Protein AF-A0A0J6T5I4-F1 (afdb_monomer)

Organism: NCBI:txid298794

Radius of gyration: 37.66 Å; Cα contacts (8 Å, |Δi|>4): 496; chains: 1; bounding box: 74×89×109 Å

Structure (mmCIF, N/CA/C/O backbone):
data_AF-A0A0J6T5I4-F1
#
_entry.id   AF-A0A0J6T5I4-F1
#
loop_
_atom_site.group_PDB
_atom_site.id
_atom_site.type_symbol
_atom_site.label_atom_id
_atom_site.label_alt_id
_atom_site.label_comp_id
_atom_site.label_asym_id
_atom_site.label_entity_id
_atom_site.label_seq_id
_atom_site.pdbx_PDB_ins_code
_atom_site.Cartn_x
_atom_site.Cartn_y
_atom_site.Cartn_z
_atom_site.occupancy
_atom_site.B_iso_or_equiv
_atom_site.auth_seq_id
_atom_site.auth_comp_id
_atom_site.auth_asym_id
_atom_site.auth_atom_id
_atom_site.pdbx_PDB_model_num
ATOM 1 N N . MET A 1 1 ? -28.606 -66.238 -34.106 1.00 37.25 1 MET A N 1
ATOM 2 C CA . MET A 1 1 ? -28.419 -66.683 -35.508 1.00 37.25 1 MET A CA 1
ATOM 3 C C . MET A 1 1 ? -27.815 -65.511 -36.270 1.00 37.25 1 MET A C 1
ATOM 5 O O . MET A 1 1 ? -28.453 -64.476 -36.264 1.00 37.25 1 MET A O 1
ATOM 9 N N . GLY A 1 2 ? -26.625 -65.493 -36.865 1.00 36.19 2 GLY A N 1
ATOM 10 C CA . GLY A 1 2 ? -25.431 -66.346 -36.914 1.00 36.19 2 GLY A CA 1
ATOM 11 C C . GLY A 1 2 ? -24.258 -65.405 -37.284 1.00 36.19 2 GLY A C 1
ATOM 12 O O . GLY A 1 2 ? -24.480 -64.396 -37.944 1.00 36.19 2 GLY A O 1
ATOM 13 N N . ALA A 1 3 ? -23.105 -65.516 -36.618 1.00 36.47 3 ALA A N 1
ATOM 14 C CA . ALA A 1 3 ? -21.857 -66.074 -37.172 1.00 36.47 3 ALA A CA 1
ATOM 15 C C . ALA A 1 3 ? -21.395 -65.398 -38.489 1.00 36.47 3 ALA A C 1
ATOM 17 O O . ALA A 1 3 ? -22.016 -65.576 -39.525 1.00 36.47 3 ALA A O 1
ATOM 18 N N . MET A 1 4 ? -20.403 -64.496 -38.415 1.00 41.62 4 MET A N 1
ATOM 19 C CA . MET A 1 4 ? -18.968 -64.722 -38.727 1.00 41.62 4 MET A CA 1
ATOM 20 C C . MET A 1 4 ? -18.645 -64.848 -40.229 1.00 41.62 4 MET A C 1
ATOM 22 O O . MET A 1 4 ? -19.137 -65.780 -40.846 1.00 41.62 4 MET A O 1
ATOM 26 N N . LEU A 1 5 ? -17.715 -64.026 -40.764 1.00 36.22 5 LEU A N 1
ATOM 27 C CA . LEU A 1 5 ? -16.342 -64.459 -41.126 1.00 36.22 5 LEU A CA 1
ATOM 28 C C . LEU A 1 5 ? -15.442 -63.327 -41.717 1.00 36.22 5 LEU A C 1
ATOM 30 O O . LEU A 1 5 ? -15.795 -62.731 -42.724 1.00 36.22 5 LEU A O 1
ATOM 34 N N . LYS A 1 6 ? -14.259 -63.141 -41.091 1.00 33.69 6 LYS A N 1
ATOM 35 C CA . LYS A 1 6 ? -12.890 -62.784 -41.590 1.00 33.69 6 LYS A CA 1
ATOM 36 C C . LYS A 1 6 ? -12.691 -61.567 -42.530 1.00 33.69 6 LYS A C 1
ATOM 38 O O . LYS A 1 6 ? -13.188 -61.560 -43.641 1.00 33.69 6 LYS A O 1
ATOM 43 N N . GLN A 1 7 ? -12.004 -60.497 -42.084 1.00 38.97 7 GLN A N 1
ATOM 44 C CA . GLN A 1 7 ? -10.537 -60.211 -42.166 1.00 38.97 7 GLN A CA 1
ATOM 45 C C . GLN A 1 7 ? -10.068 -59.948 -43.621 1.00 38.97 7 GLN A C 1
ATOM 47 O O . GLN A 1 7 ? -10.443 -60.700 -44.505 1.00 38.97 7 GLN A O 1
ATOM 52 N N . TRP A 1 8 ? -9.373 -58.859 -43.979 1.00 33.59 8 TRP A N 1
ATOM 53 C CA . TRP A 1 8 ? -7.939 -58.577 -43.779 1.00 33.59 8 TRP A CA 1
ATOM 54 C C . TRP A 1 8 ? -7.607 -57.080 -44.010 1.00 33.59 8 TRP A C 1
ATOM 56 O O . TRP A 1 8 ? -8.317 -56.362 -44.705 1.00 33.59 8 TRP A O 1
ATOM 66 N N . ILE A 1 9 ? -6.496 -56.651 -43.408 1.00 42.81 9 ILE A N 1
ATOM 67 C CA . ILE A 1 9 ? -5.833 -55.335 -43.472 1.00 42.81 9 ILE A CA 1
ATOM 68 C C . ILE A 1 9 ? -5.255 -55.059 -44.872 1.00 42.81 9 ILE A C 1
ATOM 70 O O . ILE A 1 9 ? -4.694 -55.980 -45.456 1.00 42.81 9 ILE A O 1
ATOM 74 N N . LEU A 1 10 ? -5.285 -53.798 -45.340 1.00 31.55 10 LEU A N 1
ATOM 75 C CA . LEU A 1 10 ? -4.137 -53.087 -45.949 1.00 31.55 10 LEU A CA 1
ATOM 76 C C . LEU A 1 10 ? -4.476 -51.615 -46.251 1.00 31.55 10 LEU A C 1
ATOM 78 O O . LEU A 1 10 ? -5.477 -51.300 -46.886 1.00 31.55 10 LEU A O 1
ATOM 82 N N . ALA A 1 11 ? -3.611 -50.721 -45.773 1.00 37.59 11 ALA A N 1
ATOM 83 C CA . ALA A 1 11 ? -3.607 -49.295 -46.068 1.00 37.59 11 ALA A CA 1
ATOM 84 C C . ALA A 1 11 ? -2.878 -49.012 -47.391 1.00 37.59 11 ALA A C 1
ATOM 86 O O . ALA A 1 11 ? -1.851 -49.630 -47.663 1.00 37.59 11 ALA A O 1
ATOM 87 N N . ALA A 1 12 ? -3.343 -48.015 -48.150 1.00 31.81 12 ALA A N 1
ATOM 88 C CA . ALA A 1 12 ? -2.517 -47.276 -49.105 1.00 31.81 12 ALA A CA 1
ATOM 89 C C . ALA A 1 12 ? -3.107 -45.877 -49.355 1.00 31.81 12 ALA A C 1
ATOM 91 O O . ALA A 1 12 ? -4.244 -45.725 -49.792 1.00 31.81 12 ALA A O 1
ATOM 92 N N . ILE A 1 13 ? -2.298 -44.864 -49.050 1.00 39.06 13 ILE A N 1
ATOM 93 C CA . ILE A 1 13 ? -2.493 -43.443 -49.353 1.00 39.06 13 ILE A CA 1
ATOM 94 C C . ILE A 1 13 ? -1.970 -43.192 -50.771 1.00 39.06 13 ILE A C 1
ATOM 96 O O . ILE A 1 13 ? -0.799 -43.474 -51.011 1.00 39.06 13 ILE A O 1
ATOM 100 N N . VAL A 1 14 ? -2.771 -42.589 -51.662 1.00 30.73 14 VAL A N 1
ATOM 101 C CA . VAL A 1 14 ? -2.265 -41.830 -52.824 1.00 30.73 14 VAL A CA 1
ATOM 102 C C . VAL A 1 14 ? -3.142 -40.596 -53.100 1.00 30.73 14 VAL A C 1
ATOM 104 O O . VAL A 1 14 ? -4.337 -40.683 -53.357 1.00 30.73 14 VAL A O 1
ATOM 107 N N . LEU A 1 15 ? -2.452 -39.461 -53.008 1.00 33.69 15 LEU A N 1
ATOM 108 C CA . LEU A 1 15 ? -2.654 -38.089 -53.485 1.00 33.69 15 LEU A CA 1
ATOM 109 C C . LEU A 1 15 ? -3.725 -37.842 -54.570 1.00 33.69 15 LEU A C 1
ATOM 111 O O . LEU A 1 15 ? -3.628 -38.354 -55.683 1.00 33.69 15 LEU A O 1
ATOM 115 N N . ALA A 1 16 ? -4.638 -36.905 -54.289 1.00 32.47 16 ALA A N 1
ATOM 116 C CA . ALA A 1 16 ? -5.428 -36.203 -55.299 1.00 32.47 16 ALA A CA 1
ATOM 117 C C . ALA A 1 16 ? -4.978 -34.735 -55.384 1.00 32.47 16 ALA A C 1
ATOM 119 O O . ALA A 1 16 ? -5.209 -33.936 -54.476 1.00 32.47 16 ALA A O 1
ATOM 120 N N . SER A 1 17 ? -4.326 -34.398 -56.494 1.00 39.72 17 SER A N 1
ATOM 121 C CA . SER A 1 17 ? -4.034 -33.031 -56.921 1.00 39.72 17 SER A CA 1
ATOM 122 C C . SER A 1 17 ? -5.292 -32.426 -57.552 1.00 39.72 17 SER A C 1
ATOM 124 O O . SER A 1 17 ? -5.821 -32.979 -58.514 1.00 39.72 17 SER A O 1
ATOM 126 N N . GLY A 1 18 ? -5.763 -31.292 -57.029 1.00 31.69 18 GLY A N 1
ATOM 127 C CA . GLY A 1 18 ? -6.911 -30.545 -57.549 1.00 31.69 18 GLY A CA 1
ATOM 128 C C . GLY A 1 18 ? -6.582 -29.059 -57.676 1.00 31.69 18 GLY A C 1
ATOM 129 O O . GLY A 1 18 ? -6.257 -28.398 -56.696 1.00 31.69 18 GLY A O 1
ATOM 130 N N . SER A 1 19 ? -6.621 -28.577 -58.913 1.00 33.00 19 SER A N 1
ATOM 131 C CA . SER A 1 19 ? -6.144 -27.295 -59.433 1.00 33.00 19 SER A CA 1
ATOM 132 C C . SER A 1 19 ? -6.828 -26.056 -58.839 1.00 33.00 19 SER A C 1
ATOM 134 O O . SER A 1 19 ? -8.053 -25.985 -58.792 1.00 33.00 19 SER A O 1
ATOM 136 N N . VAL A 1 20 ? -6.049 -25.022 -58.502 1.00 33.69 20 VAL A N 1
ATOM 137 C CA . VAL A 1 20 ? -6.571 -23.662 -58.278 1.00 33.69 20 VAL A CA 1
ATOM 138 C C . VAL A 1 20 ? -6.415 -22.859 -59.566 1.00 33.69 20 VAL A C 1
ATOM 140 O O . VAL A 1 20 ? -5.322 -22.750 -60.123 1.00 33.69 20 VAL A O 1
ATOM 143 N N . ALA A 1 21 ? -7.536 -22.321 -60.040 1.00 30.38 21 ALA A N 1
ATOM 144 C CA . ALA A 1 21 ? -7.641 -21.480 -61.220 1.00 30.38 21 ALA A CA 1
ATOM 145 C C . ALA A 1 21 ? -6.727 -20.244 -61.130 1.00 30.38 21 ALA A C 1
ATOM 147 O O . ALA A 1 21 ? -6.698 -19.526 -60.130 1.00 30.38 21 ALA A O 1
ATOM 148 N N . ARG A 1 22 ? -5.990 -19.993 -62.213 1.00 30.48 22 ARG A N 1
ATOM 149 C CA . ARG A 1 22 ? -5.123 -18.832 -62.404 1.00 30.48 22 ARG A CA 1
ATOM 150 C C . ARG A 1 22 ? -5.988 -17.672 -62.906 1.00 30.48 22 ARG A C 1
ATOM 152 O O . ARG A 1 22 ? -6.497 -17.734 -64.018 1.00 30.48 22 ARG A O 1
ATOM 159 N N . ALA A 1 23 ? -6.169 -16.635 -62.091 1.00 31.97 23 ALA A N 1
ATOM 160 C CA . ALA A 1 23 ? -6.760 -15.379 -62.543 1.00 31.97 23 ALA A CA 1
ATOM 161 C C . ALA A 1 23 ? -5.716 -14.590 -63.350 1.00 31.97 23 ALA A C 1
ATOM 163 O O . ALA A 1 23 ? -4.634 -14.275 -62.852 1.00 31.97 23 ALA A O 1
ATOM 164 N N . GLU A 1 24 ? -6.037 -14.300 -64.606 1.00 35.09 24 GLU A N 1
ATOM 165 C CA . GLU A 1 24 ? -5.264 -13.426 -65.483 1.00 35.09 24 GLU A CA 1
ATOM 166 C C . GLU A 1 24 ? -5.432 -11.964 -65.038 1.00 35.09 24 GLU A C 1
ATOM 168 O O . GLU A 1 24 ? -6.537 -11.424 -65.058 1.00 35.09 24 GLU A O 1
ATOM 173 N N . SER A 1 25 ? -4.346 -11.295 -64.639 1.00 40.25 25 SER A N 1
ATOM 174 C CA . SER A 1 25 ? -4.344 -9.845 -64.422 1.00 40.25 25 SER A CA 1
ATOM 175 C C . SER A 1 25 ? -3.707 -9.135 -65.615 1.00 40.25 25 SER A C 1
ATOM 177 O O . SER A 1 25 ? -2.481 -9.088 -65.739 1.00 40.25 25 SER A O 1
ATOM 179 N N . GLY A 1 26 ? -4.546 -8.547 -66.470 1.00 44.84 26 GLY A N 1
ATOM 180 C CA . GLY A 1 26 ? -4.140 -7.486 -67.392 1.00 44.84 26 GLY A CA 1
ATOM 181 C C . GLY A 1 26 ? -3.559 -6.309 -66.601 1.00 44.84 26 GLY A C 1
ATOM 182 O O . GLY A 1 26 ? -4.211 -5.748 -65.723 1.00 44.84 26 GLY A O 1
ATOM 183 N N . GLY A 1 27 ? -2.287 -6.010 -66.862 1.00 59.78 27 GLY A N 1
ATOM 184 C CA . GLY A 1 27 ? -1.419 -5.224 -65.991 1.00 59.78 27 GLY A CA 1
ATOM 185 C C . GLY A 1 27 ? -1.591 -3.711 -66.100 1.00 59.78 27 GLY A C 1
ATOM 186 O O . GLY A 1 27 ? -1.130 -3.085 -67.055 1.00 59.78 27 GLY A O 1
ATOM 187 N N . GLY A 1 28 ? -2.149 -3.119 -65.048 1.00 72.75 28 GLY A N 1
ATOM 188 C CA . GLY A 1 28 ? -2.023 -1.700 -64.737 1.00 72.75 28 GLY A CA 1
ATOM 189 C C . GLY A 1 28 ? -2.061 -1.497 -63.224 1.00 72.75 28 GLY A C 1
ATOM 190 O O . GLY A 1 28 ? -2.937 -2.035 -62.551 1.00 72.75 28 GLY A O 1
ATOM 191 N N . TYR A 1 29 ? -1.104 -0.747 -62.681 1.00 87.12 29 TYR A N 1
ATOM 192 C CA . TYR A 1 29 ? -1.085 -0.385 -61.266 1.00 87.12 29 TYR A CA 1
ATOM 193 C C . TYR A 1 29 ? -1.933 0.866 -61.034 1.00 87.12 29 TYR A C 1
ATOM 195 O O . TYR A 1 29 ? -1.995 1.774 -61.868 1.00 87.12 29 TYR A O 1
ATOM 203 N N . SER A 1 30 ? -2.593 0.911 -59.883 1.00 92.31 30 SER A N 1
ATOM 204 C CA . SER A 1 30 ? -3.261 2.106 -59.378 1.00 92.31 30 SER A CA 1
ATOM 205 C C . SER A 1 30 ? -2.266 2.994 -58.627 1.00 92.31 30 SER A C 1
ATOM 207 O O . SER A 1 30 ? -1.241 2.510 -58.144 1.00 92.31 30 SER A O 1
ATOM 209 N N . TYR A 1 31 ? -2.558 4.290 -58.540 1.00 92.19 31 TYR A N 1
ATOM 210 C CA . TYR A 1 31 ? -1.682 5.270 -57.892 1.00 92.19 31 TYR A CA 1
ATOM 211 C C . TYR A 1 31 ? -2.477 6.417 -57.243 1.00 92.19 31 TYR A C 1
ATOM 213 O O . TYR A 1 31 ? -3.630 6.646 -57.623 1.00 92.19 31 TYR A O 1
ATOM 221 N N . PRO A 1 32 ? -1.904 7.149 -56.263 1.00 93.25 32 PRO A N 1
ATOM 222 C CA . PRO A 1 32 ? -2.563 8.298 -55.654 1.00 93.25 32 PRO A CA 1
ATOM 223 C C . PRO A 1 32 ? -2.775 9.445 -56.649 1.00 93.25 32 PRO A C 1
ATOM 225 O O . PRO A 1 32 ? -1.839 9.842 -57.343 1.00 93.25 32 PRO A O 1
ATOM 228 N N . VAL A 1 33 ? -3.981 10.013 -56.683 1.00 90.81 33 VAL A N 1
ATOM 229 C CA . VAL A 1 33 ? -4.351 11.187 -57.499 1.00 90.81 33 VAL A CA 1
ATOM 230 C C . VAL A 1 33 ? -5.020 12.258 -56.644 1.00 90.81 33 VAL A C 1
ATOM 232 O O . VAL A 1 33 ? -5.513 11.954 -55.564 1.00 90.81 33 VAL A O 1
ATOM 235 N N . GLY A 1 34 ? -5.059 13.505 -57.128 1.00 86.38 34 GLY A N 1
ATOM 236 C CA . GLY A 1 34 ? -5.745 14.607 -56.437 1.00 86.38 34 GLY A CA 1
ATOM 237 C C . GLY A 1 34 ? -5.100 15.005 -55.105 1.00 86.38 34 GLY A C 1
ATOM 238 O O . GLY A 1 34 ? -5.804 15.438 -54.194 1.00 86.38 34 GLY A O 1
ATOM 239 N N . LEU A 1 35 ? -3.784 14.804 -54.978 1.00 88.75 35 LEU A N 1
ATOM 240 C CA . LEU A 1 35 ? -3.001 15.232 -53.821 1.00 88.75 35 LEU A CA 1
ATOM 241 C C . LEU A 1 35 ? -2.647 16.719 -53.950 1.00 88.75 35 LEU A C 1
ATOM 243 O O . LEU A 1 35 ? -2.339 17.191 -55.043 1.00 88.75 35 LEU A O 1
ATOM 247 N N . ASP A 1 36 ? -2.698 17.445 -52.835 1.00 85.00 36 ASP A N 1
ATOM 248 C CA . ASP A 1 36 ? -2.337 18.861 -52.782 1.00 85.00 36 ASP A CA 1
ATOM 249 C C . ASP A 1 36 ? -0.830 19.006 -52.542 1.00 85.00 36 ASP A C 1
ATOM 251 O O . ASP A 1 36 ? -0.326 18.646 -51.478 1.00 85.00 36 ASP A O 1
ATOM 255 N N . ALA A 1 37 ? -0.110 19.541 -53.530 1.00 82.31 37 ALA A N 1
ATOM 256 C CA . ALA A 1 37 ? 1.334 19.744 -53.455 1.00 82.31 37 ALA A CA 1
ATOM 257 C C . ALA A 1 37 ? 1.752 20.798 -52.412 1.00 82.31 37 ALA A C 1
ATOM 259 O O . ALA A 1 37 ? 2.889 20.756 -51.947 1.00 82.31 37 ALA A O 1
ATOM 260 N N . ASN A 1 38 ? 0.847 21.707 -52.031 1.00 76.94 38 ASN A N 1
ATOM 261 C CA . ASN A 1 38 ? 1.095 22.755 -51.038 1.00 76.94 38 ASN A CA 1
ATOM 262 C C . ASN A 1 38 ? 0.583 22.381 -49.632 1.00 76.94 38 ASN A C 1
ATOM 264 O O . ASN A 1 38 ? 0.765 23.152 -48.690 1.00 76.94 38 ASN A O 1
ATOM 268 N N . GLY A 1 39 ? -0.049 21.210 -49.487 1.00 80.94 39 GLY A N 1
ATOM 269 C CA . GLY A 1 39 ? -0.604 20.691 -48.237 1.00 80.94 39 GLY A CA 1
ATOM 270 C C . GLY A 1 39 ? -0.093 19.286 -47.901 1.00 80.94 39 GLY A C 1
ATOM 271 O O . GLY A 1 39 ? 1.060 18.935 -48.159 1.00 80.94 39 GLY A O 1
ATOM 272 N N . ASP A 1 40 ? -0.959 18.452 -47.316 1.00 71.00 40 ASP A N 1
ATOM 273 C CA . ASP A 1 40 ? -0.665 17.038 -47.057 1.00 71.00 40 ASP A CA 1
ATOM 274 C C . ASP A 1 40 ? -0.626 16.256 -48.389 1.00 71.00 40 ASP A C 1
ATOM 276 O O . ASP A 1 40 ? -1.604 15.650 -48.823 1.00 71.00 40 ASP A O 1
ATOM 280 N N . ASN A 1 41 ? 0.533 16.274 -49.052 1.00 89.88 41 ASN A N 1
ATOM 281 C CA . ASN A 1 41 ? 0.777 15.674 -50.368 1.00 89.88 41 ASN A CA 1
ATOM 282 C C . ASN A 1 41 ? 0.921 14.134 -50.319 1.00 89.88 41 ASN A C 1
ATOM 284 O O . ASN A 1 41 ? 1.896 13.560 -50.811 1.00 89.88 41 ASN A O 1
ATOM 288 N N . PHE A 1 42 ? -0.004 13.438 -49.650 1.00 92.06 42 PHE A N 1
ATOM 289 C CA . PHE A 1 42 ? 0.016 11.978 -49.534 1.00 92.06 42 PHE A CA 1
ATOM 290 C C . PHE A 1 42 ? -1.376 11.365 -49.324 1.00 92.06 42 PHE A C 1
ATOM 292 O O . PHE A 1 42 ? -2.254 11.938 -48.684 1.00 92.06 42 PHE A O 1
ATOM 299 N N . LEU A 1 43 ? -1.542 10.121 -49.776 1.00 93.50 43 LEU A N 1
ATOM 300 C CA . LEU A 1 43 ? -2.685 9.265 -49.465 1.00 93.50 43 LEU A CA 1
ATOM 301 C C . LEU A 1 43 ? -2.359 8.361 -48.267 1.00 93.50 43 LEU A C 1
ATOM 303 O O . LEU A 1 43 ? -1.348 7.665 -48.256 1.00 93.50 43 LEU A O 1
ATOM 307 N N . ALA A 1 44 ? -3.196 8.359 -47.231 1.00 93.56 44 ALA A N 1
ATOM 308 C CA . ALA A 1 44 ? -2.976 7.520 -46.052 1.00 93.56 44 ALA A CA 1
ATOM 309 C C . ALA A 1 44 ? -3.398 6.060 -46.296 1.00 93.56 44 ALA A C 1
ATOM 311 O O . ALA A 1 44 ? -4.565 5.800 -46.589 1.00 93.56 44 ALA A O 1
ATOM 312 N N . LEU A 1 45 ? -2.473 5.120 -46.079 1.00 94.88 45 LEU A N 1
ATOM 313 C CA . LEU A 1 45 ? -2.751 3.687 -45.965 1.00 94.88 45 LEU A CA 1
ATOM 314 C C . LEU A 1 45 ? -3.134 3.367 -44.516 1.00 94.88 45 LEU A C 1
ATOM 316 O O . LEU A 1 45 ? -2.397 3.727 -43.594 1.00 94.88 45 LEU A O 1
ATOM 320 N N . ARG A 1 46 ? -4.277 2.716 -44.293 1.00 94.56 46 ARG A N 1
ATOM 321 C CA . ARG A 1 46 ? -4.833 2.454 -42.954 1.00 94.56 46 ARG A CA 1
ATOM 322 C C . ARG A 1 46 ? -5.078 0.974 -42.682 1.00 94.56 46 ARG A C 1
ATOM 324 O O . ARG A 1 46 ? -5.310 0.195 -43.601 1.00 94.56 46 ARG A O 1
ATOM 331 N N . SER A 1 47 ? -5.090 0.600 -41.404 1.00 91.88 47 SER A N 1
ATOM 332 C CA . SER A 1 47 ? -5.363 -0.778 -40.967 1.00 91.88 47 SER A CA 1
ATOM 333 C C . SER A 1 47 ? -6.829 -1.201 -41.114 1.00 91.88 47 SER A C 1
ATOM 335 O O . SER A 1 47 ? -7.113 -2.387 -41.255 1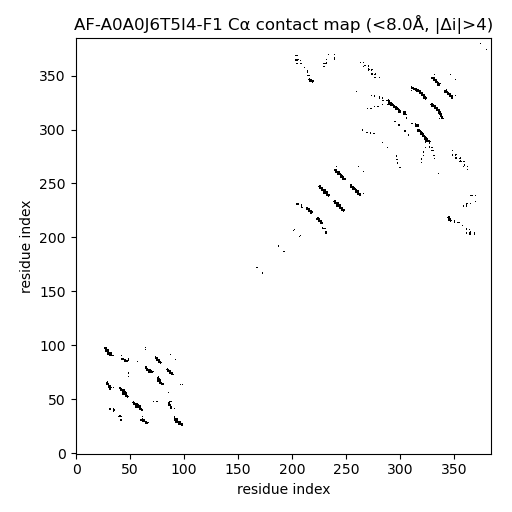.00 91.88 47 SER A O 1
ATOM 337 N N . ARG A 1 48 ? -7.766 -0.244 -41.118 1.00 91.56 48 ARG A N 1
ATOM 338 C CA . ARG A 1 48 ? -9.211 -0.466 -41.293 1.00 91.56 48 ARG A CA 1
ATOM 339 C C . ARG A 1 48 ? -9.803 0.557 -42.271 1.00 91.56 48 ARG A C 1
ATOM 341 O O . ARG A 1 48 ? -9.249 1.655 -42.374 1.00 91.56 48 ARG A O 1
ATOM 348 N N . PRO A 1 49 ? -10.928 0.251 -42.944 1.00 89.88 49 PRO A N 1
ATOM 349 C CA . PRO A 1 49 ? -11.621 1.163 -43.859 1.00 89.88 49 PRO A CA 1
ATOM 350 C C . PRO A 1 49 ? -12.421 2.242 -43.104 1.00 89.88 49 PRO A C 1
ATOM 352 O O . PRO A 1 49 ? -13.612 2.437 -43.334 1.00 89.88 49 PRO A O 1
ATOM 355 N N . THR A 1 50 ? -11.786 2.925 -42.150 1.00 86.50 50 THR A N 1
ATOM 356 C CA . THR A 1 50 ? -12.397 3.989 -41.343 1.00 86.50 50 THR A CA 1
ATOM 357 C C . THR A 1 50 ? -11.374 5.087 -41.047 1.00 86.50 50 THR A C 1
ATOM 359 O O . THR A 1 50 ? -10.170 4.839 -40.937 1.00 86.50 50 THR A O 1
ATOM 362 N N . THR A 1 51 ? -11.837 6.332 -40.913 1.00 80.81 51 THR A N 1
ATOM 363 C CA . THR A 1 51 ? -10.986 7.470 -40.525 1.00 80.81 51 THR A CA 1
ATOM 364 C C . THR A 1 51 ? -10.734 7.545 -39.020 1.00 80.81 51 THR A C 1
ATOM 366 O O . THR A 1 51 ? -9.671 8.032 -38.630 1.00 80.81 51 THR A O 1
ATOM 369 N N . LEU A 1 52 ? -11.681 7.068 -38.202 1.00 78.75 52 LEU A N 1
ATOM 370 C CA . LEU A 1 52 ? -11.666 7.182 -36.737 1.00 78.75 52 LEU A CA 1
ATOM 371 C C . LEU A 1 52 ? -10.894 6.043 -36.052 1.00 78.75 52 LEU A C 1
ATOM 373 O O . LEU A 1 52 ? -10.090 6.302 -35.165 1.00 78.75 52 LEU A O 1
ATOM 377 N N . GLU A 1 53 ? -11.090 4.795 -36.488 1.00 81.38 53 GLU A N 1
ATOM 378 C CA . GLU A 1 53 ? -10.527 3.601 -35.824 1.00 81.38 53 GLU A CA 1
ATOM 379 C C . GLU A 1 53 ? -9.390 2.935 -36.619 1.00 81.38 53 GLU A C 1
ATOM 381 O O . GLU A 1 53 ? -8.671 2.069 -36.112 1.00 81.38 53 GLU A O 1
ATOM 386 N N . GLY A 1 54 ? -9.228 3.305 -37.893 1.00 80.75 54 GLY A N 1
ATOM 387 C CA . GLY A 1 54 ? -8.142 2.831 -38.740 1.00 80.75 54 GLY A CA 1
ATOM 388 C C . GLY A 1 54 ? -6.847 3.573 -38.433 1.00 80.75 54 GLY A C 1
ATOM 389 O O . GLY A 1 54 ? -6.701 4.740 -38.796 1.00 80.75 54 GLY A O 1
ATOM 390 N N . VAL A 1 55 ? -5.876 2.892 -37.826 1.00 87.25 55 VAL A N 1
ATOM 391 C CA . VAL A 1 55 ? -4.530 3.442 -37.604 1.00 87.25 55 VAL A CA 1
ATOM 392 C C . VAL A 1 55 ? -3.851 3.659 -38.957 1.00 87.25 55 VAL A C 1
ATOM 394 O O . VAL A 1 55 ? -3.918 2.796 -39.834 1.00 87.25 55 VAL A O 1
ATOM 397 N N . ARG A 1 56 ? -3.203 4.816 -39.143 1.00 91.94 56 ARG A N 1
ATOM 398 C CA . ARG A 1 56 ? -2.404 5.097 -40.344 1.00 91.94 56 ARG A CA 1
ATOM 399 C C . ARG A 1 56 ? -1.123 4.269 -40.298 1.00 91.94 56 ARG A C 1
ATOM 401 O O . ARG A 1 56 ? -0.265 4.524 -39.462 1.00 91.94 56 ARG A O 1
ATOM 408 N N . LEU A 1 57 ? -1.015 3.323 -41.222 1.00 89.94 57 LEU A N 1
ATOM 409 C CA . LEU A 1 57 ? 0.142 2.451 -41.405 1.00 89.94 57 LEU A CA 1
ATOM 410 C C . LEU A 1 57 ? 1.249 3.175 -42.174 1.00 89.94 57 LEU A C 1
ATOM 412 O O . LEU A 1 57 ? 2.406 3.154 -41.771 1.00 89.94 57 LEU A O 1
ATOM 416 N N . ARG A 1 58 ? 0.885 3.876 -43.260 1.00 91.56 58 ARG A N 1
ATOM 417 C CA . ARG A 1 58 ? 1.852 4.535 -44.149 1.00 91.56 58 ARG A CA 1
ATOM 418 C C . ARG A 1 58 ? 1.268 5.771 -44.840 1.00 91.56 58 ARG A C 1
ATOM 420 O O . ARG A 1 58 ? 0.051 5.931 -44.950 1.00 91.56 58 ARG A O 1
ATOM 427 N N . LYS A 1 59 ? 2.152 6.651 -45.312 1.00 93.56 59 LYS A N 1
ATOM 428 C CA . LYS A 1 59 ? 1.846 7.758 -46.228 1.00 93.56 59 LYS A CA 1
ATOM 429 C C . LYS A 1 59 ? 2.297 7.371 -47.643 1.00 93.56 59 LYS A C 1
ATOM 431 O O . LYS A 1 59 ? 3.468 7.065 -47.831 1.00 93.56 59 LYS A O 1
ATOM 436 N N . LEU A 1 60 ? 1.385 7.365 -48.611 1.00 92.44 60 LEU A N 1
ATOM 437 C CA . LEU A 1 60 ? 1.656 7.048 -50.015 1.00 92.44 60 LEU A CA 1
ATOM 438 C C . LEU A 1 60 ? 1.767 8.353 -50.808 1.00 92.44 60 LEU A C 1
ATOM 440 O O . LEU A 1 60 ? 0.772 9.058 -50.976 1.00 92.44 60 LEU A O 1
ATOM 444 N N . GLY A 1 61 ? 2.972 8.693 -51.256 1.00 89.62 61 GLY A N 1
ATOM 445 C CA . GLY A 1 61 ? 3.212 9.900 -52.052 1.00 89.62 61 GLY A CA 1
ATOM 446 C C . GLY A 1 61 ? 2.771 9.756 -53.518 1.00 89.62 61 GLY A C 1
ATOM 447 O O . GLY A 1 61 ? 2.425 8.647 -53.952 1.00 89.62 61 GLY A O 1
ATOM 448 N N . PRO A 1 62 ? 2.816 10.850 -54.303 1.00 84.81 62 PRO A N 1
ATOM 449 C CA . PRO A 1 62 ? 2.556 10.821 -55.742 1.00 84.81 62 PRO A CA 1
ATOM 450 C C . PRO A 1 62 ? 3.396 9.752 -56.458 1.00 84.81 62 PRO A C 1
ATOM 452 O O . PRO A 1 62 ? 4.573 9.576 -56.157 1.00 84.81 62 PRO A O 1
ATOM 455 N N . GLY A 1 63 ? 2.788 9.018 -57.394 1.00 83.31 63 GLY A N 1
ATOM 456 C CA . GLY A 1 63 ? 3.476 7.981 -58.180 1.00 83.31 63 GLY A CA 1
ATOM 457 C C . GLY A 1 63 ? 3.695 6.639 -57.467 1.00 83.31 63 GLY A C 1
ATOM 458 O O . GLY A 1 63 ? 4.200 5.706 -58.087 1.00 83.31 63 GLY A O 1
ATOM 459 N N . THR A 1 64 ? 3.282 6.498 -56.201 1.00 89.88 64 THR A N 1
ATOM 460 C CA . THR A 1 64 ? 3.319 5.200 -55.504 1.00 89.88 64 THR A CA 1
ATOM 461 C C . THR A 1 64 ? 2.389 4.204 -56.201 1.00 89.88 64 THR A C 1
ATOM 463 O O . THR A 1 64 ? 1.193 4.459 -56.308 1.00 89.88 64 THR A O 1
ATOM 466 N N . LEU A 1 65 ? 2.921 3.069 -56.659 1.00 91.44 65 LEU A N 1
ATOM 467 C CA . LEU A 1 65 ? 2.159 2.047 -57.380 1.00 91.44 65 LEU A CA 1
ATOM 468 C C . LEU A 1 65 ? 1.618 0.972 -56.430 1.00 91.44 65 LEU A C 1
ATOM 470 O O . LEU A 1 65 ? 2.342 0.462 -55.573 1.00 91.44 65 LEU A O 1
ATOM 474 N N . PHE A 1 66 ? 0.355 0.595 -56.607 1.00 92.25 66 PHE A N 1
ATOM 475 C CA . PHE A 1 66 ? -0.281 -0.497 -55.869 1.00 92.25 66 PHE A CA 1
ATOM 476 C C . PHE A 1 66 ? -1.395 -1.162 -56.682 1.00 92.25 66 PHE A C 1
ATOM 478 O O . PHE A 1 66 ? -1.939 -0.586 -57.623 1.00 92.25 66 PHE A O 1
ATOM 485 N N . SER A 1 67 ? -1.764 -2.380 -56.297 1.00 92.50 67 SER A N 1
ATOM 486 C CA . SER A 1 67 ? -2.881 -3.119 -56.890 1.00 92.50 67 SER A CA 1
ATOM 487 C C . SER A 1 67 ? -4.091 -3.079 -55.965 1.00 92.50 67 SER A C 1
ATOM 489 O O . SER A 1 67 ? -3.962 -3.305 -54.763 1.00 92.50 67 SER A O 1
ATOM 491 N N . VAL A 1 68 ? -5.282 -2.816 -56.506 1.00 91.62 68 VAL A N 1
ATOM 492 C CA . VAL A 1 68 ? -6.533 -2.899 -55.737 1.00 91.62 68 VAL A CA 1
ATOM 493 C C . VAL A 1 68 ? -6.955 -4.363 -55.650 1.00 91.62 68 VAL A C 1
ATOM 495 O O . VAL A 1 68 ? -7.244 -4.984 -56.668 1.00 91.62 68 VAL A O 1
ATOM 498 N N . ILE A 1 69 ? -6.985 -4.903 -54.434 1.00 92.38 69 ILE A N 1
ATOM 499 C CA . ILE A 1 69 ? -7.291 -6.313 -54.151 1.00 92.38 69 ILE A CA 1
ATOM 500 C C . ILE A 1 69 ? -8.671 -6.514 -53.509 1.00 92.38 69 ILE A C 1
ATOM 502 O O . ILE A 1 69 ? -9.139 -7.642 -53.407 1.00 92.38 69 ILE A O 1
ATOM 506 N N . GLY A 1 70 ? -9.350 -5.437 -53.102 1.00 87.19 70 GLY A N 1
ATOM 507 C CA . GLY A 1 70 ? -10.706 -5.503 -52.559 1.00 87.19 70 GLY A CA 1
ATOM 508 C C . GLY A 1 70 ? -11.350 -4.129 -52.400 1.00 87.19 70 GLY A C 1
ATOM 509 O O . GLY A 1 70 ? -10.680 -3.099 -52.490 1.00 87.19 70 GLY A O 1
ATOM 510 N N . ARG A 1 71 ? -12.666 -4.093 -52.171 1.00 92.06 71 ARG A N 1
ATOM 511 C CA . ARG A 1 71 ? -13.433 -2.851 -51.978 1.00 92.06 71 ARG A CA 1
ATOM 512 C C . ARG A 1 71 ? -14.451 -3.022 -50.855 1.00 92.06 71 ARG A C 1
ATOM 514 O O . ARG A 1 71 ? -15.125 -4.044 -50.795 1.00 92.06 71 ARG A O 1
ATOM 521 N N . GLN A 1 72 ? -14.579 -2.010 -50.002 1.00 89.12 72 GLN A N 1
ATOM 522 C CA . GLN A 1 72 ? -15.589 -1.941 -48.948 1.00 89.12 72 GLN A CA 1
ATOM 523 C C . GLN A 1 72 ? -16.080 -0.497 -48.812 1.00 89.12 72 GLN A C 1
ATOM 525 O O . GLN A 1 72 ? -15.384 0.374 -48.287 1.00 89.12 72 GLN A O 1
ATOM 530 N N . GLY A 1 73 ? -17.283 -0.231 -49.327 1.00 90.94 73 GLY A N 1
ATOM 531 C CA . GLY A 1 73 ? -17.835 1.122 -49.400 1.00 90.94 73 GLY A CA 1
ATOM 532 C C . GLY A 1 73 ? -16.910 2.074 -50.165 1.00 90.94 73 GLY A C 1
ATOM 533 O O . GLY A 1 73 ? -16.462 1.770 -51.269 1.00 90.94 73 GLY A O 1
ATOM 534 N N . ALA A 1 74 ? -16.589 3.217 -49.557 1.00 92.44 74 ALA A N 1
ATOM 535 C CA . ALA A 1 74 ? -15.680 4.220 -50.120 1.00 92.44 74 ALA A CA 1
ATOM 536 C C . ALA A 1 74 ? -14.181 3.905 -49.908 1.00 92.44 74 ALA A C 1
ATOM 538 O O . ALA A 1 74 ? -13.331 4.774 -50.097 1.00 92.44 74 ALA A O 1
ATOM 539 N N . TRP A 1 75 ? -13.836 2.680 -49.505 1.00 95.31 75 TRP A N 1
ATOM 540 C CA . TRP A 1 75 ? -12.458 2.271 -49.243 1.00 95.31 75 TRP A CA 1
ATOM 541 C C . TRP A 1 75 ? -12.028 1.130 -50.147 1.00 95.31 75 TRP A C 1
ATOM 543 O O . TRP A 1 75 ? -12.759 0.161 -50.357 1.00 95.31 75 TRP A O 1
ATOM 553 N N . TYR A 1 76 ? -10.804 1.228 -50.649 1.00 95.75 76 TYR A N 1
ATOM 554 C CA . TYR A 1 76 ? -10.153 0.175 -51.412 1.00 95.75 76 TYR A CA 1
ATOM 555 C C . TYR A 1 76 ? -9.098 -0.497 -50.550 1.00 95.75 76 TYR A C 1
ATOM 557 O O . TYR A 1 76 ? -8.263 0.173 -49.942 1.00 95.75 76 TYR A O 1
ATOM 565 N N . ASN A 1 77 ? -9.143 -1.825 -50.506 1.00 93.81 77 ASN A N 1
ATOM 566 C CA . ASN A 1 77 ? -8.057 -2.625 -49.979 1.00 93.81 77 ASN A CA 1
ATOM 567 C C . ASN A 1 77 ? -7.017 -2.775 -51.089 1.00 93.81 77 ASN A C 1
ATOM 569 O O . ASN A 1 77 ? -7.334 -3.235 -52.190 1.00 93.81 77 ASN A O 1
ATOM 573 N N . VAL A 1 78 ? -5.800 -2.326 -50.820 1.00 94.88 78 VAL A N 1
ATOM 574 C CA . VAL A 1 78 ? -4.711 -2.265 -51.791 1.00 94.88 78 VAL A CA 1
ATOM 575 C C . VAL A 1 78 ? -3.517 -3.047 -51.285 1.00 94.88 78 VAL A C 1
ATOM 577 O O . VAL A 1 78 ? -3.302 -3.136 -50.078 1.00 94.88 78 VAL A O 1
ATOM 580 N N . ARG A 1 79 ? -2.738 -3.584 -52.221 1.00 92.88 79 ARG A N 1
ATOM 581 C CA . ARG A 1 79 ? -1.459 -4.241 -51.975 1.00 92.88 79 ARG A CA 1
ATOM 582 C C . ARG A 1 79 ? -0.353 -3.489 -52.702 1.00 92.88 79 ARG A C 1
ATOM 584 O O . ARG A 1 79 ? -0.439 -3.290 -53.915 1.00 92.88 79 ARG A O 1
ATOM 591 N N . LEU A 1 80 ? 0.655 -3.058 -51.957 1.00 92.00 80 LEU A N 1
ATOM 592 C CA . LEU A 1 80 ? 1.850 -2.410 -52.483 1.00 92.00 80 LEU A CA 1
ATOM 593 C C . LEU A 1 80 ? 2.782 -3.445 -53.132 1.00 92.00 80 LEU A C 1
ATOM 595 O O . LEU A 1 80 ? 2.641 -4.652 -52.930 1.00 92.00 80 LEU A O 1
ATOM 599 N N . LEU A 1 81 ? 3.758 -2.964 -53.906 1.00 85.31 81 LEU A N 1
ATOM 600 C CA . LEU A 1 81 ? 4.764 -3.813 -54.559 1.00 85.31 81 LEU A CA 1
ATOM 601 C C . LEU A 1 81 ? 5.653 -4.581 -53.566 1.00 85.31 81 LEU A C 1
ATOM 603 O O . LEU A 1 81 ? 6.159 -5.644 -53.908 1.00 85.31 81 LEU A O 1
ATOM 607 N N . ASP A 1 82 ? 5.819 -4.063 -52.345 1.00 81.50 82 ASP A N 1
ATOM 608 C CA . ASP A 1 82 ? 6.552 -4.712 -51.248 1.00 81.50 82 ASP A CA 1
ATOM 609 C C . ASP A 1 82 ? 5.724 -5.796 -50.523 1.00 81.50 82 ASP A C 1
ATOM 611 O O . ASP A 1 82 ? 6.228 -6.468 -49.626 1.00 81.50 82 ASP A O 1
ATOM 615 N N . GLY A 1 83 ? 4.462 -5.995 -50.923 1.00 84.38 83 GLY A N 1
ATOM 616 C CA . GLY A 1 83 ? 3.543 -6.974 -50.345 1.00 84.38 83 GLY A CA 1
ATOM 617 C C . GLY A 1 83 ? 2.687 -6.440 -49.191 1.00 84.38 83 GLY A C 1
ATOM 618 O O . GLY A 1 83 ? 1.715 -7.105 -48.816 1.00 84.38 83 GLY A O 1
ATOM 619 N N . GLU A 1 84 ? 2.966 -5.241 -48.662 1.00 88.06 84 GLU A N 1
ATOM 620 C CA . GLU A 1 84 ? 2.149 -4.638 -47.605 1.00 88.06 84 GLU A CA 1
ATOM 621 C C . GLU A 1 84 ? 0.732 -4.358 -48.122 1.00 88.06 84 GLU A C 1
ATOM 623 O O . GLU A 1 84 ? 0.537 -3.911 -49.255 1.00 88.06 84 GLU A O 1
ATOM 628 N N . SER A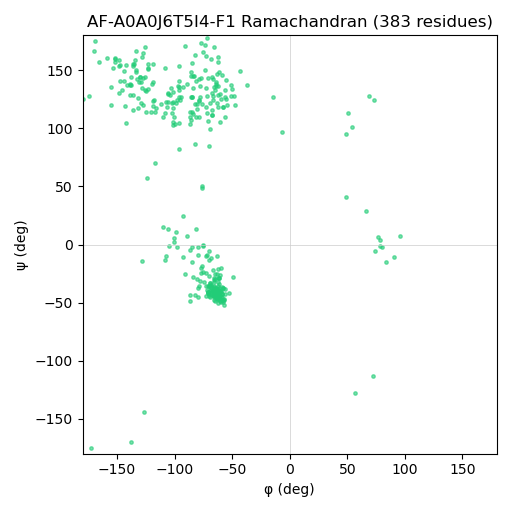 1 85 ? -0.284 -4.645 -47.303 1.00 92.25 85 SER A N 1
ATOM 629 C CA . SER A 1 85 ? -1.687 -4.451 -47.673 1.00 92.25 85 SER A CA 1
ATOM 630 C C . SER A 1 85 ? -2.423 -3.587 -46.652 1.00 92.25 85 SER A C 1
ATOM 632 O O . SER A 1 85 ? -2.181 -3.681 -45.451 1.00 92.25 85 SER A O 1
ATOM 634 N N . GLY A 1 86 ? -3.352 -2.759 -47.120 1.00 93.56 86 GLY A N 1
ATOM 635 C CA . GLY A 1 86 ? -4.120 -1.866 -46.255 1.00 93.56 86 GLY A CA 1
ATOM 636 C C . GLY A 1 86 ? -5.241 -1.146 -46.993 1.00 93.56 86 GLY A C 1
ATOM 637 O O . GLY A 1 86 ? -5.506 -1.407 -48.163 1.00 93.56 86 GLY A O 1
ATOM 638 N N . TRP A 1 87 ? -5.920 -0.240 -46.299 1.00 96.38 87 TRP A N 1
ATOM 639 C CA . TRP A 1 87 ? -7.096 0.464 -46.801 1.00 96.38 87 TRP A CA 1
ATOM 640 C C . TRP A 1 87 ? -6.778 1.911 -47.162 1.00 96.38 87 TRP A C 1
ATOM 642 O O . TRP A 1 87 ? -6.229 2.654 -46.348 1.00 96.38 87 TRP A O 1
ATOM 652 N N . VAL A 1 88 ? -7.168 2.321 -48.367 1.00 95.75 88 VAL A N 1
ATOM 653 C CA . VAL A 1 88 ? -7.074 3.703 -48.856 1.00 95.75 88 VAL A CA 1
ATOM 654 C C . VAL A 1 88 ? -8.446 4.214 -49.274 1.00 95.75 88 VAL A C 1
ATOM 656 O O . VAL A 1 88 ? -9.318 3.439 -49.670 1.00 95.75 88 VAL A O 1
ATOM 659 N N . TYR A 1 89 ? -8.657 5.523 -49.180 1.00 94.25 89 TYR A N 1
ATOM 660 C CA . TYR A 1 89 ? -9.934 6.122 -49.553 1.00 94.25 89 TYR A CA 1
ATOM 661 C C . TYR A 1 89 ? -10.042 6.236 -51.078 1.00 94.25 89 TYR A C 1
ATOM 663 O O . TYR A 1 89 ? -9.152 6.789 -51.726 1.00 94.25 89 TYR A O 1
ATOM 671 N N . SER A 1 90 ? -11.123 5.710 -51.654 1.00 90.56 90 SER A N 1
ATOM 672 C CA . SER A 1 90 ? -11.242 5.468 -53.098 1.00 90.56 90 SER A CA 1
ATOM 673 C C . SER A 1 90 ? -11.155 6.735 -53.950 1.00 90.56 90 SER A C 1
ATOM 675 O O . SER A 1 90 ? -10.659 6.668 -55.072 1.00 90.56 90 SER A O 1
ATOM 677 N N . ARG A 1 91 ? -11.565 7.897 -53.414 1.00 92.19 91 ARG A N 1
ATOM 678 C CA . ARG A 1 91 ? -11.547 9.186 -54.138 1.00 92.19 91 ARG A CA 1
ATOM 679 C C . ARG A 1 91 ? -10.153 9.619 -54.600 1.00 92.19 91 ARG A C 1
ATOM 681 O O . ARG A 1 91 ? -10.041 10.463 -55.477 1.00 92.19 91 ARG A O 1
ATOM 688 N N . TYR A 1 92 ? -9.111 9.069 -53.982 1.00 92.31 92 TYR A N 1
ATOM 689 C CA . TYR A 1 92 ? -7.718 9.405 -54.253 1.00 92.31 92 TYR A CA 1
ATOM 690 C C . TYR A 1 92 ? -6.989 8.320 -55.046 1.00 92.31 92 TYR A C 1
ATOM 692 O O . TYR A 1 92 ? -5.765 8.333 -55.102 1.00 92.31 92 TYR A O 1
ATOM 700 N N . VAL A 1 93 ? -7.707 7.362 -55.635 1.00 91.81 93 VAL A N 1
ATOM 701 C CA . VAL A 1 93 ? -7.111 6.253 -56.386 1.00 91.81 93 VAL A CA 1
ATOM 702 C C . VAL A 1 93 ? -7.364 6.433 -57.879 1.00 91.81 93 VAL A C 1
ATOM 704 O O . VAL A 1 93 ? -8.499 6.334 -58.338 1.00 91.81 93 VAL A O 1
ATOM 707 N N . GLY A 1 94 ? -6.293 6.671 -58.635 1.00 87.94 94 GLY A N 1
ATOM 708 C CA . GLY A 1 94 ? -6.300 6.713 -60.094 1.00 87.94 94 GLY A CA 1
ATOM 709 C C . GLY A 1 94 ? -5.872 5.382 -60.709 1.00 87.94 94 GLY A C 1
ATOM 710 O O . GLY A 1 94 ? -5.125 4.615 -60.102 1.00 87.94 94 GLY A O 1
ATOM 711 N N . CYS A 1 95 ? -6.334 5.123 -61.932 1.00 83.31 95 CYS A N 1
ATOM 712 C CA . CYS A 1 95 ? -5.929 3.987 -62.761 1.00 83.31 95 CYS A CA 1
ATOM 713 C C . CYS A 1 95 ? -5.703 4.470 -64.208 1.00 83.31 95 CYS A C 1
ATOM 715 O O . CYS A 1 95 ? -6.309 5.455 -64.612 1.00 83.31 95 CYS A O 1
ATOM 717 N N . CYS A 1 96 ? -4.874 3.840 -65.040 1.00 81.06 96 CYS A N 1
ATOM 718 C CA . CYS A 1 96 ? -3.958 2.742 -64.742 1.00 81.06 96 CYS A CA 1
ATOM 719 C C . CYS A 1 96 ? -2.564 3.101 -65.267 1.00 81.06 96 CYS A C 1
ATOM 721 O O . CYS A 1 96 ? -2.394 3.355 -66.460 1.00 81.06 96 CYS A O 1
ATOM 723 N N . ALA A 1 97 ? -1.569 3.121 -64.379 1.00 71.88 97 ALA A N 1
ATOM 724 C CA . ALA A 1 97 ? -0.176 3.316 -64.755 1.00 71.88 97 ALA A CA 1
ATOM 725 C C . ALA A 1 97 ? 0.435 1.973 -65.180 1.00 71.88 97 ALA A C 1
ATOM 727 O O . ALA A 1 97 ? 0.262 0.956 -64.501 1.00 71.88 97 ALA A O 1
ATOM 728 N N . ARG A 1 98 ? 1.174 1.952 -66.295 1.00 69.38 98 ARG A N 1
ATOM 729 C CA . ARG A 1 98 ? 2.023 0.799 -66.626 1.00 69.38 98 ARG A CA 1
ATOM 730 C C . ARG A 1 98 ? 3.135 0.719 -65.585 1.00 69.38 98 ARG A C 1
ATOM 732 O O . ARG A 1 98 ? 3.845 1.696 -65.368 1.00 69.38 98 ARG A O 1
ATOM 739 N N . GLY A 1 99 ? 3.259 -0.433 -64.932 1.00 62.75 99 GLY A N 1
ATOM 740 C CA . GLY A 1 99 ? 4.366 -0.680 -64.012 1.00 62.75 99 GLY A CA 1
ATOM 741 C C . GLY A 1 99 ? 5.712 -0.729 -64.735 1.00 62.75 99 GLY A C 1
ATOM 742 O O . GLY A 1 99 ? 5.739 -0.773 -65.969 1.00 62.75 99 GLY A O 1
ATOM 743 N N . PRO A 1 100 ? 6.829 -0.742 -63.990 1.00 57.72 100 PRO A N 1
ATOM 744 C CA . PRO A 1 100 ? 8.150 -0.915 -64.581 1.00 57.72 100 PRO A CA 1
ATOM 745 C C . PRO A 1 100 ? 8.175 -2.201 -65.420 1.00 57.72 100 PRO A C 1
ATOM 747 O O . PRO A 1 100 ? 7.888 -3.288 -64.917 1.00 57.72 100 PRO A O 1
ATOM 750 N N . GLN A 1 101 ? 8.451 -2.060 -66.719 1.00 47.91 101 GLN A N 1
ATOM 751 C CA . GLN A 1 101 ? 8.573 -3.189 -67.637 1.00 47.91 101 GLN A CA 1
ATOM 752 C C . GLN A 1 101 ? 9.824 -3.977 -67.240 1.00 47.91 101 GLN A C 1
ATOM 754 O O . GLN A 1 101 ? 10.934 -3.451 -67.306 1.00 47.91 101 GLN A O 1
ATOM 759 N N . GLY A 1 102 ? 9.648 -5.225 -66.798 1.00 49.09 102 GLY A N 1
ATOM 760 C CA . GLY A 1 102 ? 10.767 -6.161 -66.707 1.00 49.09 102 GLY A CA 1
ATOM 761 C C . GLY A 1 102 ? 11.397 -6.336 -68.096 1.00 49.09 102 GLY A C 1
ATOM 762 O O . GLY A 1 102 ? 10.671 -6.259 -69.092 1.00 49.09 102 GLY A O 1
ATOM 763 N N . PRO A 1 103 ? 12.723 -6.522 -68.200 1.00 39.12 103 PRO A N 1
ATOM 764 C CA . PRO A 1 103 ? 13.389 -6.564 -69.494 1.00 39.12 103 PRO A CA 1
ATOM 765 C C . PRO A 1 103 ? 12.840 -7.714 -70.351 1.00 39.12 103 PRO A C 1
ATOM 767 O O . PRO A 1 103 ? 12.741 -8.855 -69.898 1.00 39.12 103 PRO A O 1
ATOM 770 N N . ALA A 1 104 ? 12.469 -7.394 -71.593 1.00 36.03 104 ALA A N 1
ATOM 771 C CA . ALA A 1 104 ? 12.105 -8.369 -72.614 1.00 36.03 104 ALA A CA 1
ATOM 772 C C . ALA A 1 104 ? 13.318 -9.261 -72.952 1.00 36.03 104 ALA A C 1
ATOM 774 O O . ALA A 1 104 ? 14.449 -8.767 -72.934 1.00 36.03 104 ALA A O 1
ATOM 775 N N . PRO A 1 105 ? 13.128 -10.552 -73.284 1.00 37.72 105 PRO A N 1
ATOM 776 C CA . PRO A 1 105 ? 14.240 -11.416 -73.652 1.00 37.72 105 PRO A CA 1
ATOM 777 C C . PRO A 1 105 ? 14.767 -10.987 -75.026 1.00 37.72 105 PRO A C 1
ATOM 779 O O . PRO A 1 105 ? 14.121 -11.209 -76.049 1.00 37.72 105 PRO A O 1
ATOM 782 N N . ALA A 1 106 ? 15.934 -10.347 -75.042 1.00 33.19 106 ALA A N 1
ATOM 783 C CA . ALA A 1 106 ? 16.687 -10.066 -76.253 1.00 33.19 106 ALA A CA 1
ATOM 784 C C . ALA A 1 106 ? 17.770 -11.133 -76.454 1.00 33.19 106 ALA A C 1
ATOM 786 O O . ALA A 1 106 ? 18.453 -11.556 -75.523 1.00 33.19 106 ALA A O 1
ATOM 787 N N . VAL A 1 107 ? 17.852 -11.555 -77.709 1.00 34.34 107 VAL A N 1
ATOM 788 C CA . VAL A 1 107 ? 18.749 -12.521 -78.340 1.00 34.34 107 VAL A CA 1
ATOM 789 C C . VAL A 1 107 ? 20.185 -12.480 -77.801 1.00 34.34 107 VAL A C 1
ATOM 791 O O . VAL A 1 107 ? 20.780 -11.422 -77.616 1.00 34.34 107 VAL A O 1
ATOM 794 N N . ALA A 1 108 ? 20.731 -13.680 -77.602 1.00 39.97 108 ALA A N 1
ATOM 795 C CA . ALA A 1 108 ? 22.086 -13.953 -77.155 1.00 39.97 108 ALA A CA 1
ATOM 796 C C . ALA A 1 108 ? 23.157 -13.313 -78.049 1.00 39.97 108 ALA A C 1
ATOM 798 O O . ALA A 1 108 ? 23.222 -13.615 -79.238 1.00 39.97 108 ALA A O 1
ATOM 799 N N . GLN A 1 109 ? 24.071 -12.557 -77.436 1.00 33.28 109 GLN A N 1
ATOM 800 C CA . GLN A 1 109 ? 25.477 -12.533 -77.832 1.00 33.28 109 GLN A CA 1
ATOM 801 C C . GLN A 1 109 ? 26.375 -12.512 -76.592 1.00 33.28 109 GLN A C 1
ATOM 803 O O . GLN A 1 109 ? 26.100 -11.863 -75.586 1.00 33.28 109 GLN A O 1
ATOM 808 N N . SER A 1 110 ? 27.426 -13.316 -76.682 1.00 40.94 110 SER A N 1
ATOM 809 C CA . SER A 1 110 ? 28.392 -13.662 -75.651 1.00 40.94 110 SER A CA 1
ATOM 810 C C . SER A 1 110 ? 29.304 -12.498 -75.262 1.00 40.94 110 SER A C 1
ATOM 812 O O . SER A 1 110 ? 30.099 -12.044 -76.081 1.00 40.94 110 SER A O 1
ATOM 814 N N . MET A 1 111 ? 29.298 -12.128 -73.982 1.00 35.38 111 MET A N 1
ATOM 815 C CA . MET A 1 111 ? 30.455 -11.544 -73.296 1.00 35.38 111 MET A CA 1
ATOM 816 C C . MET A 1 111 ? 30.582 -12.213 -71.926 1.00 35.38 111 MET A C 1
ATOM 818 O O . MET A 1 111 ? 29.685 -12.122 -71.090 1.00 35.38 111 MET A O 1
ATOM 822 N N . GLN A 1 112 ? 31.687 -12.930 -71.716 1.00 41.91 112 GLN A N 1
ATOM 823 C CA . GLN A 1 112 ? 32.049 -13.488 -70.416 1.00 41.91 112 GLN A CA 1
ATOM 824 C C . GLN A 1 112 ? 32.384 -12.340 -69.457 1.00 41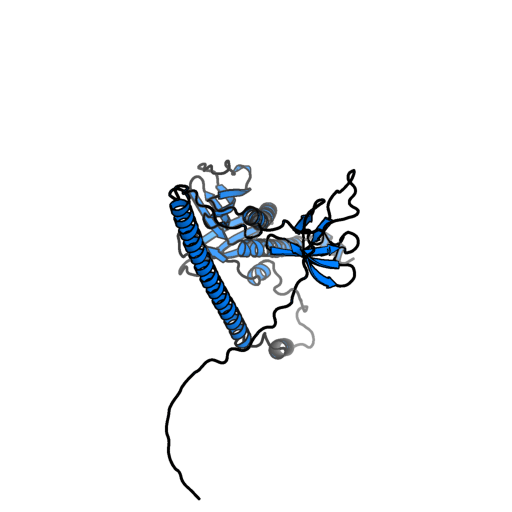.91 112 GLN A C 1
ATOM 826 O O . GLN A 1 112 ? 33.397 -11.664 -69.619 1.00 41.91 112 GLN A O 1
ATOM 831 N N . VAL A 1 113 ? 31.536 -12.142 -68.449 1.00 38.88 113 VAL A N 1
ATOM 832 C CA . VAL A 1 113 ? 31.857 -11.367 -67.247 1.00 38.88 113 VAL A CA 1
ATOM 833 C C . VAL A 1 113 ? 32.103 -12.363 -66.120 1.00 38.88 113 VAL A C 1
ATOM 835 O O . VAL A 1 113 ? 31.311 -13.275 -65.894 1.00 38.88 113 VAL A O 1
ATOM 838 N N . VAL A 1 114 ? 33.237 -12.204 -65.444 1.00 45.75 114 VAL A N 1
ATOM 839 C CA . VAL A 1 114 ? 33.705 -13.041 -64.336 1.00 45.75 114 VAL A CA 1
ATOM 840 C C . VAL A 1 114 ? 32.700 -12.992 -63.176 1.00 45.75 114 VAL A C 1
ATOM 842 O O . VAL A 1 114 ? 32.618 -12.009 -62.442 1.00 45.75 114 VAL A O 1
ATOM 845 N N . VAL A 1 115 ? 31.938 -14.075 -63.002 1.00 45.78 115 VAL A N 1
ATOM 846 C CA . VAL A 1 115 ? 31.084 -14.341 -61.835 1.00 45.78 115 VAL A CA 1
ATOM 847 C C . VAL A 1 115 ? 31.972 -14.916 -60.732 1.00 45.78 115 VAL A C 1
ATOM 849 O O . VAL A 1 115 ? 32.144 -16.122 -60.634 1.00 45.78 115 VAL A O 1
ATOM 852 N N . GLN A 1 116 ? 32.601 -14.062 -59.926 1.00 46.62 116 GLN A N 1
ATOM 853 C CA . GLN A 1 116 ? 33.241 -14.506 -58.673 1.00 46.62 116 GLN A CA 1
ATOM 854 C C . GLN A 1 116 ? 32.814 -13.679 -57.451 1.00 46.62 116 GLN A C 1
ATOM 856 O O . GLN A 1 116 ? 32.988 -14.125 -56.322 1.00 46.62 116 GLN A O 1
ATOM 861 N N . SER A 1 117 ? 32.179 -12.515 -57.638 1.00 51.94 117 SER A N 1
ATOM 862 C CA . SER A 1 117 ? 31.728 -11.661 -56.529 1.00 51.94 117 SER A CA 1
ATOM 863 C C . SER A 1 117 ? 30.295 -11.941 -56.051 1.00 51.94 117 SER A C 1
ATOM 865 O O . SER A 1 117 ? 29.996 -11.713 -54.884 1.00 51.94 117 SER A O 1
ATOM 867 N N . GLY A 1 118 ? 29.415 -12.482 -56.903 1.00 50.34 118 GLY A N 1
ATOM 868 C CA . GLY A 1 118 ? 28.005 -12.723 -56.556 1.00 50.34 118 GLY A CA 1
ATOM 869 C C . GLY A 1 118 ? 27.732 -14.036 -55.813 1.00 50.34 118 GLY A C 1
ATOM 870 O O . GLY A 1 118 ? 26.786 -14.117 -55.035 1.00 50.34 118 GLY A O 1
ATOM 871 N N . GLU A 1 119 ? 28.555 -15.071 -56.008 1.00 63.84 119 GLU A N 1
ATOM 872 C CA . GLU A 1 119 ? 28.334 -16.383 -55.379 1.00 63.84 119 GLU A CA 1
ATOM 873 C C . GLU A 1 119 ? 28.620 -16.362 -53.875 1.00 63.84 119 GLU A C 1
ATOM 875 O O . GLU A 1 119 ? 27.855 -16.932 -53.098 1.00 63.84 119 GLU A O 1
ATOM 880 N N . ALA A 1 120 ? 29.667 -15.647 -53.453 1.00 61.31 120 ALA A N 1
ATOM 881 C CA . ALA A 1 120 ? 30.003 -15.481 -52.041 1.00 61.31 120 ALA A CA 1
ATOM 882 C C . ALA A 1 120 ? 28.937 -14.660 -51.295 1.00 61.31 120 ALA A C 1
ATOM 884 O O . ALA A 1 120 ? 28.545 -15.007 -50.179 1.00 61.31 120 ALA A O 1
ATOM 885 N N . GLU A 1 121 ? 28.416 -13.604 -51.923 1.00 71.69 121 GLU A N 1
ATOM 886 C CA . GLU A 1 121 ? 27.343 -12.785 -51.357 1.00 71.69 121 GLU A CA 1
ATOM 887 C C . GLU A 1 121 ? 26.010 -13.550 -51.320 1.00 71.69 121 GLU A C 1
ATOM 889 O O . GLU A 1 121 ? 25.328 -13.556 -50.294 1.00 71.69 121 GLU A O 1
ATOM 894 N N . ALA A 1 122 ? 25.691 -14.310 -52.372 1.00 67.50 122 ALA A N 1
ATOM 895 C CA . ALA A 1 122 ? 24.523 -15.186 -52.408 1.00 67.50 122 ALA A CA 1
ATOM 896 C C . ALA A 1 122 ? 24.615 -16.352 -51.408 1.00 67.50 122 ALA A C 1
ATOM 898 O O . ALA A 1 122 ? 23.583 -16.792 -50.900 1.00 67.50 122 ALA A O 1
ATOM 899 N N . ALA A 1 123 ? 25.810 -16.873 -51.118 1.00 74.25 123 ALA A N 1
ATOM 900 C CA . ALA A 1 123 ? 26.022 -17.879 -50.075 1.00 74.25 123 ALA A CA 1
ATOM 901 C C . ALA A 1 123 ? 25.853 -17.272 -48.672 1.00 74.25 123 ALA A C 1
ATOM 903 O O . ALA A 1 123 ? 25.200 -17.865 -47.814 1.00 74.25 123 ALA A O 1
ATOM 904 N N . ARG A 1 124 ? 26.362 -16.051 -48.455 1.00 79.06 124 ARG A N 1
ATOM 905 C CA . ARG A 1 124 ? 26.217 -15.323 -47.187 1.00 79.06 124 ARG A CA 1
ATOM 906 C C . ARG A 1 124 ? 24.762 -14.959 -46.891 1.00 79.06 124 ARG A C 1
ATOM 908 O O . ARG A 1 124 ? 24.301 -15.166 -45.772 1.00 79.06 124 ARG A O 1
ATOM 915 N N . LEU A 1 125 ? 24.034 -14.463 -47.891 1.00 75.50 125 LEU A N 1
ATOM 916 C CA . LEU A 1 125 ? 22.609 -14.144 -47.782 1.00 75.50 125 LEU A CA 1
ATOM 917 C C . LEU A 1 125 ? 21.763 -15.404 -47.562 1.00 75.50 125 LEU A C 1
ATOM 919 O O . LEU A 1 125 ? 20.870 -15.388 -46.720 1.00 75.50 125 LEU A O 1
ATOM 923 N N . ARG A 1 126 ? 22.076 -16.519 -48.241 1.00 82.12 126 ARG A N 1
ATOM 924 C CA . ARG A 1 126 ? 21.419 -17.813 -47.984 1.00 82.12 126 ARG A CA 1
ATOM 925 C C . ARG A 1 126 ? 21.626 -18.285 -46.544 1.00 82.12 126 ARG A C 1
ATOM 927 O O . ARG A 1 126 ? 20.649 -18.626 -45.888 1.00 82.12 126 ARG A O 1
ATOM 934 N N . GLY A 1 127 ? 22.848 -18.190 -46.018 1.00 84.88 127 GLY A N 1
ATOM 935 C CA . GLY A 1 127 ? 23.128 -18.509 -44.614 1.00 84.88 127 GLY A CA 1
ATOM 936 C C . GLY A 1 127 ? 22.381 -17.605 -43.623 1.00 84.88 127 GLY A C 1
ATOM 937 O O . GLY A 1 127 ? 21.869 -18.083 -42.612 1.00 84.88 127 GLY A O 1
ATOM 938 N N . GLN A 1 128 ? 22.246 -16.308 -43.924 1.00 82.62 128 GLN A N 1
ATOM 939 C CA . GLN A 1 128 ? 21.449 -15.387 -43.103 1.00 82.62 128 GLN A CA 1
ATOM 940 C C . GLN A 1 128 ? 19.953 -15.727 -43.129 1.00 82.62 128 GLN A C 1
ATOM 942 O O . GLN A 1 128 ? 19.305 -15.701 -42.084 1.00 82.62 128 GLN A O 1
ATOM 947 N N . VAL A 1 129 ? 19.406 -16.081 -44.296 1.00 89.12 129 VAL A N 1
ATOM 948 C CA . VAL A 1 129 ? 18.007 -16.512 -44.433 1.00 89.12 129 VAL A CA 1
ATOM 949 C C . VAL A 1 129 ? 17.759 -17.812 -43.668 1.00 89.12 129 VAL A C 1
ATOM 951 O O . VAL A 1 129 ? 16.747 -17.918 -42.977 1.00 89.12 129 VAL A O 1
ATOM 954 N N . GLU A 1 130 ? 18.680 -18.775 -43.716 1.00 91.50 130 GLU A N 1
ATOM 955 C CA . GLU A 1 130 ? 18.583 -20.024 -42.949 1.00 91.50 130 GLU A CA 1
ATOM 956 C C . GLU A 1 130 ? 18.604 -19.774 -41.435 1.00 91.50 130 GLU A C 1
ATOM 958 O O . GLU A 1 130 ? 17.749 -20.294 -40.714 1.00 91.50 130 GLU A O 1
ATOM 963 N N . GLN A 1 131 ? 19.509 -18.918 -40.947 1.00 89.00 131 GLN A N 1
ATOM 964 C CA . GLN A 1 131 ? 19.566 -18.538 -39.530 1.00 89.00 131 GLN A CA 1
ATOM 965 C C . GLN A 1 131 ? 18.298 -17.815 -39.070 1.00 89.00 131 GLN A C 1
ATOM 967 O O . GLN A 1 131 ? 17.755 -18.125 -38.008 1.00 89.00 131 GLN A O 1
ATOM 972 N N . LEU A 1 132 ? 17.791 -16.876 -39.873 1.00 87.31 132 LEU A N 1
ATOM 973 C CA . LEU A 1 132 ? 16.565 -16.150 -39.552 1.00 87.31 132 LEU A CA 1
ATOM 974 C C . LEU A 1 132 ? 15.350 -17.087 -39.560 1.00 87.31 132 LEU A C 1
ATOM 976 O O . LEU A 1 132 ? 14.502 -17.007 -38.675 1.00 87.31 132 LEU A O 1
ATOM 980 N N . THR A 1 133 ? 15.301 -18.029 -40.504 1.00 90.69 133 THR A N 1
ATOM 981 C CA . THR A 1 133 ? 14.250 -19.053 -40.574 1.00 90.69 133 THR A CA 1
ATOM 982 C C . THR A 1 133 ? 14.281 -19.967 -39.346 1.00 90.69 133 THR A C 1
ATOM 984 O O . THR A 1 133 ? 13.228 -20.279 -38.788 1.00 90.69 133 THR A O 1
ATOM 987 N N . ALA A 1 134 ? 15.470 -20.353 -38.871 1.00 89.81 134 ALA A N 1
ATOM 988 C CA . ALA A 1 134 ? 15.625 -21.141 -37.649 1.00 89.81 134 ALA A CA 1
ATOM 989 C C . ALA A 1 134 ? 15.163 -20.374 -36.397 1.00 89.81 134 ALA A C 1
ATOM 991 O O . ALA A 1 134 ? 14.473 -20.940 -35.550 1.00 89.81 134 ALA A O 1
ATOM 992 N N . LEU A 1 135 ? 15.477 -19.077 -36.300 1.00 89.00 135 LEU A N 1
ATOM 993 C CA . LEU A 1 135 ? 15.021 -18.222 -35.199 1.00 89.00 135 LEU A CA 1
ATOM 994 C C . LEU A 1 135 ? 13.504 -18.026 -35.205 1.00 89.00 135 LEU A C 1
ATOM 996 O O . LEU A 1 135 ? 12.874 -18.104 -34.149 1.00 89.00 135 LEU A O 1
ATOM 1000 N N . VAL A 1 136 ? 12.904 -17.815 -36.380 1.00 90.81 136 VAL A N 1
ATOM 1001 C CA . VAL A 1 136 ? 11.447 -17.700 -36.510 1.00 90.81 136 VAL A CA 1
ATOM 1002 C C . VAL A 1 136 ? 10.781 -18.997 -36.059 1.00 90.81 136 VAL A C 1
ATOM 1004 O O . VAL A 1 136 ? 9.888 -18.940 -35.216 1.00 90.81 136 VAL A O 1
ATOM 1007 N N . ARG A 1 137 ? 11.272 -20.161 -36.500 1.00 91.81 137 ARG A N 1
ATOM 1008 C CA . ARG A 1 137 ? 10.753 -21.462 -36.054 1.00 91.81 137 ARG A CA 1
ATOM 1009 C C . ARG A 1 137 ? 10.871 -21.644 -34.536 1.00 91.81 137 ARG A C 1
ATOM 1011 O O . ARG A 1 137 ? 9.877 -21.953 -33.893 1.00 91.81 137 ARG A O 1
ATOM 1018 N N . ALA A 1 138 ? 12.031 -21.350 -33.948 1.00 88.25 138 ALA A N 1
ATOM 1019 C CA . ALA A 1 138 ? 12.233 -21.449 -32.500 1.00 88.25 138 ALA A CA 1
ATOM 1020 C C . ALA A 1 138 ? 11.320 -20.492 -31.704 1.00 88.25 138 ALA A C 1
ATOM 1022 O O . ALA A 1 138 ? 10.847 -20.820 -30.615 1.00 88.25 138 ALA A O 1
ATOM 1023 N N . SER A 1 139 ? 11.047 -19.297 -32.240 1.00 85.25 139 SER A N 1
ATOM 1024 C CA . SER A 1 139 ? 10.119 -18.346 -31.615 1.00 85.25 139 SER A CA 1
ATOM 1025 C C . SER A 1 139 ? 8.655 -18.775 -31.737 1.00 85.25 139 SER A C 1
ATOM 1027 O O . SER A 1 139 ? 7.899 -18.583 -30.786 1.00 85.25 139 SER A O 1
ATOM 1029 N N . GLN A 1 140 ? 8.274 -19.401 -32.854 1.00 88.88 140 GLN A N 1
ATOM 1030 C CA . GLN A 1 140 ? 6.955 -20.005 -33.047 1.00 88.88 140 GLN A CA 1
ATOM 1031 C C . GLN A 1 140 ? 6.747 -21.185 -32.095 1.00 88.88 140 GLN A C 1
ATOM 1033 O O . GLN A 1 140 ? 5.761 -21.192 -31.370 1.00 88.88 140 GLN A O 1
ATOM 1038 N N . GLU A 1 141 ? 7.710 -22.103 -31.990 1.00 92.00 141 GLU A N 1
ATOM 1039 C CA . GLU A 1 141 ? 7.662 -23.236 -31.051 1.00 92.00 141 GLU A CA 1
ATOM 1040 C C . GLU A 1 141 ? 7.532 -22.761 -29.595 1.00 92.00 141 GLU A C 1
ATOM 1042 O O . GLU A 1 141 ? 6.712 -23.269 -28.828 1.00 92.00 141 GLU A O 1
ATOM 1047 N N . LYS A 1 142 ? 8.283 -21.719 -29.215 1.00 84.44 142 LYS A N 1
ATOM 1048 C CA . LYS A 1 142 ? 8.185 -21.111 -27.883 1.00 84.44 142 LYS A CA 1
ATOM 1049 C C . LYS A 1 142 ? 6.834 -20.433 -27.653 1.00 84.44 142 LYS A C 1
ATOM 1051 O O . LYS A 1 142 ? 6.334 -20.444 -26.530 1.00 84.44 142 LYS A O 1
ATOM 1056 N N . GLN A 1 143 ? 6.253 -19.822 -28.683 1.00 81.38 143 GLN A N 1
ATOM 1057 C CA . GLN A 1 143 ? 4.934 -19.205 -28.591 1.00 81.38 143 GLN A CA 1
ATOM 1058 C C . GLN A 1 143 ? 3.839 -20.269 -28.456 1.00 81.38 143 GLN A C 1
ATOM 1060 O O . GLN A 1 143 ? 3.019 -20.164 -27.551 1.00 81.38 143 GLN A O 1
ATOM 1065 N N . GLU A 1 144 ? 3.901 -21.344 -29.242 1.00 90.31 144 GLU A N 1
ATOM 1066 C CA . GLU A 1 144 ? 2.994 -22.489 -29.128 1.00 90.31 144 GLU A CA 1
ATOM 1067 C C . GLU A 1 144 ? 3.079 -23.156 -27.752 1.00 90.31 144 GLU A C 1
ATOM 1069 O O . GLU A 1 144 ? 2.054 -23.514 -27.173 1.00 90.31 144 GLU A O 1
ATOM 1074 N N . GLN A 1 145 ? 4.282 -23.294 -27.185 1.00 87.75 145 GLN A N 1
ATOM 1075 C CA . GLN A 1 145 ? 4.448 -23.830 -25.836 1.00 87.75 145 GLN A CA 1
ATOM 1076 C C . GLN A 1 145 ? 3.816 -22.913 -24.779 1.00 87.75 145 GLN A C 1
ATOM 1078 O O . GLN A 1 145 ? 3.104 -23.396 -23.900 1.00 87.75 145 GLN A O 1
ATOM 1083 N N . ARG A 1 146 ? 4.007 -21.593 -24.892 1.00 82.69 146 ARG A N 1
ATOM 1084 C CA . ARG A 1 146 ? 3.374 -20.612 -23.994 1.00 82.69 146 ARG A CA 1
ATOM 1085 C C . ARG A 1 146 ? 1.856 -20.615 -24.117 1.00 82.69 146 ARG A C 1
ATOM 1087 O O . ARG A 1 146 ? 1.177 -20.471 -23.104 1.00 82.69 146 ARG A O 1
ATOM 1094 N N . ASP A 1 147 ? 1.331 -20.791 -25.324 1.00 86.25 147 ASP A N 1
ATOM 1095 C CA . ASP A 1 147 ? -0.108 -20.849 -25.569 1.00 86.25 147 ASP A CA 1
ATOM 1096 C C . ASP A 1 147 ? -0.707 -22.140 -24.987 1.00 86.25 147 ASP A C 1
ATOM 1098 O O . ASP A 1 147 ? -1.732 -22.082 -24.309 1.00 86.25 147 ASP A O 1
ATOM 1102 N N . ARG A 1 148 ? -0.013 -23.283 -25.116 1.00 90.31 148 ARG A N 1
ATOM 1103 C CA . ARG A 1 148 ? -0.395 -24.548 -24.457 1.00 90.31 148 ARG A CA 1
ATOM 1104 C C . ARG A 1 148 ? -0.345 -24.453 -22.933 1.00 90.31 148 ARG A C 1
ATOM 1106 O O . ARG A 1 148 ? -1.261 -24.927 -22.270 1.00 90.31 148 ARG A O 1
ATOM 1113 N N . GLU A 1 149 ? 0.690 -23.835 -22.368 1.00 83.69 149 GLU A N 1
ATOM 1114 C CA . GLU A 1 149 ? 0.802 -23.603 -20.921 1.00 83.69 149 GLU A CA 1
ATOM 1115 C C . GLU A 1 149 ? -0.292 -22.649 -20.418 1.00 83.69 149 GLU A C 1
ATOM 1117 O O . GLU A 1 149 ? -0.886 -22.887 -19.366 1.00 83.69 149 GLU A O 1
ATOM 1122 N N . ALA A 1 150 ? -0.615 -21.603 -21.184 1.00 78.44 150 ALA A N 1
ATOM 1123 C CA . ALA A 1 150 ? -1.697 -20.678 -20.867 1.00 78.44 150 ALA A CA 1
ATOM 1124 C C . ALA A 1 150 ? -3.070 -21.357 -20.940 1.00 78.44 150 ALA A C 1
ATOM 1126 O O . ALA A 1 150 ? -3.927 -21.100 -20.095 1.00 78.44 150 ALA A O 1
ATOM 1127 N N . GLU A 1 151 ? -3.291 -22.232 -21.917 1.00 86.12 151 GLU A N 1
ATOM 1128 C CA . GLU A 1 151 ? -4.530 -22.992 -22.044 1.00 86.12 151 GLU A CA 1
ATOM 1129 C C . GLU A 1 151 ? -4.657 -24.063 -20.956 1.00 86.12 151 GLU A C 1
ATOM 1131 O O . GLU A 1 151 ? -5.710 -24.168 -20.329 1.00 86.12 151 GLU A O 1
ATOM 1136 N N . ALA A 1 152 ? -3.572 -24.766 -20.624 1.00 86.50 152 ALA A N 1
ATOM 1137 C CA . ALA A 1 152 ? -3.522 -25.676 -19.483 1.00 86.50 152 ALA A CA 1
ATOM 1138 C C . ALA A 1 152 ? -3.785 -24.940 -18.159 1.00 86.50 152 ALA A C 1
ATOM 1140 O O . ALA A 1 152 ? -4.540 -25.433 -17.324 1.00 86.50 152 ALA A O 1
ATOM 1141 N N . ALA A 1 153 ? -3.243 -23.731 -17.983 1.00 75.81 153 ALA A N 1
ATOM 1142 C CA . ALA A 1 153 ? -3.517 -22.890 -16.821 1.00 75.81 153 ALA A CA 1
ATOM 1143 C C . ALA A 1 153 ? -4.978 -22.416 -16.775 1.00 75.81 153 ALA A C 1
ATOM 1145 O O . ALA A 1 153 ? -5.580 -22.409 -15.703 1.00 75.81 153 ALA A O 1
ATOM 1146 N N . ARG A 1 154 ? -5.582 -22.071 -17.922 1.00 79.44 154 ARG A N 1
ATOM 1147 C CA . ARG A 1 154 ? -7.016 -21.737 -18.016 1.00 79.44 154 ARG A CA 1
ATOM 1148 C C . ARG A 1 154 ? -7.897 -22.936 -17.679 1.00 79.44 154 ARG A C 1
ATOM 1150 O O . ARG A 1 154 ? -8.862 -22.782 -16.941 1.00 79.44 154 ARG A O 1
ATOM 1157 N N . GLN A 1 155 ? -7.557 -24.124 -18.172 1.00 82.56 155 GLN A N 1
ATOM 1158 C CA . GLN A 1 155 ? -8.286 -25.355 -17.870 1.00 82.56 155 GLN A CA 1
ATOM 1159 C C . GLN A 1 155 ? -8.112 -25.774 -16.405 1.00 82.56 155 GLN A C 1
ATOM 1161 O O . GLN A 1 155 ? -9.080 -26.196 -15.780 1.00 82.56 155 GLN A O 1
ATOM 1166 N N . ALA A 1 156 ? -6.918 -25.616 -15.828 1.00 76.19 156 ALA A N 1
ATOM 1167 C CA . ALA A 1 156 ? -6.670 -25.853 -14.408 1.00 76.19 156 ALA A CA 1
ATOM 1168 C C . ALA A 1 156 ? -7.431 -24.855 -13.524 1.00 76.19 156 ALA A C 1
ATOM 1170 O O . ALA A 1 156 ? -8.020 -25.259 -12.527 1.00 76.19 156 ALA A O 1
ATOM 1171 N N . ALA A 1 157 ? -7.490 -23.578 -13.918 1.00 67.31 157 ALA A N 1
ATOM 1172 C CA . ALA A 1 157 ? -8.302 -22.571 -13.242 1.00 67.31 157 ALA A CA 1
ATOM 1173 C C . ALA A 1 157 ? -9.801 -22.898 -13.330 1.00 67.31 157 ALA A C 1
ATOM 1175 O O . ALA A 1 157 ? -10.485 -22.843 -12.319 1.00 67.31 157 ALA A O 1
ATOM 1176 N N . ALA A 1 158 ? -10.298 -23.321 -14.497 1.00 72.25 158 ALA A N 1
ATOM 1177 C CA . ALA A 1 158 ? -11.691 -23.734 -14.667 1.00 72.25 158 ALA A CA 1
ATOM 1178 C C . ALA A 1 158 ? -12.039 -25.000 -13.863 1.00 72.25 158 ALA A C 1
ATOM 1180 O O . ALA A 1 158 ? -13.125 -25.090 -13.300 1.00 72.25 158 ALA A O 1
ATOM 1181 N N . ARG A 1 159 ? -11.117 -25.968 -13.761 1.00 73.94 159 ARG A N 1
ATOM 1182 C CA . ARG A 1 159 ? -11.283 -27.151 -12.898 1.00 73.94 159 ARG A CA 1
ATOM 1183 C C . ARG A 1 159 ? -11.270 -26.780 -11.419 1.00 73.94 159 ARG A C 1
ATOM 1185 O O . ARG A 1 159 ? -12.120 -27.260 -10.688 1.00 73.94 159 ARG A O 1
ATOM 1192 N N . ALA A 1 160 ? -10.380 -25.880 -11.002 1.00 64.19 160 ALA A N 1
ATOM 1193 C CA . ALA A 1 160 ? -10.351 -25.357 -9.638 1.00 64.19 160 ALA A CA 1
ATOM 1194 C C . ALA A 1 160 ? -11.602 -24.525 -9.296 1.00 64.19 160 ALA A C 1
ATOM 1196 O O . ALA A 1 160 ? -12.028 -24.514 -8.147 1.00 64.19 160 ALA A O 1
ATOM 1197 N N . GLU A 1 161 ? -12.204 -23.849 -10.280 1.00 58.53 161 GLU A N 1
ATOM 1198 C CA . GLU A 1 161 ? -13.498 -23.164 -10.149 1.00 58.53 161 GLU A CA 1
ATOM 1199 C C . GLU A 1 161 ? -14.660 -24.169 -10.042 1.00 58.53 161 GLU A C 1
ATOM 1201 O O . GLU A 1 161 ? -15.598 -23.934 -9.290 1.00 58.53 161 GLU A O 1
ATOM 1206 N N . ALA A 1 162 ? -14.584 -25.308 -10.741 1.00 63.25 162 ALA A N 1
ATOM 1207 C CA . ALA A 1 162 ? -15.587 -26.376 -10.687 1.00 63.25 162 ALA A CA 1
ATOM 1208 C C . ALA A 1 162 ? -15.482 -27.262 -9.427 1.00 63.25 162 ALA A C 1
ATOM 1210 O O . ALA A 1 162 ? -16.495 -27.759 -8.947 1.00 63.25 162 ALA A O 1
ATOM 1211 N N . GLU A 1 163 ? -14.277 -27.449 -8.880 1.00 62.00 163 GLU A N 1
ATOM 1212 C CA . GLU A 1 163 ? -14.023 -28.093 -7.578 1.00 62.00 163 GLU A CA 1
ATOM 1213 C C . GLU A 1 163 ? -14.138 -27.120 -6.400 1.00 62.00 163 GLU A C 1
ATOM 1215 O O . GLU A 1 163 ? -14.002 -27.522 -5.241 1.00 62.00 163 GLU A O 1
ATOM 1220 N N . ARG A 1 164 ? -14.393 -25.835 -6.672 1.00 47.47 164 ARG A N 1
ATOM 1221 C CA . ARG A 1 164 ? -14.665 -24.856 -5.630 1.00 47.47 164 ARG A CA 1
ATOM 1222 C C . ARG A 1 164 ? -15.940 -25.307 -4.912 1.00 47.47 164 ARG A C 1
ATOM 1224 O O . ARG A 1 164 ? -16.985 -25.387 -5.560 1.00 47.47 164 ARG A O 1
ATOM 1231 N N . PRO A 1 165 ? -15.889 -25.613 -3.601 1.00 52.16 165 PRO A N 1
ATOM 1232 C CA . PRO A 1 165 ? -17.110 -25.882 -2.859 1.00 52.16 165 PRO A CA 1
ATOM 1233 C C . PRO A 1 165 ? -18.031 -24.669 -3.028 1.00 52.16 165 PRO A C 1
ATOM 1235 O O . PRO A 1 165 ? -17.512 -23.542 -3.086 1.00 52.16 165 PRO A O 1
ATOM 1238 N N . PRO A 1 166 ? -19.353 -24.877 -3.161 1.00 49.91 166 PRO A N 1
ATOM 1239 C CA . PRO A 1 166 ? -20.288 -23.785 -3.361 1.00 49.91 166 PRO A CA 1
ATOM 1240 C C . PRO A 1 166 ? -20.005 -22.704 -2.321 1.00 49.91 166 PRO A C 1
ATOM 1242 O O . PRO A 1 166 ? -19.829 -22.968 -1.129 1.00 49.91 166 PRO A O 1
ATOM 1245 N N . VAL A 1 167 ? -19.833 -21.485 -2.828 1.00 46.69 167 VAL A N 1
ATOM 1246 C CA . VAL A 1 167 ? -19.716 -20.272 -2.028 1.00 46.69 167 VAL A CA 1
ATOM 1247 C C . VAL A 1 167 ? -20.856 -20.310 -1.021 1.00 46.69 167 VAL A C 1
ATOM 1249 O O . VAL A 1 167 ? -21.993 -20.396 -1.462 1.00 46.69 167 VAL A O 1
ATOM 1252 N N . ALA A 1 168 ? -20.505 -20.309 0.275 1.00 48.31 168 ALA A N 1
ATOM 1253 C CA . ALA A 1 168 ? -21.390 -20.292 1.441 1.00 48.31 168 ALA A CA 1
ATOM 1254 C C . ALA A 1 168 ? -22.865 -20.107 1.059 1.00 48.31 168 ALA A C 1
ATOM 1256 O O . ALA A 1 168 ? -23.285 -18.981 0.791 1.00 48.31 168 ALA A O 1
ATOM 1257 N N . ASP A 1 169 ? -23.572 -21.240 0.975 1.00 46.91 169 ASP A N 1
ATOM 1258 C CA . ASP A 1 169 ? -24.957 -21.350 0.530 1.00 46.91 169 ASP A CA 1
ATOM 1259 C C . ASP A 1 169 ? -25.829 -20.241 1.131 1.00 46.91 169 ASP A C 1
ATOM 1261 O O . ASP A 1 169 ? -25.653 -19.845 2.290 1.00 46.91 169 ASP A O 1
ATOM 1265 N N . GLU A 1 170 ? -26.861 -19.820 0.403 1.00 50.06 170 GLU A N 1
ATOM 1266 C CA . GLU A 1 170 ? -28.010 -19.166 1.038 1.00 50.06 170 GLU A CA 1
ATOM 1267 C C . GLU A 1 170 ? -28.514 -19.983 2.246 1.00 50.06 17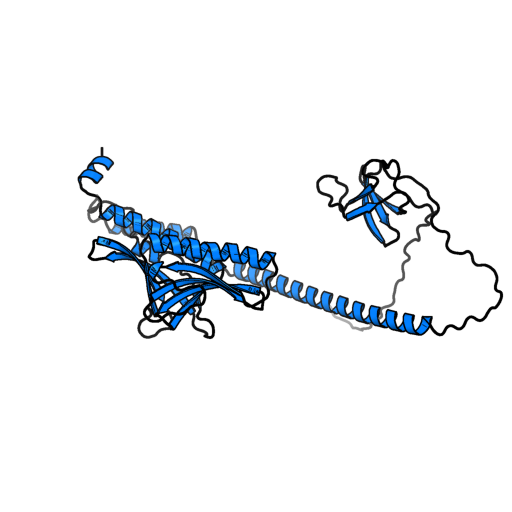0 GLU A C 1
ATOM 1269 O O . GLU A 1 170 ? -28.946 -19.390 3.226 1.00 50.06 170 GLU A O 1
ATOM 1274 N N . ASP A 1 171 ? -28.320 -21.309 2.257 1.00 52.25 171 ASP A N 1
ATOM 1275 C CA . ASP A 1 171 ? -28.552 -22.212 3.394 1.00 52.25 171 ASP A CA 1
ATOM 1276 C C . ASP A 1 171 ? -27.558 -22.053 4.558 1.00 52.25 171 ASP A C 1
ATOM 1278 O O . ASP A 1 171 ? -27.904 -22.320 5.707 1.00 52.25 171 ASP A O 1
ATOM 1282 N N . ALA A 1 172 ? -26.326 -21.596 4.319 1.00 52.56 172 ALA A N 1
ATOM 1283 C CA . ALA A 1 172 ? -25.366 -21.274 5.375 1.00 52.56 172 ALA A CA 1
ATOM 1284 C C . ALA A 1 172 ? -25.671 -19.908 6.005 1.00 52.56 172 ALA A C 1
ATOM 1286 O O . ALA A 1 172 ? -25.520 -19.754 7.216 1.00 52.56 172 ALA A O 1
ATOM 1287 N N . LEU A 1 173 ? -26.138 -18.942 5.206 1.00 50.62 173 LEU A N 1
ATOM 1288 C CA . LEU A 1 173 ? -26.663 -17.654 5.674 1.00 50.62 173 LEU A CA 1
ATOM 1289 C C . LEU A 1 173 ? -28.007 -17.817 6.398 1.00 50.62 173 LEU A C 1
ATOM 1291 O O . LEU A 1 173 ? -28.166 -17.255 7.478 1.00 50.62 173 LEU A O 1
ATOM 1295 N N . ALA A 1 174 ? -28.916 -18.645 5.878 1.00 56.66 174 ALA A N 1
ATOM 1296 C CA . ALA A 1 174 ? -30.167 -19.028 6.533 1.00 56.66 174 ALA A CA 1
ATOM 1297 C C . ALA A 1 174 ? -29.911 -19.901 7.769 1.00 56.66 174 ALA A C 1
ATOM 1299 O O . ALA A 1 174 ? -30.585 -19.775 8.784 1.00 56.66 174 ALA A O 1
ATOM 1300 N N . GLY A 1 175 ? -28.885 -20.751 7.733 1.00 66.25 175 GLY A N 1
ATOM 1301 C CA . GLY A 1 175 ? -28.427 -21.528 8.879 1.00 66.25 175 GLY A CA 1
ATOM 1302 C C . GLY A 1 175 ? -27.784 -20.656 9.957 1.00 66.25 175 GLY A C 1
ATOM 1303 O O . GLY A 1 175 ? -27.980 -20.911 11.145 1.00 66.25 175 GLY A O 1
ATOM 1304 N N . LEU A 1 176 ? -27.047 -19.605 9.577 1.00 64.00 176 LEU A N 1
ATOM 1305 C CA . LEU A 1 176 ? -26.528 -18.606 10.512 1.00 64.00 176 LEU A CA 1
ATOM 1306 C C . LEU A 1 176 ? -27.646 -17.728 11.072 1.00 64.00 176 LEU A C 1
ATOM 1308 O O . LEU A 1 176 ? -27.626 -17.467 12.271 1.00 64.00 176 LEU A O 1
ATOM 1312 N N . SER A 1 177 ? -28.609 -17.296 10.252 1.00 62.66 177 SER A N 1
ATOM 1313 C CA . SER A 1 177 ? -29.748 -16.496 10.712 1.00 62.66 177 SER A CA 1
ATOM 1314 C C . SER A 1 177 ? -30.640 -17.315 11.636 1.00 62.66 177 SER A C 1
ATOM 1316 O O . SER A 1 177 ? -30.950 -16.850 12.722 1.00 62.66 177 SER A O 1
ATOM 1318 N N . ALA A 1 178 ? -30.935 -18.572 11.300 1.00 66.69 178 ALA A N 1
ATOM 1319 C CA . ALA A 1 178 ? -31.692 -19.480 12.155 1.00 66.69 178 ALA A CA 1
ATOM 1320 C C . ALA A 1 178 ? -30.951 -19.778 13.465 1.00 66.69 178 ALA A C 1
ATOM 1322 O O . ALA A 1 178 ? -31.563 -19.798 14.527 1.00 66.69 178 ALA A O 1
ATOM 1323 N N . ARG A 1 179 ? -29.620 -19.949 13.436 1.00 67.88 179 ARG A N 1
ATOM 1324 C CA . ARG A 1 179 ? -28.811 -20.095 14.661 1.00 67.88 179 ARG A CA 1
ATOM 1325 C C . ARG A 1 179 ? -28.741 -18.807 15.474 1.00 67.88 179 ARG A C 1
ATOM 1327 O O . ARG A 1 179 ? -28.701 -18.890 16.695 1.00 67.88 179 ARG A O 1
ATOM 1334 N N . PHE A 1 180 ? -28.724 -17.642 14.832 1.00 66.50 180 PHE A N 1
ATOM 1335 C CA . PHE A 1 180 ? -28.763 -16.339 15.493 1.00 66.50 180 PHE A CA 1
ATOM 1336 C C . PHE A 1 180 ? -30.129 -16.091 16.141 1.00 66.50 180 PHE A C 1
ATOM 1338 O O . PHE A 1 180 ? -30.183 -15.732 17.310 1.00 66.50 180 PHE A O 1
ATOM 1345 N N . GLU A 1 181 ? -31.224 -16.379 15.437 1.00 63.66 181 GLU A N 1
ATOM 1346 C CA . GLU A 1 181 ? -32.596 -16.322 15.949 1.00 63.66 181 GLU A CA 1
ATOM 1347 C C . GLU A 1 181 ? -32.815 -17.327 17.081 1.00 63.66 181 GLU A C 1
ATOM 1349 O O . GLU A 1 181 ? -33.384 -16.980 18.110 1.00 63.66 181 GLU A O 1
ATOM 1354 N N . GLN A 1 182 ? -32.292 -18.548 16.956 1.00 61.09 182 GLN A N 1
ATOM 1355 C CA . GLN A 1 182 ? -32.361 -19.565 18.003 1.00 61.09 182 GLN A CA 1
ATOM 1356 C C . GLN A 1 182 ? -31.472 -19.208 19.207 1.00 61.09 182 GLN A C 1
ATOM 1358 O O . GLN A 1 182 ? -31.867 -19.428 20.349 1.00 61.09 182 GLN A O 1
ATOM 1363 N N . ALA A 1 183 ? -30.303 -18.596 18.992 1.00 55.09 183 ALA A N 1
ATOM 1364 C CA . ALA A 1 183 ? -29.457 -18.065 20.063 1.00 55.09 183 ALA A CA 1
ATOM 1365 C C . ALA A 1 183 ? -30.077 -16.831 20.746 1.00 55.09 183 ALA A C 1
ATOM 1367 O O . ALA A 1 183 ? -29.910 -16.663 21.955 1.00 55.09 183 ALA A O 1
ATOM 1368 N N . ALA A 1 184 ? -30.816 -15.999 20.007 1.00 57.50 184 ALA A N 1
ATOM 1369 C CA . ALA A 1 184 ? -31.588 -14.877 20.534 1.00 57.50 184 ALA A CA 1
ATOM 1370 C C . ALA A 1 184 ? -32.817 -15.361 21.325 1.00 57.50 184 ALA A C 1
ATOM 1372 O O . ALA A 1 184 ? -33.060 -14.875 22.429 1.00 57.50 184 ALA A O 1
ATOM 1373 N N . ALA A 1 185 ? -33.525 -16.381 20.829 1.00 56.09 185 ALA A N 1
ATOM 1374 C CA . ALA A 1 185 ? -34.656 -17.019 21.503 1.00 56.09 185 ALA A CA 1
ATOM 1375 C C . ALA A 1 185 ? -34.231 -17.749 22.789 1.00 56.09 185 ALA A C 1
ATOM 1377 O O . ALA A 1 185 ? -34.895 -17.633 23.817 1.00 56.09 185 ALA A O 1
ATOM 1378 N N . ASN A 1 186 ? -33.071 -18.415 22.784 1.00 53.06 186 ASN A N 1
ATOM 1379 C CA . ASN A 1 186 ? -32.498 -19.059 23.973 1.00 53.06 186 ASN A CA 1
ATOM 1380 C C . ASN A 1 186 ? -32.021 -18.055 25.042 1.00 53.06 186 ASN A C 1
ATOM 1382 O O . ASN A 1 186 ? -31.723 -18.448 26.169 1.00 53.06 186 ASN A O 1
ATOM 1386 N N . ARG A 1 187 ? -31.940 -16.759 24.709 1.00 52.66 187 ARG A N 1
ATOM 1387 C CA . ARG A 1 187 ? -31.572 -15.673 25.631 1.00 52.66 187 ARG A CA 1
ATOM 1388 C C . ARG A 1 187 ? -32.769 -15.118 26.414 1.00 52.66 187 ARG A C 1
ATOM 1390 O O . ARG A 1 187 ? -32.580 -14.273 27.291 1.00 52.66 187 ARG A O 1
ATOM 1397 N N . ALA A 1 188 ? -33.982 -15.590 26.129 1.00 51.56 188 ALA A N 1
ATOM 1398 C CA . ALA A 1 188 ? -35.216 -15.084 26.713 1.00 51.56 188 ALA A CA 1
ATOM 1399 C C . ALA A 1 188 ? -35.686 -15.921 27.920 1.00 51.56 188 ALA A C 1
ATOM 1401 O O . ALA A 1 188 ? -36.607 -16.725 27.819 1.00 51.56 188 ALA A O 1
ATOM 1402 N N . SER A 1 189 ? -35.112 -15.661 29.101 1.00 55.78 189 SER A N 1
ATOM 1403 C CA . SER A 1 189 ? -35.867 -15.819 30.365 1.00 55.78 189 SER A CA 1
ATOM 1404 C C . SER A 1 189 ? -36.789 -14.620 30.635 1.00 55.78 189 SER A C 1
ATOM 1406 O O . SER A 1 189 ? -37.610 -14.660 31.546 1.00 55.78 189 SER A O 1
ATOM 1408 N N . TYR A 1 190 ? -36.662 -13.549 29.846 1.00 52.50 190 TYR A N 1
ATOM 1409 C CA . TYR A 1 190 ? -37.458 -12.330 29.940 1.00 52.50 190 TYR A CA 1
ATOM 1410 C C . TYR A 1 190 ? -37.944 -11.928 28.541 1.00 52.50 190 TYR A C 1
ATOM 1412 O O . TYR A 1 190 ? -37.210 -12.069 27.566 1.00 52.50 190 TYR A O 1
ATOM 1420 N N . LEU A 1 191 ? -39.179 -11.421 28.453 1.00 56.62 191 LEU A N 1
ATOM 1421 C CA . LEU A 1 191 ? -39.823 -10.953 27.213 1.00 56.62 191 LEU A CA 1
ATOM 1422 C C . LEU A 1 191 ? -39.216 -9.648 26.663 1.00 56.62 191 LEU A C 1
ATOM 1424 O O . LEU A 1 191 ? -39.588 -9.197 25.583 1.00 56.62 191 LEU A O 1
ATOM 1428 N N . THR A 1 192 ? -38.291 -9.038 27.404 1.00 51.38 192 THR A N 1
ATOM 1429 C CA . THR A 1 192 ? -37.539 -7.851 27.005 1.00 51.38 192 THR A CA 1
ATOM 1430 C C . THR A 1 192 ? -36.039 -8.105 27.177 1.00 51.38 192 THR A C 1
ATOM 1432 O O . THR A 1 192 ? -35.636 -8.777 28.134 1.00 51.38 192 THR A O 1
ATOM 1435 N N . PRO A 1 193 ? -35.187 -7.587 26.273 1.00 56.00 193 PRO A N 1
ATOM 1436 C CA . PRO A 1 193 ? -33.741 -7.683 26.424 1.00 56.00 193 PRO A CA 1
ATOM 1437 C C . PRO A 1 193 ? -33.291 -7.094 27.768 1.00 56.00 193 PRO A C 1
ATOM 1439 O O . PRO A 1 193 ? -33.580 -5.942 28.084 1.00 56.00 193 PRO A O 1
ATOM 1442 N N . THR A 1 194 ? -32.558 -7.874 28.567 1.00 55.72 194 THR A N 1
ATOM 1443 C CA . THR A 1 194 ? -31.979 -7.407 29.844 1.00 55.72 194 THR A CA 1
ATOM 1444 C C . THR A 1 194 ? -30.795 -6.456 29.649 1.00 55.72 194 THR A C 1
ATOM 1446 O O . THR A 1 194 ? -30.328 -5.835 30.602 1.00 55.72 194 THR A O 1
ATOM 1449 N N . LYS A 1 195 ? -30.306 -6.334 28.411 1.00 55.88 195 LYS A N 1
ATOM 1450 C CA . LYS A 1 195 ? -29.332 -5.343 27.948 1.00 55.88 195 LYS A CA 1
ATOM 1451 C C . LYS A 1 195 ? -29.838 -4.751 26.631 1.00 55.88 195 LYS A C 1
ATOM 1453 O O . LYS A 1 195 ? -30.472 -5.496 25.883 1.00 55.88 195 LYS A O 1
ATOM 1458 N N . PRO A 1 196 ? -29.552 -3.472 26.329 1.00 59.34 196 PRO A N 1
ATOM 1459 C CA . PRO A 1 196 ? -29.809 -2.912 25.008 1.00 59.34 196 PRO A CA 1
ATOM 1460 C C . PRO A 1 196 ? -29.218 -3.823 23.927 1.00 59.34 196 PRO A C 1
ATOM 1462 O O . PRO A 1 196 ? -28.088 -4.297 24.075 1.00 59.34 196 PRO A O 1
ATOM 1465 N N . ASP A 1 197 ? -29.998 -4.102 22.885 1.00 53.12 197 ASP A N 1
ATOM 1466 C CA . ASP A 1 197 ? -29.492 -4.781 21.697 1.00 53.12 197 ASP A CA 1
ATOM 1467 C C . ASP A 1 197 ? -28.551 -3.813 20.976 1.00 53.12 197 ASP A C 1
ATOM 1469 O O . ASP A 1 197 ? -28.982 -2.849 20.344 1.00 53.12 197 ASP A O 1
ATOM 1473 N N . ASP A 1 198 ? -27.256 -4.003 21.195 1.00 56.88 198 ASP A N 1
ATOM 1474 C CA . ASP A 1 198 ? -26.215 -3.124 20.691 1.00 56.88 198 ASP A CA 1
ATOM 1475 C C . ASP A 1 198 ? -25.578 -3.769 19.456 1.00 56.88 198 ASP A C 1
ATOM 1477 O O . ASP A 1 198 ? -24.798 -4.724 19.544 1.00 56.88 198 ASP A O 1
ATOM 1481 N N . GLN A 1 199 ? -25.930 -3.230 18.286 1.00 55.91 199 GLN A N 1
ATOM 1482 C CA . GLN A 1 199 ? -25.402 -3.652 16.985 1.00 55.91 199 GLN A CA 1
ATOM 1483 C C . GLN A 1 199 ? -23.883 -3.424 16.844 1.00 55.91 199 GLN A C 1
ATOM 1485 O O . GLN A 1 199 ? -23.279 -3.899 15.873 1.00 55.91 199 GLN A O 1
ATOM 1490 N N . ASP A 1 200 ? -23.258 -2.713 17.789 1.00 56.19 200 ASP A N 1
ATOM 1491 C CA . ASP A 1 200 ? -21.834 -2.398 17.808 1.00 56.19 200 ASP A CA 1
ATOM 1492 C C . ASP A 1 200 ? -21.013 -3.296 18.757 1.00 56.19 200 ASP A C 1
ATOM 1494 O O . ASP A 1 200 ? -19.781 -3.177 18.806 1.00 56.19 200 ASP A O 1
ATOM 1498 N N . LEU A 1 201 ? -21.637 -4.277 19.430 1.00 49.06 201 LEU A N 1
ATOM 1499 C CA . LEU A 1 201 ? -20.930 -5.304 20.208 1.00 49.06 201 LEU A CA 1
ATOM 1500 C C . LEU A 1 201 ? -19.914 -6.056 19.326 1.00 49.06 201 LEU A C 1
ATOM 1502 O O . LEU A 1 201 ? -20.270 -6.832 18.442 1.00 49.06 201 LEU A O 1
ATOM 1506 N N . GLY A 1 202 ? -18.621 -5.827 19.578 1.00 52.53 202 GLY A N 1
ATOM 1507 C CA . GLY A 1 202 ? -17.514 -6.441 18.830 1.00 52.53 202 GLY A CA 1
ATOM 1508 C C . GLY A 1 202 ? -16.947 -5.597 17.682 1.00 52.53 202 GLY A C 1
ATOM 1509 O O . GLY A 1 202 ? -16.081 -6.078 16.954 1.00 52.53 202 GLY A O 1
ATOM 1510 N N . ARG A 1 203 ? -17.366 -4.334 17.522 1.00 63.59 203 ARG A N 1
ATOM 1511 C CA . ARG A 1 203 ? -16.834 -3.408 16.500 1.00 63.59 203 ARG A CA 1
ATOM 1512 C C . ARG A 1 203 ? -15.670 -2.528 16.974 1.00 63.59 203 ARG A C 1
ATOM 1514 O O . ARG A 1 203 ? -15.435 -1.468 16.392 1.00 63.59 203 ARG A O 1
ATOM 1521 N N . THR A 1 204 ? -14.924 -2.960 17.991 1.00 72.00 204 THR A N 1
ATOM 1522 C CA . THR A 1 204 ? -13.738 -2.227 18.471 1.00 72.00 204 THR A CA 1
ATOM 1523 C C . THR A 1 204 ? -12.668 -2.142 17.387 1.00 72.00 204 THR A C 1
ATOM 1525 O O . THR A 1 204 ? -12.601 -2.977 16.473 1.00 72.00 204 THR A O 1
ATOM 1528 N N . ALA A 1 205 ? -11.780 -1.154 17.487 1.00 74.81 205 ALA A N 1
ATOM 1529 C CA . ALA A 1 205 ? -10.709 -1.003 16.510 1.00 74.81 205 ALA A CA 1
ATOM 1530 C C . ALA A 1 205 ? -9.754 -2.213 16.501 1.00 74.81 205 ALA A C 1
ATOM 1532 O O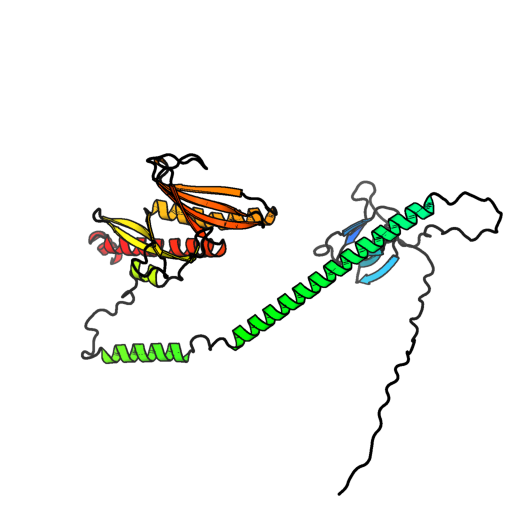 . ALA A 1 205 ? -9.281 -2.632 15.439 1.00 74.81 205 ALA A O 1
ATOM 1533 N N . ARG A 1 206 ? -9.555 -2.849 17.664 1.00 79.94 206 ARG A N 1
ATOM 1534 C CA . ARG A 1 206 ? -8.814 -4.111 17.787 1.00 79.94 206 ARG A CA 1
ATOM 1535 C C . ARG A 1 206 ? -9.490 -5.245 17.020 1.00 79.94 206 ARG A C 1
ATOM 1537 O O . ARG A 1 206 ? -8.833 -5.876 16.193 1.00 79.94 206 ARG A O 1
ATOM 1544 N N . ALA A 1 207 ? -10.791 -5.463 17.220 1.00 77.00 207 ALA A N 1
ATOM 1545 C CA . ALA A 1 207 ? -11.532 -6.492 16.494 1.00 77.00 207 ALA A CA 1
ATOM 1546 C C . ALA A 1 207 ? -11.484 -6.240 14.978 1.00 77.00 207 ALA A C 1
ATOM 1548 O O . ALA A 1 207 ? -11.239 -7.159 14.197 1.00 77.00 207 ALA A O 1
ATOM 1549 N N . ALA A 1 208 ? -11.609 -4.984 14.539 1.00 72.75 208 ALA A N 1
ATOM 1550 C CA . ALA A 1 208 ? -11.482 -4.629 13.127 1.00 72.75 208 ALA A CA 1
ATOM 1551 C C . ALA A 1 208 ? -10.113 -5.019 12.528 1.00 72.75 208 ALA A C 1
ATOM 1553 O O . ALA A 1 208 ? -10.054 -5.474 11.383 1.00 72.75 208 ALA A O 1
ATOM 1554 N N . SER A 1 209 ? -9.023 -4.905 13.298 1.00 76.69 209 SER A N 1
ATOM 1555 C CA . SER A 1 209 ? -7.688 -5.338 12.860 1.00 76.69 209 SER A CA 1
ATOM 1556 C C . SER A 1 209 ? -7.564 -6.854 12.658 1.00 76.69 209 SER A C 1
ATOM 1558 O O . SER A 1 209 ? -6.769 -7.316 11.831 1.00 76.69 209 SER A O 1
ATOM 1560 N N . GLU A 1 210 ? -8.348 -7.636 13.402 1.00 78.44 210 GLU A N 1
ATOM 1561 C CA . GLU A 1 210 ? -8.301 -9.095 13.380 1.00 78.44 210 GLU A CA 1
ATOM 1562 C C . GLU A 1 210 ? -9.043 -9.674 12.174 1.00 78.44 210 GLU A C 1
ATOM 1564 O O . GLU A 1 210 ? -8.533 -10.617 11.564 1.00 78.44 210 GLU A O 1
ATOM 1569 N N . HIS A 1 211 ? -10.168 -9.058 11.797 1.00 75.88 211 HIS A N 1
ATOM 1570 C CA . HIS A 1 211 ? -11.049 -9.494 10.708 1.00 75.88 211 HIS A CA 1
ATOM 1571 C C . HIS A 1 211 ? -10.525 -9.157 9.303 1.00 75.88 211 HIS A C 1
ATOM 1573 O O . HIS A 1 211 ? -10.954 -9.766 8.324 1.00 75.88 211 HIS A O 1
ATOM 1579 N N . PHE A 1 212 ? -9.610 -8.194 9.169 1.00 72.94 212 PHE A N 1
ATOM 1580 C CA . PHE A 1 212 ? -9.066 -7.831 7.859 1.00 72.94 212 PHE A CA 1
ATOM 1581 C C . PHE A 1 212 ? -8.130 -8.932 7.306 1.00 72.94 212 PHE A C 1
ATOM 1583 O O . PHE A 1 212 ? -7.366 -9.528 8.081 1.00 72.94 212 PHE A O 1
ATOM 1590 N N . PRO A 1 213 ? -8.125 -9.192 5.978 1.00 77.44 213 PRO A N 1
ATOM 1591 C CA . PRO A 1 213 ? -7.207 -10.143 5.356 1.00 77.44 213 PRO A CA 1
ATOM 1592 C C . PRO A 1 213 ? -5.742 -9.902 5.739 1.00 77.44 213 PRO A C 1
ATOM 1594 O O . PRO A 1 213 ? -5.209 -8.803 5.586 1.00 77.44 213 PRO A O 1
ATOM 1597 N N . LYS A 1 214 ? -5.062 -10.947 6.219 1.00 80.81 214 LYS A N 1
ATOM 1598 C CA . LYS A 1 214 ? -3.660 -10.843 6.645 1.00 80.81 214 LYS A CA 1
ATOM 1599 C C . LYS A 1 214 ? -2.758 -10.582 5.440 1.00 80.81 214 LYS A C 1
ATOM 1601 O O . LYS A 1 214 ? -2.822 -11.300 4.444 1.00 80.81 214 LYS A O 1
ATOM 1606 N N . VAL A 1 215 ? -1.891 -9.575 5.543 1.00 90.75 215 VAL A N 1
ATOM 1607 C CA . VAL A 1 215 ? -1.006 -9.175 4.442 1.00 90.75 215 VAL A CA 1
ATOM 1608 C C . VAL A 1 215 ? 0.371 -9.825 4.607 1.00 90.75 215 VAL A C 1
ATOM 1610 O O . VAL A 1 215 ? 0.962 -9.677 5.675 1.00 90.75 215 VAL A O 1
ATOM 1613 N N . PRO A 1 216 ? 0.908 -10.539 3.600 1.00 93.12 216 PRO A N 1
ATOM 1614 C CA . PRO A 1 216 ? 2.176 -11.248 3.740 1.00 93.12 216 PRO A CA 1
ATOM 1615 C C . PRO A 1 216 ? 3.402 -10.370 3.448 1.00 93.12 216 PRO A C 1
ATOM 1617 O O . PRO A 1 216 ? 3.369 -9.512 2.557 1.00 93.12 216 PRO A O 1
ATOM 1620 N N . PHE A 1 217 ? 4.507 -10.675 4.131 1.00 93.31 217 PHE A N 1
ATOM 1621 C CA . PHE A 1 217 ? 5.863 -10.205 3.824 1.00 93.31 217 PHE A CA 1
ATOM 1622 C C . PHE A 1 217 ? 6.844 -11.374 3.725 1.00 93.31 217 PHE A C 1
ATOM 1624 O O . PHE A 1 217 ? 6.566 -12.479 4.196 1.00 93.31 217 PHE A O 1
ATOM 1631 N N . TYR A 1 218 ? 8.015 -11.115 3.150 1.00 92.69 218 TYR A N 1
ATOM 1632 C CA . TYR A 1 218 ? 9.130 -12.058 3.122 1.00 92.69 218 TYR A CA 1
ATOM 1633 C C . TYR A 1 218 ? 10.449 -11.372 3.473 1.00 92.69 218 TYR A C 1
ATOM 1635 O O . TYR A 1 218 ? 10.585 -10.151 3.353 1.00 92.69 218 TYR A O 1
ATOM 1643 N N . ILE A 1 219 ? 11.428 -12.162 3.899 1.00 90.00 219 ILE A N 1
ATOM 1644 C CA . ILE A 1 219 ? 12.773 -11.674 4.201 1.00 90.00 219 ILE A CA 1
ATOM 1645 C C . ILE A 1 219 ? 13.682 -12.031 3.020 1.00 90.00 219 ILE A C 1
ATOM 1647 O O . ILE A 1 219 ? 13.750 -13.197 2.626 1.00 90.00 219 ILE A O 1
ATOM 1651 N N . PRO A 1 220 ? 14.346 -11.049 2.385 1.00 85.31 220 PRO A N 1
ATOM 1652 C CA . PRO A 1 220 ? 15.194 -11.337 1.238 1.00 85.31 220 PRO A CA 1
ATOM 1653 C C . PRO A 1 220 ? 16.378 -12.217 1.642 1.00 85.31 220 PRO A C 1
ATOM 1655 O O . PRO A 1 220 ? 16.989 -12.011 2.686 1.00 85.31 220 PRO A O 1
ATOM 1658 N N . GLY A 1 221 ? 16.714 -13.181 0.785 1.00 84.31 221 GLY A N 1
ATOM 1659 C CA . GLY A 1 221 ? 17.812 -14.120 1.025 1.00 84.31 221 GLY A CA 1
ATOM 1660 C C . GLY A 1 221 ? 17.465 -15.285 1.956 1.00 84.31 221 GLY A C 1
ATOM 1661 O O . GLY A 1 221 ? 18.304 -16.162 2.142 1.00 84.31 221 GLY A O 1
ATOM 1662 N N . THR A 1 222 ? 16.245 -15.348 2.500 1.00 86.31 222 THR A N 1
ATOM 1663 C CA . THR A 1 222 ? 15.780 -16.475 3.321 1.00 86.31 222 THR A CA 1
ATOM 1664 C C . THR A 1 222 ? 14.473 -17.058 2.770 1.00 86.31 222 THR A C 1
ATOM 1666 O O . THR A 1 222 ? 13.860 -16.516 1.850 1.00 86.31 222 THR A O 1
ATOM 1669 N N . ARG A 1 223 ? 14.048 -18.210 3.305 1.00 83.62 223 ARG A N 1
ATOM 1670 C CA . ARG A 1 223 ? 12.716 -18.793 3.033 1.00 83.62 223 ARG A CA 1
ATOM 1671 C C . ARG A 1 223 ? 11.655 -18.300 4.023 1.00 83.62 223 ARG A C 1
ATOM 1673 O O . ARG A 1 223 ? 10.543 -18.827 4.053 1.00 83.62 223 ARG A O 1
ATOM 1680 N N . GLU A 1 224 ? 12.007 -17.339 4.869 1.00 86.50 224 GLU A N 1
ATOM 1681 C CA . GLU A 1 224 ? 11.130 -16.852 5.922 1.00 86.50 224 GLU A CA 1
ATOM 1682 C C . GLU A 1 224 ? 10.077 -15.909 5.344 1.00 86.50 224 GLU A C 1
ATOM 1684 O O . GLU A 1 224 ? 10.346 -15.030 4.519 1.00 86.50 224 GLU A O 1
ATOM 1689 N N . SER A 1 225 ? 8.850 -16.100 5.810 1.00 89.94 225 SER A N 1
ATOM 1690 C CA . SER A 1 225 ? 7.691 -15.316 5.412 1.00 89.94 225 SER A CA 1
ATOM 1691 C C . SER A 1 225 ? 6.786 -15.138 6.614 1.00 89.94 225 SER A C 1
ATOM 1693 O O . SER A 1 225 ? 6.570 -16.094 7.360 1.00 89.94 225 SER A O 1
ATOM 1695 N N . GLY A 1 226 ? 6.209 -13.955 6.754 1.00 91.06 226 GLY A N 1
ATOM 1696 C CA . GLY A 1 226 ? 5.311 -13.632 7.852 1.00 91.06 226 GLY A CA 1
ATOM 1697 C C . GLY A 1 226 ? 4.100 -12.848 7.383 1.00 91.06 226 GLY A C 1
ATOM 1698 O O . GLY A 1 226 ? 3.843 -12.709 6.184 1.00 91.06 226 GLY A O 1
ATOM 1699 N N . ARG A 1 227 ? 3.342 -12.340 8.350 1.00 92.50 227 ARG A N 1
ATOM 1700 C CA . ARG A 1 227 ? 2.157 -11.515 8.117 1.00 92.50 227 ARG A CA 1
ATOM 1701 C C . ARG A 1 227 ? 2.203 -10.245 8.951 1.00 92.50 227 ARG A C 1
ATOM 1703 O O . ARG A 1 227 ? 2.654 -10.264 10.093 1.00 92.50 227 ARG A O 1
ATOM 1710 N N . PHE A 1 228 ? 1.707 -9.157 8.382 1.00 91.50 228 PHE A N 1
ATOM 1711 C CA . PHE A 1 228 ? 1.495 -7.916 9.111 1.00 91.50 228 PHE A CA 1
ATOM 1712 C C . PHE A 1 228 ? 0.241 -8.012 9.974 1.00 91.50 228 PHE A C 1
ATOM 1714 O O . PHE A 1 228 ? -0.778 -8.572 9.556 1.00 91.50 228 PHE A O 1
ATOM 1721 N N . TRP A 1 229 ? 0.311 -7.409 11.152 1.00 91.19 229 TRP A N 1
ATOM 1722 C CA . TRP A 1 229 ? -0.835 -7.136 12.003 1.00 91.19 229 TRP A CA 1
ATOM 1723 C C . TRP A 1 229 ? -0.667 -5.743 12.599 1.00 91.19 229 TRP A C 1
ATOM 1725 O O . TRP A 1 229 ? 0.402 -5.424 13.098 1.00 91.19 229 TRP A O 1
ATOM 1735 N N . VAL A 1 230 ? -1.685 -4.895 12.484 1.00 92.25 230 VAL A N 1
ATOM 1736 C CA . VAL A 1 230 ? -1.635 -3.513 12.968 1.00 92.25 230 VAL A CA 1
ATOM 1737 C C . VAL A 1 230 ? -2.672 -3.362 14.061 1.00 92.25 230 VAL A C 1
ATOM 1739 O O . VAL A 1 230 ? -3.860 -3.531 13.797 1.00 92.25 230 VAL A O 1
ATOM 1742 N N . GLU A 1 231 ? -2.229 -3.061 15.273 1.00 89.94 231 GLU A N 1
ATOM 1743 C CA . GLU A 1 231 ? -3.085 -2.931 16.447 1.00 89.94 231 GLU A CA 1
ATOM 1744 C C . GLU A 1 231 ? -3.128 -1.462 16.904 1.00 89.94 231 GLU A C 1
ATOM 1746 O O . GLU A 1 231 ? -2.081 -0.892 17.210 1.00 89.94 231 GLU A O 1
ATOM 1751 N N . PRO A 1 232 ? -4.309 -0.820 16.949 1.00 91.75 232 PRO A N 1
ATOM 1752 C CA . PRO A 1 232 ? -4.453 0.491 17.570 1.00 91.75 232 PRO A CA 1
ATOM 1753 C C . PRO A 1 232 ? -4.367 0.359 19.095 1.00 91.75 232 PRO A C 1
ATOM 1755 O O . PRO A 1 232 ? -5.012 -0.511 19.684 1.00 91.75 232 PRO A O 1
ATOM 1758 N N . ARG A 1 233 ? -3.604 1.241 19.741 1.00 90.38 233 ARG A N 1
ATOM 1759 C CA . ARG A 1 233 ? -3.477 1.332 21.200 1.00 90.38 233 ARG A CA 1
ATOM 1760 C C . ARG A 1 233 ? -3.602 2.768 21.676 1.00 90.38 233 ARG A C 1
ATOM 1762 O O . ARG A 1 233 ? -3.216 3.698 20.985 1.00 90.38 233 ARG A O 1
ATOM 1769 N N . VAL A 1 234 ? -4.104 2.934 22.892 1.00 89.88 234 VAL A N 1
ATOM 1770 C CA . VAL A 1 234 ? -4.038 4.202 23.620 1.00 89.88 234 VAL A CA 1
ATOM 1771 C C . VAL A 1 234 ? -3.001 4.021 24.718 1.00 89.88 234 VAL A C 1
ATOM 1773 O O . VAL A 1 234 ? -3.140 3.118 25.542 1.00 89.88 234 VAL A O 1
ATOM 1776 N N . GLY A 1 235 ? -1.927 4.807 24.675 1.00 84.50 235 GLY A N 1
ATOM 1777 C CA . GLY A 1 235 ? -0.884 4.763 25.700 1.00 84.50 235 GLY A CA 1
ATOM 1778 C C . GLY A 1 235 ? -1.337 5.400 27.016 1.00 84.50 235 GLY A C 1
ATOM 1779 O O . GLY A 1 235 ? -2.361 6.078 27.064 1.00 84.50 235 GLY A O 1
ATOM 1780 N N . ASP A 1 236 ? -0.531 5.260 28.070 1.00 85.38 236 ASP A N 1
ATOM 1781 C CA . ASP A 1 236 ? -0.829 5.829 29.398 1.00 85.38 236 ASP A CA 1
ATOM 1782 C C . ASP A 1 236 ? -0.924 7.367 29.392 1.00 85.38 236 ASP A C 1
ATOM 1784 O O . ASP A 1 236 ? -1.557 7.968 30.255 1.00 85.38 236 ASP A O 1
ATOM 1788 N N . THR A 1 237 ? -0.331 8.019 28.386 1.00 87.00 237 THR A N 1
ATOM 1789 C CA . THR A 1 237 ? -0.464 9.464 28.134 1.00 87.00 237 THR A CA 1
ATOM 1790 C C . THR A 1 237 ? -1.812 9.850 27.518 1.00 87.00 237 THR A C 1
ATOM 1792 O O . THR A 1 237 ? -2.045 11.026 27.245 1.00 87.00 237 THR A O 1
ATOM 1795 N N . GLY A 1 238 ? -2.683 8.874 27.252 1.00 86.69 238 GLY A N 1
ATOM 1796 C CA . GLY A 1 238 ? -3.965 9.056 26.584 1.00 86.69 238 GLY A CA 1
ATOM 1797 C C . GLY A 1 238 ? -3.858 9.246 25.073 1.00 86.69 238 GLY A C 1
ATOM 1798 O O . GLY A 1 238 ? -4.863 9.534 24.444 1.00 86.69 238 GLY A O 1
ATOM 1799 N N . GLN A 1 239 ? -2.677 9.102 24.467 1.00 90.56 239 GLN A N 1
ATOM 1800 C CA . GLN A 1 239 ? -2.496 9.301 23.027 1.00 90.56 239 GLN A CA 1
ATOM 1801 C C . GLN A 1 239 ? -2.721 8.008 22.238 1.00 90.56 239 GLN A C 1
ATOM 1803 O O . GLN A 1 239 ? -2.239 6.942 22.627 1.00 90.56 239 GLN A O 1
ATOM 1808 N N . LEU A 1 240 ? -3.418 8.120 21.104 1.00 92.25 240 LEU A N 1
ATOM 1809 C CA . LEU A 1 240 ? -3.597 7.036 20.141 1.00 92.25 240 LEU A CA 1
ATOM 1810 C C . LEU A 1 240 ? -2.287 6.768 19.385 1.00 92.25 240 LEU A C 1
ATOM 1812 O O . LEU A 1 240 ? -1.709 7.670 18.781 1.00 92.25 240 LEU A O 1
ATOM 1816 N N . SER A 1 241 ? -1.855 5.516 19.375 1.00 94.50 241 SER A N 1
ATOM 1817 C CA . SER A 1 241 ? -0.732 5.000 18.599 1.00 94.50 241 SER A CA 1
ATOM 1818 C C . SER A 1 241 ? -1.119 3.700 17.894 1.00 94.50 241 SER A C 1
ATOM 1820 O O . SER A 1 241 ? -2.154 3.090 18.171 1.00 94.50 241 SER A O 1
ATOM 1822 N N . TYR A 1 242 ? -0.292 3.280 16.943 1.00 94.31 242 TYR A N 1
ATOM 1823 C CA . TYR A 1 242 ? -0.499 2.061 16.176 1.00 94.31 242 TYR A CA 1
ATOM 1824 C C . TYR A 1 242 ? 0.747 1.188 16.229 1.00 94.31 242 TYR A C 1
ATOM 1826 O O . TYR A 1 242 ? 1.814 1.576 15.754 1.00 94.31 242 TYR A O 1
ATOM 1834 N N . ASP A 1 243 ? 0.585 -0.016 16.756 1.00 93.81 243 ASP A N 1
ATOM 1835 C CA . ASP A 1 243 ? 1.607 -1.048 16.762 1.00 93.81 243 ASP A CA 1
ATOM 1836 C C . ASP A 1 243 ? 1.530 -1.823 15.446 1.00 93.81 243 ASP A C 1
ATOM 1838 O O . ASP A 1 243 ? 0.623 -2.629 15.229 1.00 93.81 243 ASP A O 1
ATOM 1842 N N . MET A 1 244 ? 2.496 -1.620 14.558 1.00 93.62 244 MET A N 1
ATOM 1843 C CA . MET A 1 244 ? 2.675 -2.479 13.393 1.00 93.62 244 MET A CA 1
ATOM 1844 C C . MET A 1 244 ? 3.555 -3.674 13.766 1.00 93.62 244 MET A C 1
ATOM 1846 O O . MET A 1 244 ? 4.776 -3.561 13.874 1.00 93.62 244 MET A O 1
ATOM 1850 N N . VAL A 1 245 ? 2.924 -4.829 13.941 1.00 92.69 245 VAL A N 1
ATOM 1851 C CA . VAL A 1 245 ? 3.540 -6.092 14.346 1.00 92.69 245 VAL A CA 1
ATOM 1852 C C . VAL A 1 245 ? 3.857 -6.962 13.128 1.00 92.69 245 VAL A C 1
ATOM 1854 O O . VAL A 1 245 ? 3.023 -7.196 12.247 1.00 92.69 245 VAL A O 1
ATOM 1857 N N . PHE A 1 246 ? 5.074 -7.493 13.111 1.00 92.56 246 PHE A N 1
ATOM 1858 C CA . PHE A 1 246 ? 5.580 -8.434 12.121 1.00 92.56 246 PHE A CA 1
ATOM 1859 C C . PHE A 1 246 ? 5.493 -9.832 12.722 1.00 92.56 246 PHE A C 1
ATOM 1861 O O . PHE A 1 246 ? 6.278 -10.187 13.599 1.00 92.56 246 PHE A O 1
ATOM 1868 N N . VAL A 1 247 ? 4.507 -10.613 12.285 1.00 91.00 247 VAL A N 1
ATOM 1869 C CA . VAL A 1 247 ? 4.210 -11.921 12.875 1.00 91.00 247 VAL A CA 1
ATOM 1870 C C . VAL A 1 247 ? 4.842 -13.031 12.043 1.00 91.00 247 VAL A C 1
ATOM 1872 O O . VAL A 1 247 ? 4.545 -13.153 10.851 1.00 91.00 247 VAL A O 1
ATOM 1875 N N . ASP A 1 248 ? 5.661 -13.866 12.678 1.00 89.25 248 ASP A N 1
ATOM 1876 C CA . ASP A 1 248 ? 6.173 -15.114 12.119 1.00 89.25 248 ASP A CA 1
ATOM 1877 C C . ASP A 1 248 ? 5.301 -16.290 12.593 1.00 89.25 248 ASP A C 1
ATOM 1879 O O . ASP A 1 248 ? 5.398 -16.716 13.745 1.00 89.25 248 ASP A O 1
ATOM 1883 N N . PRO A 1 249 ? 4.428 -16.840 11.730 1.00 83.88 249 PRO A N 1
ATOM 1884 C CA . PRO A 1 249 ? 3.543 -17.930 12.123 1.00 83.88 249 PRO A CA 1
ATOM 1885 C C . PRO A 1 249 ? 4.287 -19.253 12.351 1.00 83.88 249 PRO A C 1
ATOM 1887 O O . PRO A 1 249 ? 3.684 -20.191 12.866 1.00 83.88 249 PRO A O 1
ATOM 1890 N N . ARG A 1 250 ? 5.555 -19.365 11.929 1.00 84.12 250 ARG A N 1
ATOM 1891 C CA . ARG A 1 250 ? 6.355 -20.587 12.076 1.00 84.12 250 ARG A CA 1
ATOM 1892 C C . ARG A 1 250 ? 7.183 -20.604 13.358 1.00 84.12 250 ARG A C 1
ATOM 1894 O O . ARG A 1 250 ? 7.733 -21.652 13.689 1.00 84.12 250 ARG A O 1
ATOM 1901 N N . ALA A 1 251 ? 7.284 -19.480 14.066 1.00 82.62 251 ALA A N 1
ATOM 1902 C CA . ALA A 1 251 ? 7.992 -19.420 15.335 1.00 82.62 251 ALA A CA 1
ATOM 1903 C C . ALA A 1 251 ? 7.259 -20.258 16.396 1.00 82.62 251 ALA A C 1
ATOM 1905 O O . ALA A 1 251 ? 6.057 -20.099 16.621 1.00 82.62 251 ALA A O 1
ATOM 1906 N N . SER A 1 252 ? 7.994 -21.164 17.046 1.00 78.75 252 SER A N 1
ATOM 1907 C CA . SER A 1 252 ? 7.477 -22.017 18.123 1.00 78.75 252 SER A CA 1
ATOM 1908 C C . SER A 1 252 ? 7.347 -21.277 19.455 1.00 78.75 252 SER A C 1
ATOM 1910 O O . SER A 1 252 ? 6.545 -21.667 20.299 1.00 78.75 252 SER A O 1
ATOM 1912 N N . VAL A 1 253 ? 8.132 -20.214 19.641 1.00 72.62 253 VAL A N 1
ATOM 1913 C CA . VAL A 1 253 ? 8.149 -19.353 20.824 1.00 72.62 253 VAL A CA 1
ATOM 1914 C C . VAL A 1 253 ? 8.201 -17.915 20.333 1.00 72.62 253 VAL A C 1
ATOM 1916 O O . VAL A 1 253 ? 9.039 -17.597 19.498 1.00 72.62 253 VAL A O 1
ATOM 1919 N N . ASP A 1 254 ? 7.289 -17.092 20.845 1.00 78.25 254 ASP A N 1
ATOM 1920 C CA . ASP A 1 254 ? 7.051 -15.703 20.443 1.00 78.25 254 ASP A CA 1
ATOM 1921 C C . ASP A 1 254 ? 6.914 -15.488 18.926 1.00 78.25 254 ASP A C 1
ATOM 1923 O O . ASP A 1 254 ? 7.868 -15.295 18.176 1.00 78.25 254 ASP A O 1
ATOM 1927 N N . GLN A 1 255 ? 5.666 -15.483 18.460 1.00 86.12 255 GLN A N 1
ATOM 1928 C CA . GLN A 1 255 ? 5.362 -15.233 17.053 1.00 86.12 255 GLN A CA 1
ATOM 1929 C C . GLN A 1 255 ? 5.579 -13.770 16.646 1.00 86.12 255 GLN A C 1
ATOM 1931 O O . GLN A 1 255 ? 5.489 -13.460 15.457 1.00 86.12 255 GLN A O 1
ATOM 1936 N N . LYS A 1 256 ? 5.832 -12.849 17.586 1.00 89.00 256 LYS A N 1
ATOM 1937 C CA . LYS A 1 256 ? 6.099 -11.443 17.275 1.00 89.00 256 LYS A CA 1
ATOM 1938 C C . LYS A 1 256 ? 7.587 -11.266 16.998 1.00 89.00 256 LYS A C 1
ATOM 1940 O O . LYS A 1 256 ? 8.416 -11.308 17.895 1.00 89.00 256 LYS A O 1
ATOM 1945 N N . ARG A 1 257 ? 7.930 -11.019 15.737 1.00 87.50 257 ARG A N 1
ATOM 1946 C CA . ARG A 1 257 ? 9.323 -10.832 15.317 1.00 87.50 257 ARG A CA 1
ATOM 1947 C C . ARG A 1 257 ? 9.817 -9.411 15.557 1.00 87.50 257 ARG A C 1
ATOM 1949 O O . ARG A 1 257 ? 10.928 -9.204 16.028 1.00 87.50 257 ARG A O 1
ATOM 1956 N N . ALA A 1 258 ? 8.983 -8.436 15.218 1.00 89.12 258 ALA A N 1
ATOM 1957 C CA . ALA A 1 258 ? 9.262 -7.025 15.424 1.00 89.12 258 ALA A CA 1
ATOM 1958 C C . ALA A 1 258 ? 7.957 -6.249 15.596 1.00 89.12 258 ALA A C 1
ATOM 1960 O O . ALA A 1 258 ? 6.908 -6.658 15.093 1.00 89.12 258 ALA A O 1
ATOM 1961 N N . THR A 1 259 ? 8.057 -5.097 16.250 1.00 92.06 259 THR A N 1
ATOM 1962 C CA . THR A 1 259 ? 6.978 -4.113 16.357 1.00 92.06 259 THR A CA 1
ATOM 1963 C C . THR A 1 259 ? 7.525 -2.747 15.965 1.00 92.06 259 THR A C 1
ATOM 1965 O O . THR A 1 259 ? 8.666 -2.409 16.296 1.00 92.06 259 THR A O 1
ATOM 1968 N N . ILE A 1 260 ? 6.739 -1.973 15.224 1.00 92.12 260 ILE A N 1
ATOM 1969 C CA . ILE A 1 260 ? 6.999 -0.563 14.930 1.00 92.12 260 ILE A CA 1
ATOM 1970 C C . ILE A 1 260 ? 5.844 0.243 15.505 1.00 92.12 260 ILE A C 1
ATOM 1972 O O . ILE A 1 260 ? 4.706 0.060 15.082 1.00 92.12 260 ILE A O 1
ATOM 1976 N N . ASP A 1 261 ? 6.158 1.133 16.437 1.00 92.50 261 ASP A N 1
ATOM 1977 C CA . ASP A 1 261 ? 5.190 2.045 17.036 1.00 92.50 261 ASP A CA 1
ATOM 1978 C C . ASP A 1 261 ? 5.060 3.281 16.145 1.00 92.50 261 ASP A C 1
ATOM 1980 O O . ASP A 1 261 ? 6.063 3.896 15.768 1.00 92.50 261 ASP A O 1
ATOM 1984 N N . LEU A 1 262 ? 3.828 3.614 15.774 1.00 93.88 262 LEU A N 1
ATOM 1985 C CA . LEU A 1 262 ? 3.518 4.682 14.830 1.00 93.88 262 LEU A CA 1
ATOM 1986 C C . LEU A 1 262 ? 2.528 5.658 15.453 1.00 93.88 262 LEU A C 1
ATOM 1988 O O . LEU A 1 262 ? 1.496 5.251 15.990 1.00 93.88 262 LEU A O 1
ATOM 1992 N N . THR A 1 263 ? 2.805 6.953 15.329 1.00 94.38 263 THR A N 1
ATOM 1993 C CA . THR A 1 263 ? 1.780 7.982 15.563 1.00 94.38 263 THR A CA 1
ATOM 1994 C C . THR A 1 263 ? 0.765 7.987 14.409 1.00 94.38 263 THR A C 1
ATOM 1996 O O . THR A 1 263 ? 1.078 7.471 13.328 1.00 94.38 263 THR A O 1
ATOM 1999 N N . PRO A 1 264 ? -0.436 8.573 14.578 1.00 93.56 264 PRO A N 1
ATOM 2000 C CA . PRO A 1 264 ? -1.405 8.706 13.488 1.00 93.56 264 PRO A CA 1
ATOM 2001 C C . PRO A 1 264 ? -0.801 9.369 12.239 1.00 93.56 264 PRO A C 1
ATOM 2003 O O . PRO A 1 264 ? -0.961 8.871 11.126 1.00 93.56 264 PRO A O 1
ATOM 2006 N N . GLU A 1 265 ? 0.013 10.411 12.422 1.00 93.94 265 GLU A N 1
ATOM 2007 C CA . GLU A 1 265 ? 0.677 11.126 11.326 1.00 93.94 265 GLU A CA 1
ATOM 2008 C C . GLU A 1 265 ? 1.715 10.245 10.616 1.00 93.94 265 GLU A C 1
ATOM 2010 O O . GLU A 1 265 ? 1.846 10.271 9.391 1.00 93.94 265 GLU A O 1
ATOM 2015 N N . GLN A 1 266 ? 2.471 9.443 11.372 1.00 95.38 266 GLN A N 1
ATOM 2016 C CA . GLN A 1 266 ? 3.429 8.494 10.802 1.00 95.38 266 GLN A CA 1
ATOM 2017 C C . GLN A 1 266 ? 2.724 7.359 10.054 1.00 95.38 266 GLN A C 1
ATOM 2019 O O . GLN A 1 266 ? 3.203 6.936 9.001 1.00 95.38 266 GLN A O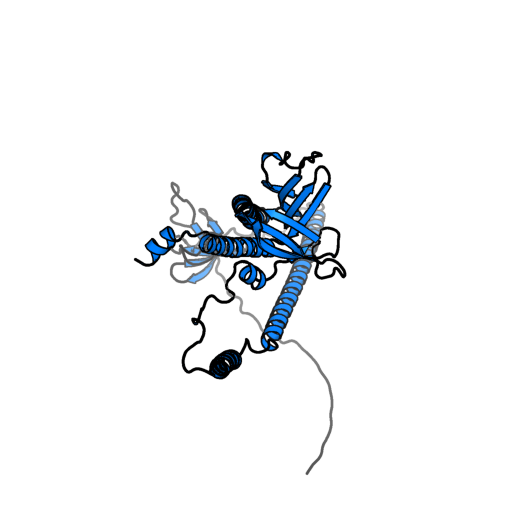 1
ATOM 2024 N N . LEU A 1 267 ? 1.578 6.892 10.555 1.00 95.06 267 LEU A N 1
ATOM 2025 C CA . LEU A 1 267 ? 0.761 5.888 9.881 1.00 95.06 267 LEU A CA 1
ATOM 2026 C C . LEU A 1 267 ? 0.207 6.421 8.552 1.00 95.06 267 LEU A C 1
ATOM 2028 O O . LEU A 1 267 ? 0.262 5.712 7.544 1.00 95.06 267 LEU A O 1
ATOM 2032 N N . ASP A 1 268 ? -0.245 7.677 8.519 1.00 95.31 268 ASP A N 1
ATOM 2033 C CA . ASP A 1 268 ? -0.666 8.354 7.290 1.00 95.31 268 ASP A CA 1
ATOM 2034 C C . ASP A 1 268 ? 0.466 8.452 6.269 1.00 95.31 268 ASP A C 1
ATOM 2036 O O . ASP A 1 268 ? 0.297 8.069 5.104 1.00 95.31 268 ASP A O 1
ATOM 2040 N N . ARG A 1 269 ? 1.646 8.900 6.710 1.00 95.81 269 ARG A N 1
ATOM 2041 C CA . ARG A 1 269 ? 2.847 8.939 5.868 1.00 95.81 269 ARG A CA 1
ATOM 2042 C C . ARG A 1 269 ? 3.194 7.562 5.316 1.00 95.81 269 ARG A C 1
ATOM 2044 O O . ARG A 1 269 ? 3.375 7.407 4.108 1.00 95.81 269 ARG A O 1
ATOM 2051 N N . MET A 1 270 ? 3.191 6.539 6.166 1.00 95.81 270 MET A N 1
ATOM 2052 C CA . MET A 1 270 ? 3.484 5.168 5.764 1.00 95.81 270 MET A CA 1
ATOM 2053 C C . MET A 1 270 ? 2.460 4.627 4.757 1.00 95.81 270 MET A C 1
ATOM 2055 O O . MET A 1 270 ? 2.851 4.029 3.756 1.00 95.81 270 MET A O 1
ATOM 2059 N N . LYS A 1 271 ? 1.160 4.870 4.962 1.00 95.06 271 LYS A N 1
ATOM 2060 C CA . LYS A 1 271 ? 0.087 4.504 4.023 1.00 95.06 271 LYS A CA 1
ATOM 2061 C C . LYS A 1 271 ? 0.321 5.123 2.643 1.00 95.06 271 LYS A C 1
ATOM 2063 O O . LYS A 1 271 ? 0.265 4.415 1.635 1.00 95.06 271 LYS A O 1
ATOM 2068 N N . LEU A 1 272 ? 0.630 6.421 2.594 1.00 95.06 272 LEU A N 1
ATOM 2069 C CA . LEU A 1 272 ? 0.920 7.136 1.348 1.00 95.06 272 LEU A CA 1
ATOM 2070 C C . LEU A 1 272 ? 2.203 6.625 0.678 1.00 95.06 272 LEU A C 1
ATOM 2072 O O . LEU A 1 272 ? 2.218 6.391 -0.533 1.00 95.06 272 LEU A O 1
ATOM 2076 N N . ALA A 1 273 ? 3.262 6.391 1.455 1.00 96.31 273 ALA A N 1
ATOM 2077 C CA . ALA A 1 273 ? 4.519 5.839 0.962 1.00 96.31 273 ALA A CA 1
ATOM 2078 C C . ALA A 1 273 ? 4.323 4.433 0.375 1.00 96.31 273 ALA A C 1
ATOM 2080 O O . ALA A 1 273 ? 4.778 4.145 -0.732 1.00 96.31 273 ALA A O 1
ATOM 2081 N N . ILE A 1 274 ? 3.579 3.565 1.060 1.00 95.56 274 ILE A N 1
ATOM 2082 C CA . ILE A 1 274 ? 3.292 2.211 0.582 1.00 95.56 274 ILE A CA 1
ATOM 2083 C C . ILE A 1 274 ? 2.421 2.247 -0.681 1.00 95.56 274 ILE A C 1
ATOM 2085 O O . ILE A 1 274 ? 2.694 1.514 -1.631 1.00 95.56 274 ILE A O 1
ATOM 2089 N N . ALA A 1 275 ? 1.424 3.132 -0.759 1.00 93.88 275 ALA A N 1
ATOM 2090 C CA . ALA A 1 275 ? 0.629 3.307 -1.977 1.00 93.88 275 ALA A CA 1
ATOM 2091 C C . ALA A 1 275 ? 1.494 3.760 -3.172 1.00 93.88 275 ALA A C 1
ATOM 2093 O O . ALA A 1 275 ? 1.326 3.282 -4.298 1.00 93.88 275 ALA A O 1
ATOM 2094 N N . LYS A 1 276 ? 2.483 4.626 -2.924 1.00 95.81 276 LYS A N 1
ATOM 2095 C CA . LYS A 1 276 ? 3.413 5.146 -3.938 1.00 95.81 276 LYS A CA 1
ATOM 2096 C C . LYS A 1 276 ? 4.314 4.067 -4.554 1.00 95.81 276 LYS A C 1
ATOM 2098 O O . LYS A 1 276 ? 4.690 4.206 -5.717 1.00 95.81 276 LYS A O 1
ATOM 2103 N N . ILE A 1 277 ? 4.582 2.962 -3.848 1.00 95.06 277 ILE A N 1
ATOM 2104 C CA . ILE A 1 277 ? 5.301 1.784 -4.386 1.00 95.06 277 ILE A CA 1
ATOM 2105 C C . ILE A 1 277 ? 4.602 1.249 -5.638 1.00 95.06 277 ILE A C 1
ATOM 2107 O O . ILE A 1 277 ? 5.261 0.936 -6.627 1.00 95.06 277 ILE A O 1
ATOM 2111 N N . SER A 1 278 ? 3.267 1.183 -5.625 1.00 90.81 278 SER A N 1
ATOM 2112 C CA . SER A 1 278 ? 2.498 0.746 -6.792 1.00 90.81 278 SER A CA 1
ATOM 2113 C C . SER A 1 278 ? 2.696 1.678 -7.982 1.00 90.81 278 SER A C 1
ATOM 2115 O O . SER A 1 278 ? 2.951 1.216 -9.089 1.00 90.81 278 SER A O 1
ATOM 2117 N N . LEU A 1 279 ? 2.602 2.988 -7.753 1.00 92.69 279 LEU A N 1
ATOM 2118 C CA . LEU A 1 279 ? 2.774 3.984 -8.807 1.00 92.69 279 LEU A CA 1
ATOM 2119 C C . LEU A 1 279 ? 4.177 3.902 -9.427 1.00 92.69 279 LEU A C 1
ATOM 2121 O O . LEU A 1 279 ? 4.332 3.964 -10.646 1.00 92.69 279 LEU A O 1
ATOM 2125 N N . TRP A 1 280 ? 5.205 3.748 -8.592 1.00 96.75 280 TRP A N 1
ATOM 2126 C CA . TRP A 1 280 ? 6.588 3.609 -9.048 1.00 96.75 280 TRP A CA 1
ATOM 2127 C C . TRP A 1 280 ? 6.838 2.285 -9.766 1.00 96.75 280 TRP A C 1
ATOM 2129 O O . TRP A 1 280 ? 7.591 2.266 -10.739 1.00 96.75 280 TRP A O 1
ATOM 2139 N N . SER A 1 281 ? 6.154 1.210 -9.371 1.00 95.38 281 SER A N 1
ATOM 2140 C CA . SER A 1 281 ? 6.162 -0.046 -10.119 1.00 95.38 281 SER A CA 1
ATOM 2141 C C . SER A 1 281 ? 5.623 0.135 -11.535 1.00 95.38 281 SER A C 1
ATOM 2143 O O . SER A 1 281 ? 6.244 -0.330 -12.487 1.00 95.38 281 SER A O 1
ATOM 2145 N N . ASP A 1 282 ? 4.503 0.842 -11.698 1.00 94.88 282 ASP A N 1
ATOM 2146 C CA . ASP A 1 282 ? 3.924 1.084 -13.022 1.00 94.88 282 ASP A CA 1
ATOM 2147 C C . ASP A 1 282 ? 4.874 1.924 -13.895 1.00 94.88 282 ASP A C 1
ATOM 2149 O O . ASP A 1 282 ? 5.018 1.669 -15.090 1.00 94.88 282 ASP A O 1
ATOM 2153 N N . ILE A 1 283 ? 5.572 2.901 -13.301 1.00 96.06 283 ILE A N 1
ATOM 2154 C CA . ILE A 1 283 ? 6.618 3.677 -13.986 1.00 96.06 283 ILE A CA 1
ATOM 2155 C C . ILE A 1 283 ? 7.780 2.769 -14.408 1.00 96.06 283 ILE A C 1
ATOM 2157 O O . ILE A 1 283 ? 8.218 2.853 -15.554 1.00 96.06 283 ILE A O 1
ATOM 2161 N N . ALA A 1 284 ? 8.271 1.901 -13.521 1.00 96.38 284 ALA A N 1
ATOM 2162 C CA . ALA A 1 284 ? 9.381 0.999 -13.817 1.00 96.38 284 ALA A CA 1
ATOM 2163 C C . ALA A 1 284 ? 9.044 0.030 -14.961 1.00 96.38 284 ALA A C 1
ATOM 2165 O O . ALA A 1 284 ? 9.856 -0.145 -15.867 1.00 96.38 284 ALA A O 1
ATOM 2166 N N . HIS A 1 285 ? 7.830 -0.531 -14.973 1.00 95.31 285 HIS A N 1
ATOM 2167 C CA . HIS A 1 285 ? 7.387 -1.422 -16.047 1.00 95.31 285 HIS A CA 1
ATOM 2168 C C . HIS A 1 285 ? 7.207 -0.697 -17.382 1.00 95.31 285 HIS A C 1
ATOM 2170 O O . HIS A 1 285 ? 7.665 -1.204 -18.401 1.00 95.31 285 HIS A O 1
ATOM 2176 N N . ARG A 1 286 ? 6.606 0.504 -17.394 1.00 96.44 286 ARG A N 1
ATOM 2177 C CA . ARG A 1 286 ? 6.447 1.298 -18.630 1.00 96.44 286 ARG A CA 1
ATOM 2178 C C . ARG A 1 286 ? 7.774 1.701 -19.270 1.00 96.44 286 ARG A C 1
ATOM 2180 O O . ARG A 1 286 ? 7.818 1.904 -20.474 1.00 96.44 286 ARG A O 1
ATOM 2187 N N . ASN A 1 287 ? 8.822 1.848 -18.464 1.00 97.12 287 ASN A N 1
ATOM 2188 C CA . ASN A 1 287 ? 10.165 2.195 -18.931 1.00 97.12 287 ASN A CA 1
ATOM 2189 C C . ASN A 1 287 ? 11.083 0.968 -19.053 1.00 97.12 287 ASN A C 1
ATOM 2191 O O . ASN A 1 287 ? 12.290 1.140 -19.194 1.00 97.12 287 ASN A O 1
ATOM 2195 N N . GLU A 1 288 ? 10.535 -0.248 -18.944 1.00 94.69 288 GLU A N 1
ATOM 2196 C CA . GLU A 1 288 ? 11.272 -1.512 -19.066 1.00 94.69 288 GLU A CA 1
ATOM 2197 C C . GLU A 1 288 ? 12.553 -1.563 -18.212 1.00 94.69 288 GLU A C 1
ATOM 2199 O O . GLU A 1 288 ? 13.599 -2.056 -18.636 1.00 94.69 288 GLU A O 1
ATOM 2204 N N . VAL A 1 289 ? 12.489 -1.039 -16.983 1.00 95.31 289 VAL A N 1
ATOM 2205 C CA . VAL A 1 289 ? 13.651 -0.988 -16.087 1.00 95.31 289 VAL A CA 1
ATOM 2206 C C . VAL A 1 289 ? 14.041 -2.412 -15.677 1.00 95.31 289 VAL A C 1
ATOM 2208 O O . VAL A 1 289 ? 13.323 -3.060 -14.922 1.00 95.31 289 VAL A O 1
ATOM 2211 N N . ARG A 1 290 ? 15.198 -2.887 -16.156 1.00 91.44 290 ARG A N 1
ATOM 2212 C CA . ARG A 1 290 ? 15.770 -4.220 -15.873 1.00 91.44 290 ARG A CA 1
ATOM 2213 C C . ARG A 1 290 ? 17.182 -4.115 -15.303 1.00 91.44 290 ARG A C 1
ATOM 2215 O O . ARG A 1 290 ? 18.157 -4.570 -15.892 1.00 91.44 290 ARG A O 1
ATOM 2222 N N . ARG A 1 291 ? 17.312 -3.403 -14.189 1.00 93.00 291 ARG A N 1
ATOM 2223 C CA . ARG A 1 291 ? 18.578 -3.252 -13.464 1.00 93.00 291 ARG A CA 1
ATOM 2224 C C . ARG A 1 291 ? 18.299 -3.121 -11.982 1.00 93.00 291 ARG A C 1
ATOM 2226 O O . ARG A 1 291 ? 17.240 -2.612 -11.612 1.00 93.00 291 ARG A O 1
ATOM 2233 N N . HIS A 1 292 ? 19.275 -3.492 -11.157 1.00 94.31 292 HIS A N 1
ATOM 2234 C CA . HIS A 1 292 ? 19.180 -3.250 -9.726 1.00 94.31 292 HIS A CA 1
ATOM 2235 C C . HIS A 1 292 ? 19.011 -1.752 -9.457 1.00 94.31 292 HIS A C 1
ATOM 2237 O O . HIS A 1 292 ? 19.860 -0.930 -9.810 1.00 94.31 292 HIS A O 1
ATOM 2243 N N . TYR A 1 293 ? 17.887 -1.393 -8.852 1.00 95.25 293 TYR A N 1
ATOM 2244 C CA . TYR A 1 293 ? 17.580 -0.024 -8.480 1.00 95.25 293 TYR A CA 1
ATOM 2245 C C . TYR A 1 293 ? 16.881 -0.016 -7.135 1.00 95.25 293 TYR A C 1
ATOM 2247 O O . TYR A 1 293 ? 15.989 -0.821 -6.882 1.00 95.25 293 TYR A O 1
ATOM 2255 N N . ARG A 1 294 ? 17.270 0.917 -6.274 1.00 94.38 294 ARG A N 1
ATOM 2256 C CA . ARG A 1 294 ? 16.662 1.116 -4.966 1.00 94.38 294 ARG A CA 1
ATOM 2257 C C . ARG A 1 294 ? 16.511 2.604 -4.726 1.00 94.38 294 ARG A C 1
ATOM 2259 O O . ARG A 1 294 ? 17.417 3.370 -5.044 1.00 94.38 294 ARG A O 1
ATOM 2266 N N . LYS A 1 295 ? 15.362 3.003 -4.194 1.00 94.81 295 LYS A N 1
ATOM 2267 C CA . LYS A 1 295 ? 15.088 4.395 -3.854 1.00 94.81 295 LYS A CA 1
ATOM 2268 C C . LYS A 1 295 ? 14.215 4.472 -2.617 1.00 94.81 295 LYS A C 1
ATOM 2270 O O . LYS A 1 295 ? 13.177 3.806 -2.555 1.00 94.81 295 LYS A O 1
ATOM 2275 N N . ARG A 1 296 ? 14.592 5.335 -1.677 1.00 95.94 296 ARG A N 1
ATOM 2276 C CA . ARG A 1 296 ? 13.728 5.688 -0.554 1.00 95.94 296 ARG A CA 1
ATOM 2277 C C . ARG A 1 296 ? 12.451 6.369 -1.042 1.00 95.94 296 ARG A 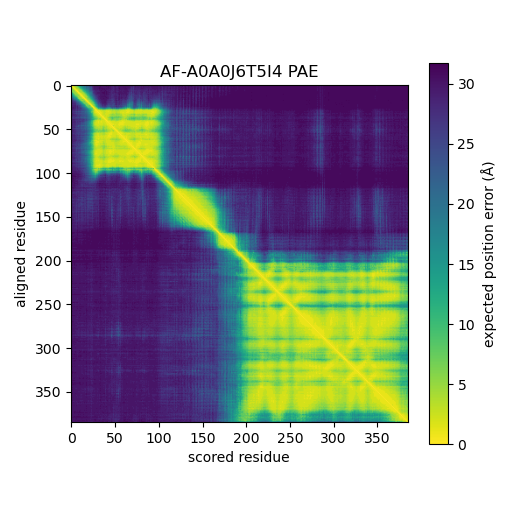C 1
ATOM 2279 O O . ARG A 1 296 ? 12.485 7.326 -1.817 1.00 95.94 296 ARG A O 1
ATOM 2286 N N . VAL A 1 297 ? 11.315 5.863 -0.580 1.00 96.50 297 VAL A N 1
ATOM 2287 C CA . VAL A 1 297 ? 9.993 6.451 -0.812 1.00 96.50 297 VAL A CA 1
ATOM 2288 C C . VAL A 1 297 ? 9.690 7.496 0.253 1.00 96.50 297 VAL A C 1
ATOM 2290 O O . VAL A 1 297 ? 9.271 8.598 -0.100 1.00 96.50 297 VAL A O 1
ATOM 2293 N N . ASP A 1 298 ? 9.907 7.131 1.519 1.00 96.25 298 ASP A N 1
ATOM 2294 C CA . ASP A 1 298 ? 9.721 7.983 2.693 1.00 96.25 298 ASP A CA 1
ATOM 2295 C C . ASP A 1 298 ? 10.544 7.459 3.886 1.00 96.25 298 ASP A C 1
ATOM 2297 O O . ASP A 1 298 ? 10.956 6.293 3.896 1.00 96.25 298 ASP A O 1
ATOM 2301 N N . CYS A 1 299 ? 10.798 8.314 4.875 1.00 95.31 299 CYS A N 1
ATOM 2302 C CA . CYS A 1 299 ? 11.488 7.966 6.116 1.00 95.31 299 CYS A CA 1
ATOM 2303 C C . CYS A 1 299 ? 10.961 8.801 7.284 1.00 95.31 299 CYS A C 1
ATOM 2305 O O . CYS A 1 299 ? 10.737 10.000 7.145 1.00 95.31 299 CYS A O 1
ATOM 2307 N N . PHE A 1 300 ? 10.813 8.178 8.453 1.00 94.88 300 PHE A N 1
ATOM 2308 C CA . PHE A 1 300 ? 10.404 8.867 9.673 1.00 94.88 300 PHE A CA 1
ATOM 2309 C C . PHE A 1 300 ? 11.010 8.230 10.937 1.00 94.88 300 PHE A C 1
ATOM 2311 O O . PHE A 1 300 ? 11.298 7.033 10.947 1.00 94.88 300 PHE A O 1
ATOM 2318 N N . PRO A 1 301 ? 11.193 8.996 12.028 1.00 92.88 301 PRO A N 1
ATOM 2319 C CA . PRO A 1 301 ? 10.977 10.442 12.129 1.00 92.88 301 PRO A CA 1
ATOM 2320 C C . PRO A 1 301 ? 12.072 11.242 11.402 1.00 92.88 301 PRO A C 1
ATOM 2322 O O . PRO A 1 301 ? 13.220 10.805 11.334 1.00 92.88 301 PRO A O 1
ATOM 2325 N N . ASP A 1 302 ? 11.733 12.430 10.891 1.00 91.06 302 ASP A N 1
ATOM 2326 C CA . ASP A 1 302 ? 12.599 13.214 9.990 1.00 91.06 302 ASP A CA 1
ATOM 2327 C C . ASP A 1 302 ? 13.969 13.551 10.606 1.00 91.06 302 ASP A C 1
ATOM 2329 O O . ASP A 1 302 ? 14.999 13.466 9.939 1.00 91.06 302 ASP A O 1
ATOM 2333 N N . ALA A 1 303 ? 14.011 13.839 11.912 1.00 90.50 303 ALA A N 1
ATOM 2334 C CA . ALA A 1 303 ? 15.251 14.120 12.645 1.00 90.50 303 ALA A CA 1
ATOM 2335 C C . ALA A 1 303 ? 16.247 12.936 12.642 1.00 90.50 303 ALA A C 1
ATOM 2337 O O . ALA A 1 303 ? 17.475 13.112 12.690 1.00 90.50 303 ALA A O 1
ATOM 2338 N N . SER A 1 304 ? 15.720 11.715 12.558 1.00 91.50 304 SER A N 1
ATOM 2339 C CA . SER A 1 304 ? 16.483 10.467 12.598 1.00 91.50 304 SER A CA 1
ATOM 2340 C C . SER A 1 304 ? 16.704 9.861 11.210 1.00 91.50 304 SER A C 1
ATOM 2342 O O . SER A 1 304 ? 17.293 8.783 11.109 1.00 91.50 304 SER A O 1
ATOM 2344 N N . CYS A 1 305 ? 16.296 10.552 10.143 1.00 91.62 305 CYS A N 1
ATOM 2345 C CA . CYS A 1 305 ? 16.510 10.117 8.770 1.00 91.62 305 CYS A CA 1
ATOM 2346 C C . CYS A 1 305 ? 17.898 10.548 8.267 1.00 91.62 305 CYS A C 1
ATOM 2348 O O . CYS A 1 305 ? 18.166 11.745 8.136 1.00 91.62 305 CYS A O 1
ATOM 2350 N N . PRO A 1 306 ? 18.817 9.604 7.992 1.00 87.88 306 PRO A N 1
ATOM 2351 C CA . PRO A 1 306 ? 20.085 9.915 7.330 1.00 87.88 306 PRO A CA 1
ATOM 2352 C C . PRO A 1 306 ? 19.838 10.246 5.845 1.00 87.88 306 PRO A C 1
ATOM 2354 O O . PRO A 1 306 ? 18.700 10.159 5.382 1.00 87.88 306 PRO A O 1
ATOM 2357 N N . ARG A 1 307 ? 20.861 10.614 5.060 1.00 88.12 307 ARG A N 1
ATOM 2358 C CA . ARG A 1 307 ? 20.676 10.719 3.596 1.00 88.12 307 ARG A CA 1
ATOM 2359 C C . ARG A 1 307 ? 20.319 9.343 3.014 1.00 88.12 307 ARG A C 1
ATOM 2361 O O . ARG A 1 307 ? 20.484 8.320 3.680 1.00 88.12 307 ARG A O 1
ATOM 2368 N N . ASP A 1 308 ? 19.761 9.313 1.805 1.00 86.56 308 ASP A N 1
ATOM 2369 C CA . ASP A 1 308 ? 19.401 8.041 1.163 1.00 86.56 308 ASP A CA 1
ATOM 2370 C C . ASP A 1 308 ? 20.653 7.162 0.992 1.00 86.56 308 ASP A C 1
ATOM 2372 O O . ASP A 1 308 ? 21.662 7.621 0.461 1.00 86.56 308 ASP A O 1
ATOM 2376 N N . GLY A 1 309 ? 20.599 5.930 1.501 1.00 81.06 309 GLY A N 1
ATOM 2377 C CA . GLY A 1 309 ? 21.729 4.993 1.546 1.00 81.06 309 GLY A CA 1
ATOM 2378 C C . GLY A 1 309 ? 22.705 5.142 2.725 1.00 81.06 309 GLY A C 1
ATOM 2379 O O . GLY A 1 309 ? 23.455 4.202 2.992 1.00 81.06 309 GLY A O 1
ATOM 2380 N N . ASP A 1 310 ? 22.681 6.251 3.468 1.00 86.88 310 ASP A N 1
ATOM 2381 C CA . ASP A 1 310 ? 23.571 6.455 4.617 1.00 86.88 310 ASP A CA 1
ATOM 2382 C C . ASP A 1 310 ? 23.073 5.693 5.854 1.00 86.88 310 ASP A C 1
ATOM 2384 O O . ASP A 1 310 ? 21.876 5.655 6.147 1.00 86.88 310 ASP A O 1
ATOM 2388 N N . LYS A 1 311 ? 24.005 5.143 6.640 1.00 87.06 311 LYS A N 1
ATOM 2389 C CA . LYS A 1 311 ? 23.711 4.491 7.924 1.00 87.06 311 LYS A CA 1
ATOM 2390 C C . LYS A 1 311 ? 24.540 5.107 9.044 1.00 87.06 311 LYS A C 1
ATOM 2392 O O . LYS A 1 311 ? 25.766 4.994 9.055 1.00 87.06 311 LYS A O 1
ATOM 2397 N N . ILE A 1 312 ? 23.867 5.762 9.987 1.00 88.31 312 ILE A N 1
ATOM 2398 C CA . ILE A 1 312 ? 24.503 6.552 11.049 1.00 88.31 312 ILE A CA 1
ATOM 2399 C C . ILE A 1 312 ? 24.153 5.936 12.393 1.00 88.31 312 ILE A C 1
ATOM 2401 O O . ILE A 1 312 ? 22.977 5.790 12.707 1.00 88.31 312 ILE A O 1
ATOM 2405 N N . ASP A 1 313 ? 25.170 5.604 13.183 1.00 90.38 313 ASP A N 1
ATOM 2406 C CA . ASP A 1 313 ? 24.979 5.018 14.507 1.00 90.38 313 ASP A CA 1
ATOM 2407 C C . ASP A 1 313 ? 24.213 5.957 15.459 1.00 90.38 313 ASP A C 1
ATOM 2409 O O . ASP A 1 313 ? 24.280 7.179 15.328 1.00 90.38 313 ASP A O 1
ATOM 2413 N N . GLY A 1 314 ? 23.433 5.389 16.379 1.00 86.12 314 GLY A N 1
ATOM 2414 C CA . GLY A 1 314 ? 22.580 6.145 17.307 1.00 86.12 314 GLY A CA 1
ATOM 2415 C C . GLY A 1 314 ? 21.305 6.760 16.704 1.00 86.12 314 GLY A C 1
ATOM 2416 O O . GLY A 1 314 ? 20.479 7.285 17.448 1.00 86.12 314 GLY A O 1
ATOM 2417 N N . LYS A 1 315 ? 21.084 6.677 15.382 1.00 87.56 315 LYS A N 1
ATOM 2418 C CA . LYS A 1 315 ? 19.821 7.095 14.748 1.00 87.56 315 LYS A CA 1
ATOM 2419 C C . LYS A 1 315 ? 18.911 5.897 14.477 1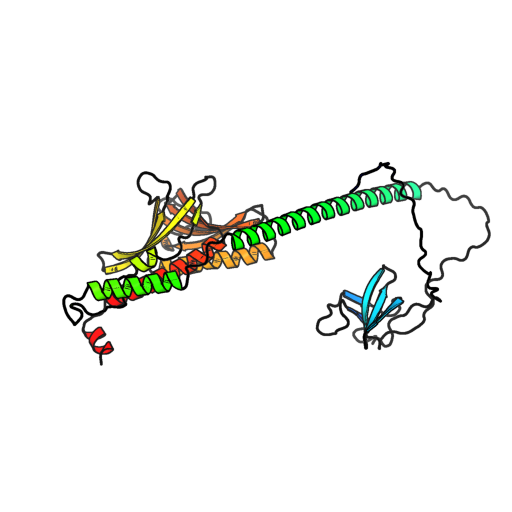.00 87.56 315 LYS A C 1
ATOM 2421 O O . LYS A 1 315 ? 19.287 4.986 13.743 1.00 87.56 315 LYS A O 1
ATOM 2426 N N . SER A 1 316 ? 17.697 5.925 15.032 1.00 90.25 316 SER A N 1
ATOM 2427 C CA . SER A 1 316 ? 16.645 4.950 14.726 1.00 90.25 316 SER A CA 1
ATOM 2428 C C . SER A 1 316 ? 15.579 5.576 13.832 1.00 90.25 316 SER A C 1
ATOM 2430 O O . SER A 1 316 ? 14.967 6.568 14.218 1.00 90.25 316 SER A O 1
ATOM 2432 N N . SER A 1 317 ? 15.324 4.990 12.667 1.00 92.94 317 SER A N 1
ATOM 2433 C CA . SER A 1 317 ? 14.271 5.438 11.746 1.00 92.94 317 SER A CA 1
ATOM 2434 C C . SER A 1 317 ? 13.579 4.265 11.066 1.00 92.94 317 SER A C 1
ATOM 2436 O O . SER A 1 317 ? 14.142 3.184 10.928 1.00 92.94 317 SER A O 1
ATOM 2438 N N . THR A 1 318 ? 12.342 4.479 10.646 1.00 94.81 318 THR A N 1
ATOM 2439 C CA . THR A 1 318 ? 11.593 3.575 9.781 1.00 94.81 318 THR A CA 1
ATOM 2440 C C . THR A 1 318 ? 11.633 4.134 8.369 1.00 94.81 318 THR A C 1
ATOM 2442 O O . THR A 1 318 ? 11.377 5.316 8.146 1.00 94.81 318 THR A O 1
ATOM 2445 N N . GLU A 1 319 ? 11.965 3.281 7.412 1.00 94.81 319 GLU A N 1
ATOM 2446 C CA . GLU A 1 319 ? 12.166 3.652 6.022 1.00 94.81 319 GLU A CA 1
ATOM 2447 C C . GLU A 1 319 ? 11.344 2.743 5.111 1.00 94.81 319 GLU A C 1
ATOM 2449 O O . GLU A 1 319 ? 11.312 1.519 5.266 1.00 94.81 319 GLU A O 1
ATOM 2454 N N . ILE A 1 320 ? 10.678 3.363 4.140 1.00 96.50 320 ILE A N 1
ATOM 2455 C CA . ILE A 1 320 ? 9.936 2.672 3.096 1.00 96.50 320 ILE A CA 1
ATOM 2456 C C . ILE A 1 320 ? 10.736 2.830 1.817 1.00 96.50 320 ILE A C 1
ATOM 2458 O O . ILE A 1 320 ? 11.013 3.941 1.370 1.00 96.50 320 ILE A O 1
ATOM 2462 N N . VAL A 1 321 ? 11.094 1.708 1.213 1.00 96.38 321 VAL A N 1
ATOM 2463 C CA . VAL A 1 321 ? 12.002 1.650 0.076 1.00 96.38 321 VAL A CA 1
ATOM 2464 C C . VAL A 1 321 ? 11.317 0.948 -1.086 1.00 96.38 321 VAL A C 1
ATOM 2466 O O . VAL A 1 321 ? 10.723 -0.115 -0.928 1.00 96.38 321 VAL A O 1
ATOM 2469 N N . PHE A 1 322 ? 11.426 1.528 -2.273 1.00 97.56 322 PHE A N 1
ATOM 2470 C CA . PHE A 1 322 ? 11.058 0.881 -3.524 1.00 97.56 322 PHE A CA 1
ATOM 2471 C C . PHE A 1 322 ? 12.300 0.268 -4.153 1.00 97.56 322 PHE A C 1
ATOM 2473 O O . PHE A 1 322 ? 13.371 0.884 -4.150 1.00 97.56 322 PHE A O 1
ATOM 2480 N N . PHE A 1 323 ? 12.155 -0.920 -4.729 1.00 96.38 323 PHE A N 1
ATOM 2481 C CA . PHE A 1 323 ? 13.233 -1.547 -5.475 1.00 96.38 323 PHE A CA 1
ATOM 2482 C C . PHE A 1 323 ? 12.760 -2.158 -6.792 1.00 96.38 323 PHE A C 1
ATOM 2484 O O . PHE A 1 323 ? 11.600 -2.548 -6.948 1.00 96.38 323 PHE A O 1
ATOM 2491 N N . VAL A 1 324 ? 13.713 -2.261 -7.716 1.00 97.12 324 VAL A N 1
ATOM 2492 C CA . VAL A 1 324 ? 13.637 -3.012 -8.968 1.00 97.12 324 VAL A CA 1
ATOM 2493 C C . VAL A 1 324 ? 14.814 -3.980 -8.990 1.00 97.12 324 VAL A C 1
ATOM 2495 O O . VAL A 1 324 ? 15.947 -3.599 -8.684 1.00 97.12 324 VAL A O 1
ATOM 2498 N N . ASN A 1 325 ? 14.542 -5.234 -9.317 1.00 94.31 325 ASN A N 1
ATOM 2499 C CA . ASN A 1 325 ? 15.544 -6.277 -9.477 1.00 94.31 325 ASN A CA 1
ATOM 2500 C C . ASN A 1 325 ? 16.030 -6.349 -10.934 1.00 94.31 325 ASN A C 1
ATOM 2502 O O . ASN A 1 325 ? 15.479 -5.719 -11.836 1.00 94.31 325 ASN A O 1
ATOM 2506 N N . GLU A 1 326 ? 17.081 -7.129 -11.176 1.00 92.75 326 GLU A N 1
ATOM 2507 C CA . GLU A 1 326 ? 17.678 -7.284 -12.512 1.00 92.75 326 GLU A CA 1
ATOM 2508 C C . GLU A 1 326 ? 16.729 -7.945 -13.521 1.00 92.75 326 GLU A C 1
ATOM 2510 O O . GLU A 1 326 ? 16.756 -7.618 -14.704 1.00 92.75 326 GLU A O 1
ATOM 2515 N N . ASP A 1 327 ? 15.825 -8.803 -13.048 1.00 92.19 327 ASP A N 1
ATOM 2516 C CA . ASP A 1 327 ? 14.762 -9.415 -13.851 1.00 92.19 327 ASP A CA 1
ATOM 2517 C C . ASP A 1 327 ? 13.597 -8.451 -14.162 1.00 92.19 327 ASP A C 1
ATOM 2519 O O . ASP A 1 327 ? 12.643 -8.821 -14.846 1.00 92.19 327 ASP A O 1
ATOM 2523 N N . GLY A 1 328 ? 13.665 -7.207 -13.673 1.00 92.69 328 GLY A N 1
ATOM 2524 C CA . GLY A 1 328 ? 12.611 -6.202 -13.789 1.00 92.69 328 GLY A CA 1
ATOM 2525 C C . GLY A 1 328 ? 11.458 -6.390 -12.800 1.00 92.69 328 GLY A C 1
ATOM 2526 O O . GLY A 1 328 ? 10.483 -5.635 -12.856 1.00 92.69 328 GLY A O 1
ATOM 2527 N N . SER A 1 329 ? 11.540 -7.366 -11.887 1.00 94.12 329 SER A N 1
ATOM 2528 C CA . SER A 1 329 ? 10.570 -7.488 -10.800 1.00 94.12 329 SER A CA 1
ATOM 2529 C C . SER A 1 329 ? 10.700 -6.309 -9.838 1.00 94.12 329 SER A C 1
ATOM 2531 O O . SER A 1 329 ? 11.790 -5.807 -9.558 1.00 94.12 329 SER A O 1
ATOM 2533 N N . THR A 1 330 ? 9.564 -5.840 -9.340 1.00 96.62 330 THR A N 1
ATOM 2534 C CA . THR A 1 330 ? 9.463 -4.657 -8.486 1.00 96.62 330 THR A CA 1
ATOM 2535 C C . THR A 1 330 ? 8.887 -5.030 -7.129 1.00 96.62 330 THR A C 1
ATOM 2537 O O . THR A 1 330 ? 8.145 -6.008 -6.973 1.00 96.62 330 THR A O 1
ATOM 2540 N N . GLY A 1 331 ? 9.203 -4.229 -6.119 1.00 96.00 331 GLY A N 1
ATOM 2541 C CA . GLY A 1 331 ? 8.674 -4.454 -4.787 1.00 96.00 331 GLY A CA 1
ATOM 2542 C C . GLY A 1 331 ? 8.918 -3.305 -3.832 1.00 96.00 331 GLY A C 1
ATOM 2543 O O . GLY A 1 331 ? 9.558 -2.299 -4.146 1.00 96.00 331 GLY A O 1
ATOM 2544 N N . GLY A 1 332 ? 8.348 -3.479 -2.649 1.00 96.81 332 GLY A N 1
ATOM 2545 C CA . GLY A 1 332 ? 8.539 -2.610 -1.505 1.00 96.81 332 GLY A CA 1
ATOM 2546 C C . GLY A 1 332 ? 9.382 -3.279 -0.439 1.00 96.81 332 GLY A C 1
ATOM 2547 O O . GLY A 1 332 ? 9.339 -4.497 -0.289 1.00 96.81 332 GLY A O 1
ATOM 2548 N N . ARG A 1 333 ? 10.092 -2.490 0.353 1.00 95.81 333 ARG A N 1
ATOM 2549 C CA . ARG A 1 333 ? 10.738 -2.927 1.586 1.00 95.81 333 ARG A CA 1
ATOM 2550 C C . ARG A 1 333 ? 10.389 -1.939 2.685 1.00 95.81 333 ARG A C 1
ATOM 2552 O O . ARG A 1 333 ? 10.577 -0.740 2.514 1.00 95.81 333 ARG A O 1
ATOM 2559 N N . ILE A 1 334 ? 9.866 -2.453 3.788 1.00 95.62 334 ILE A N 1
ATOM 2560 C CA . ILE A 1 334 ? 9.657 -1.697 5.022 1.00 95.62 334 ILE A CA 1
ATOM 2561 C C . ILE A 1 334 ? 10.799 -2.094 5.938 1.00 95.62 334 ILE A C 1
ATOM 2563 O O . ILE A 1 334 ? 10.933 -3.277 6.250 1.00 95.62 334 ILE A O 1
ATOM 2567 N N . GLN A 1 335 ? 11.646 -1.148 6.321 1.00 92.44 335 GLN A N 1
ATOM 2568 C CA . GLN A 1 335 ? 12.807 -1.439 7.150 1.00 92.44 335 GLN A CA 1
ATOM 2569 C C . GLN A 1 335 ? 12.905 -0.508 8.348 1.00 92.44 335 GLN A C 1
ATOM 2571 O O . GLN A 1 335 ? 12.592 0.676 8.260 1.00 92.44 335 GLN A O 1
ATOM 2576 N N . ARG A 1 336 ? 13.363 -1.058 9.469 1.00 92.56 336 ARG A N 1
ATOM 2577 C CA . ARG A 1 336 ? 13.732 -0.305 10.658 1.00 92.56 336 ARG A CA 1
ATOM 2578 C C . ARG A 1 336 ? 15.249 -0.208 10.709 1.00 92.56 336 ARG A C 1
ATOM 2580 O O . ARG A 1 336 ? 15.946 -1.204 10.890 1.00 92.56 336 ARG A O 1
ATOM 2587 N N . ASN A 1 337 ? 15.745 1.006 10.543 1.00 91.56 337 ASN A N 1
ATOM 2588 C CA . ASN A 1 337 ? 17.138 1.365 10.720 1.00 91.56 337 ASN A CA 1
ATOM 2589 C C . ASN A 1 337 ? 17.390 1.538 12.223 1.00 91.56 337 ASN A C 1
ATOM 2591 O O . ASN A 1 337 ? 16.739 2.351 12.873 1.00 91.56 337 ASN A O 1
ATOM 2595 N N . LYS A 1 338 ? 18.322 0.761 12.773 1.00 89.81 338 LYS A N 1
ATOM 2596 C CA . LYS A 1 338 ? 18.814 0.800 14.157 1.00 89.81 338 LYS A CA 1
ATOM 2597 C C . LYS A 1 338 ? 20.299 1.173 14.107 1.00 89.81 338 LYS A C 1
ATOM 2599 O O . LYS A 1 338 ? 21.184 0.339 14.296 1.00 89.81 338 LYS A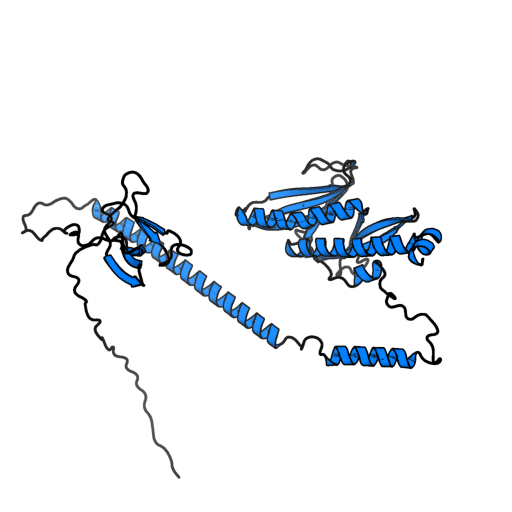 O 1
ATOM 2604 N N . GLY A 1 339 ? 20.582 2.419 13.744 1.00 88.19 339 GLY A N 1
ATOM 2605 C CA . GLY A 1 339 ? 21.939 2.900 13.533 1.00 88.19 339 GLY A CA 1
ATOM 2606 C C . GLY A 1 339 ? 22.568 2.349 12.248 1.00 88.19 339 GLY A C 1
ATOM 2607 O O . GLY A 1 339 ? 22.143 2.663 11.136 1.00 88.19 339 GLY A O 1
ATOM 2608 N N . ARG A 1 340 ? 23.596 1.505 12.399 1.00 88.94 340 ARG A N 1
ATOM 2609 C CA . ARG A 1 340 ? 24.270 0.822 11.274 1.00 88.94 340 ARG A CA 1
ATOM 2610 C C . ARG A 1 340 ? 23.587 -0.468 10.823 1.00 88.94 340 ARG A C 1
ATOM 2612 O O . ARG A 1 340 ? 23.885 -0.976 9.740 1.00 88.94 340 ARG A O 1
ATOM 2619 N N . TYR A 1 341 ? 22.684 -0.993 11.639 1.00 89.62 341 TYR A N 1
ATOM 2620 C CA . TYR A 1 341 ? 21.928 -2.199 11.341 1.00 89.62 341 TYR A CA 1
ATOM 2621 C C . TYR A 1 341 ? 20.562 -1.830 10.759 1.00 89.62 341 TYR A C 1
ATOM 2623 O O . TYR A 1 341 ? 19.904 -0.932 11.278 1.00 89.62 341 TYR A O 1
ATOM 2631 N N . ASP A 1 342 ? 20.130 -2.507 9.695 1.00 89.56 342 ASP A N 1
ATOM 2632 C CA . ASP A 1 342 ? 18.753 -2.414 9.206 1.00 89.56 342 ASP A CA 1
ATOM 2633 C C . ASP A 1 342 ? 18.083 -3.778 9.268 1.00 89.56 342 ASP A C 1
ATOM 2635 O O . ASP A 1 342 ? 18.679 -4.807 8.953 1.00 89.56 342 ASP A O 1
ATOM 2639 N N . GLU A 1 343 ? 16.824 -3.763 9.669 1.00 89.50 343 GLU A N 1
ATOM 2640 C CA . GLU A 1 343 ? 15.959 -4.926 9.675 1.00 89.50 343 GLU A CA 1
ATOM 2641 C C . GLU A 1 343 ? 14.816 -4.641 8.715 1.00 89.50 343 GLU A C 1
ATOM 2643 O O . GLU A 1 343 ? 14.042 -3.716 8.954 1.00 89.50 343 GLU A O 1
ATOM 2648 N N . GLY A 1 344 ? 14.719 -5.384 7.613 1.00 92.00 344 GLY A N 1
ATOM 2649 C CA . GLY A 1 344 ? 13.766 -5.040 6.569 1.00 92.00 344 GLY A CA 1
ATOM 2650 C C . GLY A 1 344 ? 13.010 -6.209 5.973 1.00 92.00 344 GLY A C 1
ATOM 2651 O O . GLY A 1 344 ? 13.543 -7.294 5.736 1.00 92.00 344 GLY A O 1
ATOM 2652 N N . TYR A 1 345 ? 11.759 -5.902 5.673 1.00 94.69 345 TYR A N 1
ATOM 2653 C CA . TYR A 1 345 ? 10.697 -6.816 5.320 1.00 94.69 345 TYR A CA 1
ATOM 2654 C C . TYR A 1 345 ? 10.189 -6.455 3.933 1.00 94.69 345 TYR A C 1
ATOM 2656 O O . TYR A 1 345 ? 9.656 -5.364 3.709 1.00 94.69 345 TYR A O 1
ATOM 2664 N N . ASN A 1 346 ? 10.393 -7.357 2.979 1.00 95.62 346 ASN A N 1
ATOM 2665 C CA . ASN A 1 346 ? 9.998 -7.125 1.605 1.00 95.62 346 ASN A CA 1
ATOM 2666 C C . ASN A 1 346 ? 8.523 -7.474 1.394 1.00 95.62 346 ASN A C 1
ATOM 2668 O O . ASN A 1 346 ? 7.984 -8.435 1.946 1.00 95.62 346 ASN A O 1
ATOM 2672 N N . VAL A 1 347 ? 7.883 -6.701 0.527 1.00 95.44 347 VAL A N 1
ATOM 2673 C CA . VAL A 1 347 ? 6.492 -6.849 0.121 1.00 95.44 347 VAL A CA 1
ATOM 2674 C C . VAL A 1 347 ? 6.395 -6.816 -1.397 1.00 95.44 347 VAL A C 1
ATOM 2676 O O . VAL A 1 347 ? 7.066 -6.033 -2.072 1.00 95.44 347 VAL A O 1
ATOM 2679 N N . SER A 1 348 ? 5.542 -7.676 -1.951 1.00 95.25 348 SER A N 1
ATOM 2680 C CA . SER A 1 348 ? 5.185 -7.588 -3.368 1.00 95.25 348 SER A CA 1
ATOM 2681 C C . SER A 1 348 ? 4.361 -6.323 -3.627 1.00 95.25 348 SER A C 1
ATOM 2683 O O . SER A 1 348 ? 3.721 -5.800 -2.715 1.00 95.25 348 SER A O 1
ATOM 2685 N N . VAL A 1 349 ? 4.292 -5.860 -4.876 1.00 93.56 349 VAL A N 1
ATOM 2686 C CA . VAL A 1 349 ? 3.438 -4.713 -5.245 1.00 93.56 349 VAL A CA 1
ATOM 2687 C C . VAL A 1 349 ? 1.963 -4.969 -4.908 1.00 93.56 349 VAL A C 1
ATOM 2689 O O . VAL A 1 349 ? 1.269 -4.073 -4.432 1.00 93.56 349 VAL A O 1
ATOM 2692 N N . LYS A 1 350 ? 1.484 -6.208 -5.087 1.00 90.50 350 LYS A N 1
ATOM 2693 C CA . LYS A 1 350 ? 0.117 -6.609 -4.714 1.00 90.50 350 LYS A CA 1
ATOM 2694 C C . LYS A 1 350 ? -0.088 -6.545 -3.198 1.00 90.50 350 LYS A C 1
ATOM 2696 O O . LYS A 1 350 ? -1.078 -5.977 -2.743 1.00 90.50 350 LYS A O 1
ATOM 2701 N N . SER A 1 351 ? 0.871 -7.065 -2.429 1.00 92.06 351 SER A N 1
ATOM 2702 C CA . SER A 1 351 ? 0.860 -6.988 -0.963 1.00 92.06 351 SER A CA 1
ATOM 2703 C C . SER A 1 351 ? 0.897 -5.539 -0.483 1.00 92.06 351 SER A C 1
ATOM 2705 O O . SER A 1 351 ? 0.164 -5.196 0.433 1.00 92.06 351 SER A O 1
ATOM 2707 N N . ALA A 1 352 ? 1.694 -4.674 -1.116 1.00 91.50 352 ALA A N 1
ATOM 2708 C CA . ALA A 1 352 ? 1.783 -3.256 -0.779 1.00 91.50 352 ALA A CA 1
ATOM 2709 C C . ALA A 1 352 ? 0.440 -2.535 -0.982 1.00 91.50 352 ALA A C 1
ATOM 2711 O O . ALA A 1 352 ? -0.005 -1.816 -0.092 1.00 91.50 352 ALA A O 1
ATOM 2712 N N . ARG A 1 353 ? -0.256 -2.776 -2.104 1.00 91.06 353 ARG A N 1
ATOM 2713 C CA . ARG A 1 353 ? -1.605 -2.223 -2.335 1.00 91.06 353 ARG A CA 1
ATOM 2714 C C . ARG A 1 353 ? -2.584 -2.653 -1.239 1.00 91.06 353 ARG A C 1
ATOM 2716 O O . ARG A 1 353 ? -3.253 -1.805 -0.657 1.00 91.06 353 ARG A O 1
ATOM 2723 N N . LEU A 1 354 ? -2.622 -3.951 -0.930 1.00 91.44 354 LEU A N 1
ATOM 2724 C CA . LEU A 1 354 ? -3.484 -4.486 0.125 1.00 91.44 354 LEU A CA 1
ATOM 2725 C C . LEU A 1 354 ? -3.120 -3.916 1.507 1.00 91.44 354 LEU A C 1
ATOM 2727 O O . LEU A 1 354 ? -4.012 -3.585 2.282 1.00 91.44 354 LEU A O 1
ATOM 2731 N N . LEU A 1 355 ? -1.824 -3.755 1.795 1.00 91.81 355 LEU A N 1
ATOM 2732 C CA . LEU A 1 355 ? -1.329 -3.168 3.039 1.00 91.81 355 LEU A CA 1
ATOM 2733 C C . LEU A 1 355 ? -1.768 -1.712 3.188 1.00 91.81 355 LEU A C 1
ATOM 2735 O O . LEU A 1 355 ? -2.253 -1.342 4.246 1.00 91.81 355 LEU A O 1
ATOM 2739 N N . ALA A 1 356 ? -1.658 -0.890 2.142 1.00 91.94 356 ALA A N 1
ATOM 2740 C CA . ALA A 1 356 ? -2.109 0.501 2.201 1.00 91.94 356 ALA A CA 1
ATOM 2741 C C . ALA A 1 356 ? -3.612 0.602 2.529 1.00 91.94 356 ALA A C 1
ATOM 2743 O O . ALA A 1 356 ? -4.007 1.406 3.375 1.00 91.94 356 ALA A O 1
ATOM 2744 N N . SER A 1 357 ? -4.444 -0.254 1.922 1.00 90.06 357 SER A N 1
ATOM 2745 C CA . SER A 1 357 ? -5.873 -0.344 2.248 1.00 90.06 357 SER A CA 1
ATOM 2746 C C . SER A 1 357 ? -6.117 -0.827 3.680 1.00 90.06 357 SER A C 1
ATOM 2748 O O . SER A 1 357 ? -6.964 -0.265 4.371 1.00 90.06 357 SER A O 1
ATOM 2750 N N . TYR A 1 358 ? -5.359 -1.827 4.142 1.00 90.56 358 TYR A N 1
ATOM 2751 C CA . TYR A 1 358 ? -5.435 -2.330 5.514 1.00 90.56 358 TYR A CA 1
ATOM 2752 C C . TYR A 1 358 ? -5.128 -1.236 6.541 1.00 90.56 358 TYR A C 1
ATOM 2754 O O . TYR A 1 358 ? -5.912 -1.025 7.465 1.00 90.56 358 TYR A O 1
ATOM 2762 N N . LEU A 1 359 ? -4.024 -0.507 6.348 1.00 92.19 359 LEU A N 1
ATOM 2763 C CA . LEU A 1 359 ? -3.605 0.584 7.229 1.00 92.19 359 LEU A CA 1
ATOM 2764 C C . LEU A 1 359 ? -4.683 1.668 7.300 1.00 92.19 359 LEU A C 1
ATOM 2766 O O . LEU A 1 359 ? -5.050 2.082 8.393 1.00 92.19 359 LEU A O 1
ATOM 2770 N N . GLY A 1 360 ? -5.251 2.067 6.156 1.00 90.44 360 GLY A N 1
ATOM 2771 C CA . GLY A 1 360 ? -6.345 3.041 6.124 1.00 90.44 360 GLY A CA 1
ATOM 2772 C C . GLY A 1 360 ? -7.610 2.558 6.841 1.00 90.44 360 GLY A C 1
ATOM 2773 O O . GLY A 1 360 ? -8.246 3.331 7.555 1.00 90.44 360 GLY A O 1
ATOM 2774 N N . TYR A 1 361 ? -7.962 1.277 6.696 1.00 89.19 361 TYR A N 1
ATOM 2775 C CA . TYR A 1 361 ? -9.114 0.692 7.382 1.00 89.19 361 TYR A CA 1
ATOM 2776 C C . TYR A 1 361 ? -8.932 0.672 8.906 1.00 89.19 361 TYR A C 1
ATOM 2778 O O . TYR A 1 361 ? -9.824 1.116 9.634 1.00 89.19 361 TYR A O 1
ATOM 2786 N N . VAL A 1 362 ? -7.777 0.195 9.387 1.00 90.06 362 VAL A N 1
ATOM 2787 C CA . VAL A 1 362 ? -7.464 0.138 10.824 1.00 90.06 362 VAL A CA 1
ATOM 2788 C C . VAL A 1 362 ? -7.348 1.534 11.417 1.00 90.06 362 VAL A C 1
ATOM 2790 O O . VAL A 1 362 ? -7.925 1.769 12.472 1.00 90.06 362 VAL A O 1
ATOM 2793 N N . GLN A 1 363 ? -6.693 2.469 10.724 1.00 90.81 363 GLN A N 1
ATOM 2794 C CA . GLN A 1 363 ? -6.587 3.862 11.157 1.00 90.81 363 GLN A CA 1
ATOM 2795 C C . GLN A 1 363 ? -7.970 4.490 11.354 1.00 90.81 363 GLN A C 1
ATOM 2797 O O . GLN A 1 363 ? -8.302 4.971 12.431 1.00 90.81 363 GLN A O 1
ATOM 2802 N N . SER A 1 364 ? -8.829 4.390 10.336 1.00 89.31 364 SER A N 1
ATOM 2803 C CA . SER A 1 364 ? -10.177 4.958 10.380 1.00 89.31 364 SER A CA 1
ATOM 2804 C C . SER A 1 364 ? -11.037 4.355 11.500 1.00 89.31 364 SER A C 1
ATOM 2806 O O . SER A 1 364 ? -11.886 5.033 12.079 1.00 89.31 364 SER A O 1
ATOM 2808 N N . ARG A 1 365 ? -10.852 3.063 11.804 1.00 88.44 365 ARG A N 1
ATOM 2809 C CA . ARG A 1 365 ? -11.520 2.399 12.932 1.00 88.44 365 ARG A CA 1
ATOM 2810 C C . ARG A 1 365 ? -10.933 2.844 14.272 1.00 88.44 365 ARG A C 1
ATOM 2812 O O . ARG A 1 365 ? -11.716 3.153 15.160 1.00 88.44 365 ARG A O 1
ATOM 2819 N N . GLY A 1 366 ? -9.608 2.924 14.385 1.00 89.38 366 GLY A N 1
ATOM 2820 C CA . GLY A 1 366 ? -8.885 3.388 15.572 1.00 89.38 366 GLY A CA 1
ATOM 2821 C C . GLY A 1 366 ? -9.265 4.804 15.979 1.00 89.38 366 GLY A C 1
ATOM 2822 O O . GLY A 1 366 ? -9.610 5.033 17.130 1.00 89.38 366 GLY A O 1
ATOM 2823 N N . GLU A 1 367 ? -9.299 5.734 15.028 1.00 90.19 367 GLU A N 1
ATOM 2824 C CA . GLU A 1 367 ? -9.683 7.128 15.275 1.00 90.19 367 GLU A CA 1
ATOM 2825 C C . GLU A 1 367 ? -11.137 7.262 15.737 1.00 90.19 367 GLU A C 1
ATOM 2827 O O . GLU A 1 367 ? -11.419 8.029 16.654 1.00 90.19 367 GLU A O 1
ATOM 2832 N N . ARG A 1 368 ? -12.070 6.500 15.146 1.00 87.56 368 ARG A N 1
ATOM 2833 C CA . ARG A 1 368 ? -13.476 6.504 15.583 1.00 87.56 368 ARG A CA 1
ATOM 2834 C C . ARG A 1 368 ? -13.650 5.935 16.985 1.00 87.56 368 ARG A C 1
ATOM 2836 O O . ARG A 1 368 ? -14.399 6.510 17.765 1.00 87.56 368 ARG A O 1
ATOM 2843 N N . ASP A 1 369 ? -12.981 4.825 17.279 1.00 87.38 369 ASP A N 1
ATOM 2844 C CA . ASP A 1 369 ? -13.021 4.166 18.589 1.00 87.38 369 ASP A CA 1
ATOM 2845 C C . ASP A 1 369 ? -12.418 5.082 19.669 1.00 87.38 369 ASP A C 1
ATOM 2847 O O . ASP A 1 369 ? -13.031 5.339 20.702 1.00 87.38 369 ASP A O 1
ATOM 2851 N N . TYR A 1 370 ? -11.275 5.705 19.366 1.00 89.50 370 TYR A N 1
ATOM 2852 C CA . TYR A 1 370 ? -10.635 6.699 20.226 1.00 89.50 370 TYR A CA 1
ATOM 2853 C C . TYR A 1 370 ? -11.507 7.943 20.448 1.00 89.50 370 TYR A C 1
ATOM 2855 O O . TYR A 1 370 ? -11.671 8.394 21.581 1.00 89.50 370 TYR A O 1
ATOM 2863 N N . ALA A 1 371 ? -12.116 8.486 19.392 1.00 87.12 371 ALA A N 1
ATOM 2864 C CA . ALA A 1 371 ? -13.018 9.629 19.506 1.00 87.12 371 ALA A CA 1
ATOM 2865 C C . ALA A 1 371 ? -14.286 9.281 20.300 1.00 87.12 371 ALA A C 1
ATOM 2867 O O . ALA A 1 371 ? -14.772 10.109 21.061 1.00 87.12 371 ALA A O 1
ATOM 2868 N N . ALA A 1 372 ? -14.819 8.064 20.161 1.00 84.12 372 ALA A N 1
ATOM 2869 C CA . ALA A 1 372 ? -15.953 7.610 20.960 1.00 84.12 372 ALA A CA 1
ATOM 2870 C C . ALA A 1 372 ? -15.588 7.510 22.451 1.00 84.12 372 ALA A C 1
ATOM 2872 O O . ALA A 1 372 ? -16.378 7.927 23.293 1.00 84.12 372 ALA A O 1
ATOM 2873 N N . GLY A 1 373 ? -14.384 7.021 22.767 1.00 84.06 373 GLY A N 1
ATOM 2874 C CA . GLY A 1 373 ? -13.895 6.884 24.141 1.00 84.06 373 GLY A CA 1
ATOM 2875 C C . GLY A 1 373 ? -13.441 8.184 24.816 1.00 84.06 373 GLY A C 1
ATOM 2876 O O . GLY A 1 373 ? -13.348 8.218 26.039 1.00 84.06 373 GLY A O 1
ATOM 2877 N N . THR A 1 374 ? -13.161 9.248 24.054 1.00 86.06 374 THR A N 1
ATOM 2878 C CA . THR A 1 374 ? -12.648 10.531 24.584 1.00 86.06 374 THR A CA 1
ATOM 2879 C C . THR A 1 374 ? -13.678 11.665 24.627 1.00 86.06 374 THR A C 1
ATOM 2881 O O . THR A 1 374 ? -13.357 12.755 25.101 1.00 86.06 374 THR A O 1
ATOM 2884 N N . ARG A 1 375 ? -14.918 11.435 24.174 1.00 86.06 375 ARG A N 1
ATOM 2885 C CA . ARG A 1 375 ? -15.998 12.436 24.235 1.00 86.06 375 ARG A CA 1
ATOM 2886 C C . ARG A 1 375 ? -16.366 12.796 25.668 1.00 86.06 375 ARG A C 1
ATOM 2888 O O . ARG A 1 375 ? -16.545 11.925 26.518 1.00 86.06 375 ARG A O 1
ATOM 2895 N N . THR A 1 376 ? -16.551 14.089 25.912 1.00 86.81 376 THR A N 1
ATOM 2896 C CA . THR A 1 376 ? -17.068 14.589 27.188 1.00 86.81 376 THR A CA 1
ATOM 2897 C C . THR A 1 376 ? -18.594 14.509 27.231 1.00 86.81 376 THR A C 1
ATOM 2899 O O . THR A 1 376 ? -19.255 14.428 26.197 1.00 86.81 376 THR A O 1
ATOM 2902 N N . ALA A 1 377 ? -19.179 14.589 28.431 1.00 84.81 377 ALA A N 1
ATOM 2903 C CA . ALA A 1 377 ? -20.634 14.662 28.586 1.00 84.81 377 ALA A CA 1
ATOM 2904 C C . ALA A 1 377 ? -21.245 15.843 27.805 1.00 84.81 377 ALA A C 1
ATOM 2906 O O . ALA A 1 377 ? -22.276 15.680 27.166 1.00 84.81 377 ALA A O 1
ATOM 2907 N N . ALA A 1 378 ? -20.563 16.993 27.769 1.00 84.62 378 ALA A N 1
ATOM 2908 C CA . ALA A 1 378 ? -21.009 18.155 27.001 1.00 84.62 378 ALA A CA 1
ATOM 2909 C C . ALA A 1 378 ? -21.015 17.893 25.484 1.00 84.62 378 ALA A C 1
ATOM 2911 O O . ALA A 1 378 ? -21.934 18.334 24.794 1.00 84.62 378 ALA A O 1
ATOM 2912 N N . ASP A 1 379 ? -20.025 17.154 24.968 1.00 83.44 379 ASP A N 1
ATOM 2913 C CA . ASP A 1 379 ? -19.993 16.754 23.556 1.00 83.44 379 ASP A CA 1
ATOM 2914 C C . ASP A 1 379 ? -21.151 15.806 23.230 1.00 83.44 379 ASP A C 1
ATOM 2916 O O . ASP A 1 379 ? -21.789 15.940 22.187 1.00 83.44 379 ASP A O 1
ATOM 2920 N N . LEU A 1 380 ? -21.448 14.868 24.136 1.00 85.62 380 LEU A N 1
ATOM 2921 C CA . LEU A 1 380 ? -22.566 13.935 23.992 1.00 85.62 380 LEU A CA 1
ATOM 2922 C C . LEU A 1 380 ? -23.914 14.665 24.037 1.00 85.62 380 LEU A C 1
ATOM 2924 O O . LEU A 1 380 ? -24.763 14.413 23.185 1.00 85.62 380 LEU A O 1
ATOM 2928 N N . ASP A 1 381 ? -24.089 15.624 24.947 1.00 87.06 381 ASP A N 1
ATOM 2929 C CA . ASP A 1 381 ? -25.313 16.424 25.066 1.00 87.06 381 ASP A CA 1
ATOM 2930 C C . ASP A 1 381 ? -25.626 17.230 23.797 1.00 87.06 381 ASP A C 1
ATOM 2932 O O . ASP A 1 381 ? -26.782 17.548 23.540 1.00 87.06 381 ASP A O 1
ATOM 2936 N N . VAL A 1 382 ? -24.623 17.582 22.985 1.00 89.19 382 VAL A N 1
ATOM 2937 C CA . VAL A 1 382 ? -24.840 18.216 21.672 1.00 89.19 382 VAL A CA 1
ATOM 2938 C C . VAL A 1 382 ? -25.347 17.212 20.633 1.00 89.19 382 VAL A C 1
ATOM 2940 O O . VAL A 1 382 ? -26.123 17.593 19.763 1.00 89.19 382 VAL A O 1
ATOM 2943 N N . MET A 1 383 ? -24.940 15.942 20.712 1.00 80.69 383 MET A N 1
ATOM 2944 C CA . MET A 1 383 ? -25.335 14.908 19.744 1.00 80.69 383 MET A CA 1
ATOM 2945 C C . MET A 1 383 ? -26.779 14.423 19.928 1.00 80.69 383 MET A C 1
ATOM 2947 O O . MET A 1 383 ? -27.358 13.897 18.980 1.00 80.69 383 MET A O 1
ATOM 2951 N N . PHE A 1 384 ? -27.341 14.573 21.131 1.00 83.06 384 PHE A N 1
ATOM 2952 C CA . PHE A 1 384 ? -28.688 14.108 21.489 1.00 83.06 384 PHE A CA 1
ATOM 2953 C C . PHE A 1 384 ? -29.704 15.246 21.711 1.00 83.06 384 PHE A C 1
ATOM 2955 O O . PHE A 1 384 ? -30.771 15.008 22.279 1.00 83.06 384 PHE A O 1
ATOM 2962 N N . LYS A 1 385 ? -29.379 16.470 21.277 1.00 69.88 385 LYS A N 1
ATOM 2963 C CA . LYS A 1 385 ? -30.330 17.585 21.118 1.00 69.88 385 LYS A CA 1
ATOM 2964 C C . LYS A 1 385 ? -30.954 17.546 19.734 1.00 69.88 385 LYS A C 1
ATOM 2966 O O . LYS A 1 385 ? -32.156 17.877 19.648 1.00 69.88 385 LYS A O 1
#

Sequence (385 aa):
MGAMLKQWILAAIVLASGSVARAESGGGYSYPVGLDANGDNFLALRSRPTTLEGVRLRKLGPGTLFSVIGRQGAWYNVRLLDGESGWVYSRYVGCCARGPQGPAPAVAQSMQVVVQSGEAEAARLRGQVEQLTALVRASQEKQEQRDREAEAARQAAARAEAERPPVADEDALAGLSARFEQAAANRASYLTPTKPDDQDLGRTARAASEHFPKVPFYIPGTRESGRFWVEPRVGDTGQLSYDMVFVDPRASVDQKRATIDLTPEQLDRMKLAIAKISLWSDIAHRNEVRRHYRKRVDCFPDASCPRDGDKIDGKSSTEIVFFVNEDGSTGGRIQRNKGRYDEGYNVSVKSARLLASYLGYVQSRGERDYAAGTRTAADLDVMFK

pLDDT: mean 78.88, std 19.12, range [30.38, 97.56]

Foldseek 3Di:
DDDDDDDDDDDDDDDDDDDDDDDDDPDFWKWFAPADPVPLQWWFFFADQDPPPTDGPDTGHGPFTWAFPDDDVQWTWIAGPVRDIGITGNVGIDDGHGDPDDDDDDDDDDDDDDPDPVVVVVVVVVVVVVVVVVVVVVVVVVVVVVVVVVVVVVVVVVVCVVVPDPDCDVVNVVVVVVVVVVVVVVCPPDPDPPDPPDPCVQLALQSLQVPADWFKWDDPPDPFIWTWTKGWDQDPVRAIKIWTFTAGPPDPPDRTPDIDIGHLVRLVVLLVLLLVLLVVLVVLVVVVPQDWDKDWSDKPDPVLDDPVPDFAAPRWMWTKMWIAYNRRAIWIKIWIRHRNDIDIIIHHNVSSNSVSVSSVSSSVSSVVNSCVVPDDPVNVVVVVD

Nearest PDB structures (foldseek):
  5qu1-assembly2_B  TM=6.514E-01  e=2.525E-02  Homo sapiens
  5qu2-assembly2_B  TM=6.622E-01  e=3.676E-02  Homo sapiens
  2rf0-assembly2_B  TM=6.765E-01  e=1.019E-01  Homo sapiens
  7tzk-assembly2_B  TM=5.922E-01  e=9.155E-02  Homo sapiens

Mean predicted aligned error: 20.99 Å

Solvent-accessible surface area (backbone atoms only — not comparable to full-atom values): 22441 Å² total; per-residue (Å²): 140,77,85,88,82,82,89,84,91,84,88,84,90,80,89,84,90,78,88,80,85,81,82,83,74,87,82,51,27,28,27,48,40,93,62,43,86,92,58,77,47,48,46,58,29,13,76,36,83,44,86,87,81,20,53,75,76,46,75,39,40,76,78,44,58,27,41,80,78,46,75,56,89,70,19,30,32,32,31,38,86,89,66,54,69,35,19,30,59,44,92,34,60,39,79,67,44,76,64,88,78,74,83,76,93,72,82,90,77,93,74,94,71,88,86,69,71,60,62,60,52,52,50,52,50,50,53,49,52,53,52,50,52,52,52,51,49,55,50,49,54,52,47,53,50,51,51,49,52,52,48,52,50,50,52,49,48,51,48,53,59,68,68,44,72,78,72,79,42,73,64,52,54,49,47,48,50,51,50,49,52,49,54,55,57,74,65,52,93,49,102,58,77,94,56,84,88,58,93,60,76,75,68,46,28,54,50,53,37,68,75,48,85,75,36,56,35,33,37,84,98,55,94,51,58,32,32,52,45,56,41,59,44,68,47,97,87,70,47,69,33,33,39,42,33,38,30,30,84,82,48,92,70,70,39,68,72,47,74,46,82,30,47,66,69,52,46,51,51,49,28,54,37,36,44,45,39,46,58,51,42,54,51,38,59,77,66,65,47,56,43,78,43,75,45,77,66,44,61,37,55,66,93,35,48,61,62,91,93,54,65,49,73,92,29,59,22,41,35,35,31,34,39,30,35,60,88,41,51,54,30,34,31,47,28,43,33,59,16,73,46,72,52,59,39,32,26,46,46,68,38,28,50,53,41,25,54,48,50,52,53,36,48,59,36,29,55,52,47,51,52,65,74,65,60,48,71,70,59,50,56,64,75,76,109

InterPro domains:
  IPR003646 SH3-like domain, bacterial-type [PF08239] (43-93)

Secondary structure (DSSP, 8-state):
------------------PPP-------EEEE-S--TTS--SEEEESSS-SSS--EEEEE-TT--EEEEEEETTEEEEEETTS-EEEEEGGGEEEEEPPP-PPP-----------SSHHHHHHHHHHHHHHHHHHHHHHHHHHHHHHHHHHHHHHHHHHHHHSSPPSS-HHHHHHHHHHHHHHHHTT-SSSS-SS---TTTT--HHHHHHHSPPEEEE-TTSS-EEEEEEEEEE-TTS-EEEEEEEE-TT-SS--EEEEEEE-HHHHHHHHHHHHHHHHHHHHHHHTT--S-EEEEEEEESGGG--STT---TT-EEEEEEEEE-TTS-EEEEEEEEETTEEEEEEEEHHHHHHHHHHHHHHHHHHHHHHHHHH--HHHHHHHT-